Protein 1X13 (pdb70)

InterPro domains:
  IPR007698 Alanine dehydrogenase/pyridine nucleotide transhydrogenase, NAD(H)-binding domain [PF01262] (141-368)
  IPR007698 Alanine dehydrogenase/pyridine nucleotide transhydrogenase, NAD(H)-binding domain [SM01002] (146-311)
  IPR007886 Alanine dehydrogenase/pyridine nucleotide transhydrogenase, N-terminal [PF05222] (4-137)
  IPR007886 Alanine dehydrogenase/pyridine nucleotide transhydrogenase, N-terminal [SM01003] (4-137)
  IPR008142 Alanine dehydrogenase/NAD(P) transhydrogenase, conserved site-1 [PS00836] (4-30)
  IPR008143 Alanine dehydrogenase/pyridine nucleotide transhydrogenase, conserved site-2 [PS00837] (170-195)
  IPR024605 NAD(P) transhydrogenase, alpha subunit, C-terminal [PF12769] (427-509)
  IPR026255 NAD(P) transhydrogenase, alpha subunit [PIRSF000203] (1-509)
  IPR026255 NAD(P) transhydrogenase, alpha subunit [TIGR00561] (2-510)
  IPR036291 NAD(P)-binding domain superfamily [SSF51735] (137-317)

B-factor: mean 31.24, std 9.5, range [13.29, 65.05]

Organism: Escherichia coli (strain K12) (NCBI:txid83333)

GO terms:
  GO:0005886 plasma membrane (C, IDA)
  GO:0008750 proton-translocating NAD(P)+ transhydrogenase activity (F, IDA)
  GO:0006740 NADPH regeneration (P, IMP)
  GO:0005515 protein binding (F, IPI)
  GO:0120029 proton export across plasma membrane (P, IDA)
  GO:0006740 NADPH regeneration (P, IDA)
  GO:0050661 NADP binding (F, IDA)
  GO:0046983 protein dimerization activity (F, IDA)

Secondary structure (DSSP, 8-state):
-EEEEPPP-STT----S--HHHHHHHHHTT-EEEEETTTTGGGT--HHHHHHHTPEEE-GGGGGSSSEEE-SSPPPHHHHTTPPTT-EEEE---GGG-HHHHHHHHHTT-EEEEGGG---SGGGGGG-HHHHHHHHHHHHHHHHHHHH-SS-SS-EEETTEEEPPPEEEEE--SHHHHHHHHHHHHTT-EEEEE-S-GGGHHHHHHTTPEEP----HHHHHHSHHHHHHHHHHHHHHHHH-SEEEE----TTSPPP--B-HHHHHTSPTT-EEEETTGGGT-SBTT--TTSEEE-TTS-EEE--S-TGGGSHHHHHHHHHHHHHHHHHHH--SSSS-----TTSHHHHHHEEEETTEE-PSPPPP---/-TTEEEEPPP-STT----S--HHHHHHHHHTT-EEEEETTTTGGGT--HHHHHHHT-EEE-GGGGGSSSEEE-SSPPPHHHHTT--TT-EEEE---TTT-HHHHHHHHHTT-EEEEGGG----GGGGGG-HHHHHHHHHHHHHHHHHHHH-SS-SS-EEETTEEEPPPEEEEE--SHHHHHHHHHHHHTT-EEEEE-S-GGG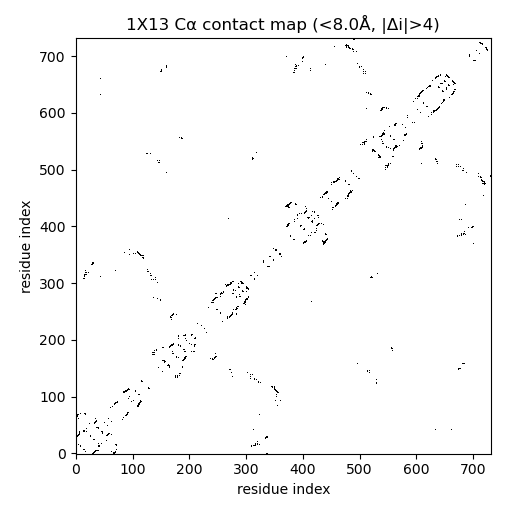HHHHHHTT-EE-----HHHHHHHHHHHHHHHTT-SEEEE----TTSPPP--B-HHHHHTSPTT-EEEETTGGGT-SBTT--TTSEEE-TTS-EEE--S-TGGGSHHHHHHHHHHHHHHHHHHH-TTSSS-----TTSHHHHHHEEEETTEE-PSPPP-----

Foldseek 3Di:
DEEFWEADDPPLFQATLAALVLQLLVVQLVYAYEYEAPRNVSLPGHPVSNVVSRHHYDYDLVSLVGQEYEGADDDDPVCLVSHAANHEYEYADLCVQCVPSLLSNLVRQYWYFHLCQQDPDPVLPLQNLVLLLLLLLLLLLVVVQVVLFPDQQAWDQDPVGTDDHAEEEEEACDSSSVSNLQNSVVSPHAYEYEDLDPVCQVVSVVSPYHYDDFVPSVNVCVDPVNLVRQLVSLLVVQLPGQEYEYAQADPPAQGAQSAEPNSPLNHAARGEYEFQRLVRPTNHVQDDACDWDADPNHYTYHHYNPSCSVNRNSSNHSSSSSVSVVVCVQRVDSHNHGDQDCVPVSSLRRTQHHRSRGSPDHDDDDDD/DFLEEFWEADDPPLFLATLAALVLQLLSVLLAHAYEYEAPSNVSLPGHPVSNVVSHHHYDHPLVSLPGQEYEGADQDDPVSLVSHAFNHEYEYADPCVVPVVSLQSNLVNLYWYFHLCQQAFADVLVLLNLVLLLLLLLLLLLLVVQVVQFPDQQAFDQDPVGTRDHFEEEEEAPDSNSVSNLVNSVVSHHAYEYEDPDCVCCVVQVVSVHHYDDFPVVVVLVRQLVSLLVVLLPGQEYEYAQADPPDAGAQNQEPVSPVNHQARGEYEFQRLVRPTNYPQDDACDWDADPSHYTYHRYPPSCSVNRNSSSHSSSSSVSVVVCVQRVPSNSGGDQDCVPVSSLRRTQHHSSRGSPPRPDDDHDD

Radius of gyration: 29.3 Å; Cα contacts (8 Å, |Δi|>4): 1706; chains: 2; bounding box: 55×79×82 Å

CATH classification: 3.40.50.720 (+1 more: 3.40.50.720)

Nearest PDB structures (foldseek):
  1x13-assembly1_A  TM=1.003E+00  e=6.606E-72  Escherichia coli
  1x15-assembly1_A  TM=1.002E+00  e=1.084E-68  Escherichia coli
  1x14-assembly1_A  TM=9.991E-01  e=2.412E-67  Escherichia coli
  1l7e-assembly2_D  TM=9.546E-01  e=1.466E-40  Rhodospirillum rubrum
  2frd-assembly1_A  TM=9.465E-01  e=3.041E-38  Rhodospirillum rubrum

Solvent-accessible surface area: 30782 Å² total; per-residue (Å²): 55,57,0,0,0,1,97,8,101,91,116,128,22,31,37,0,1,0,0,22,111,0,0,95,58,1,58,184,21,42,5,85,4,0,0,29,38,22,6,1,94,121,0,31,18,37,43,153,29,0,84,164,13,44,6,99,46,16,132,44,89,50,0,8,121,8,74,0,0,1,2,1,27,21,6,52,99,89,5,10,75,55,0,54,92,61,4,10,0,0,0,19,4,84,7,61,84,48,78,118,22,6,120,71,0,15,134,74,72,0,17,0,0,0,1,17,24,10,17,208,52,104,124,0,72,40,5,9,0,60,23,10,17,26,30,0,12,0,7,4,0,1,6,3,0,7,41,52,6,11,53,2,0,28,28,61,147,29,59,5,31,173,11,93,42,4,58,0,0,0,4,14,2,31,63,15,0,28,14,0,0,26,10,0,56,42,8,36,6,72,5,28,0,8,14,50,104,88,127,15,76,116,94,0,89,94,79,49,5,98,17,12,107,93,126,93,42,162,50,107,44,117,42,126,75,25,74,136,30,17,42,97,25,0,32,54,16,0,144,92,2,17,0,0,0,0,22,31,58,121,65,50,138,101,7,65,94,17,0,29,112,127,15,0,70,47,9,111,18,13,2,0,0,1,1,18,0,1,104,40,36,0,0,0,54,37,14,56,65,42,96,54,76,59,8,189,36,22,0,67,0,1,0,47,57,62,8,19,10,64,0,18,5,4,0,0,29,3,2,1,14,0,1,0,21,0,0,99,43,2,4,164,131,181,63,8,87,28,86,23,68,57,135,18,36,0,1,44,12,0,1,0,0,99,64,18,131,79,28,90,89,37,86,112,77,167,114,170,150,152,9,31,0,0,0,0,117,19,122,85,124,130,24,32,36,0,1,0,1,22,144,1,0,79,54,0,62,156,7,39,4,75,4,0,0,29,30,14,7,0,112,117,0,28,16,54,20,143,31,0,75,164,11,44,6,100,42,14,120,40,87,50,0,10,90,6,57,0,0,2,2,1,26,24,5,60,93,81,7,8,64,54,0,59,94,55,4,10,0,0,0,18,2,82,8,60,96,46,83,100,20,6,88,77,0,9,116,74,82,0,16,0,0,0,1,19,24,11,16,152,33,84,159,1,105,39,4,18,0,60,38,9,17,29,27,0,11,0,10,7,0,0,7,1,0,4,31,36,6,12,43,3,0,34,27,57,141,27,59,3,32,157,15,102,38,4,73,0,0,0,5,14,1,27,63,15,0,31,15,0,0,22,8,0,49,26,8,34,11,78,4,32,0,6,12,79,70,94,118,10,68,116,91,0,82,92,62,66,6,94,21,10,134,54,186,113,126,84,80,92,137,15,16,46,102,23,1,30,48,19,1,133,94,1,16,0,1,0,0,21,30,54,99,79,57,110,112,7,64,90,20,1,30,127,145,14,0,71,51,8,106,29,17,1,0,0,1,1,12,0,1,100,41,35,0,0,1,60,43,16,51,67,42,96,51,75,79,7,192,37,27,0,60,0,0,0,27,64,56,7,22,10,82,0,18,4,4,0,0,37,2,3,1,12,0,0,0,20,0,0,100,53,2,2,157,143,134,87,4,91,37,93,24,71,60,138,31,60,2,4,47,10,0,1,0,0,88,67,13,121,81,22,91,95,35,83,142,74,174,65,73,112

Structure (mmCIF, N/CA/C/O backbone):
data_1X13
#
_entry.id   1X13
#
_cell.length_a   38.763
_cell.length_b   66.902
_cell.length_c   76.300
_cell.angle_alpha   67.11
_cell.angle_beta   80.66
_cell.angle_gamma   81.23
#
_symmetry.space_group_name_H-M   'P 1'
#
loop_
_entity.id
_entity.type
_entity.pdbx_description
1 polymer 'NAD(P) transhydrogenase subunit alpha'
2 water water
#
loop_
_atom_site.group_PDB
_atom_site.id
_atom_site.type_symbol
_atom_site.label_atom_id
_atom_site.label_alt_id
_atom_site.label_comp_id
_atom_site.label_asym_id
_atom_site.label_entity_id
_atom_site.label_seq_id
_atom_site.pdbx_PDB_ins_code
_atom_site.Cartn_x
_atom_site.Cartn_y
_atom_site.Cartn_z
_atom_site.occupancy
_atom_site.B_iso_or_equiv
_atom_site.auth_seq_id
_atom_site.auth_comp_id
_atom_site.auth_asym_id
_atom_site.auth_atom_id
_atom_site.pdbx_PDB_model_num
ATOM 1 N N . GLY A 1 8 ? -0.110 -30.073 -2.332 1.00 32.22 1001 GLY A N 1
ATOM 2 C CA . GLY A 1 8 ? -0.509 -28.647 -2.649 1.00 31.80 1001 GLY A CA 1
ATOM 3 C C . GLY A 1 8 ? -0.638 -27.803 -1.374 1.00 31.38 1001 GLY A C 1
ATOM 4 O O . GLY A 1 8 ? -1.727 -27.359 -1.028 1.00 31.96 1001 GLY A O 1
ATOM 5 N N . ARG A 1 9 ? 0.475 -27.603 -0.666 1.00 30.80 1002 ARG A N 1
ATOM 6 C CA . ARG A 1 9 ? 0.461 -26.873 0.596 1.00 30.52 1002 ARG A CA 1
ATOM 7 C C . ARG A 1 9 ? 0.923 -25.425 0.400 1.00 29.26 1002 ARG A C 1
ATOM 8 O O . ARG A 1 9 ? 1.951 -25.172 -0.228 1.00 29.01 1002 ARG A O 1
ATOM 16 N N . ILE A 1 10 ? 0.146 -24.490 0.936 1.00 28.29 1003 ILE A N 1
ATOM 17 C CA . ILE A 1 10 ? 0.496 -23.076 0.948 1.00 26.82 1003 ILE A CA 1
ATOM 18 C C . ILE A 1 10 ? 1.066 -22.742 2.321 1.00 25.92 1003 ILE A C 1
ATOM 19 O O . ILE A 1 10 ? 0.480 -23.083 3.341 1.00 24.83 1003 ILE A O 1
ATOM 24 N N . GLY A 1 11 ? 2.179 -22.032 2.325 1.00 24.52 1004 GLY A N 1
ATOM 25 C CA . GLY A 1 11 ? 2.826 -21.611 3.542 1.00 24.93 1004 GLY A CA 1
ATOM 26 C C . GLY A 1 11 ? 2.711 -20.096 3.651 1.00 24.56 1004 GLY A C 1
ATOM 27 O O . GLY A 1 11 ? 2.980 -19.380 2.678 1.00 23.74 1004 GLY A O 1
ATOM 28 N N . ILE A 1 12 ? 2.322 -19.625 4.831 1.00 24.43 1005 ILE A N 1
ATOM 29 C CA . ILE A 1 12 ? 2.279 -18.199 5.155 1.00 24.69 1005 ILE A CA 1
ATOM 30 C C . ILE A 1 12 ? 3.342 -17.915 6.216 1.00 24.87 1005 ILE A C 1
ATOM 31 O O . ILE A 1 12 ? 3.103 -18.152 7.395 1.00 25.27 1005 ILE A O 1
ATOM 36 N N . PRO A 1 13 ? 4.508 -17.412 5.833 1.00 25.65 1006 PRO A N 1
ATOM 37 C CA . PRO A 1 13 ? 5.524 -17.008 6.820 1.00 25.76 1006 PRO A CA 1
ATOM 38 C C . PRO A 1 13 ? 5.161 -15.734 7.587 1.00 26.06 1006 PRO A C 1
ATOM 39 O O . PRO A 1 13 ? 4.463 -14.899 7.062 1.00 24.75 1006 PRO A O 1
ATOM 43 N N . ARG A 1 14 ? 5.639 -15.616 8.824 1.00 26.89 1007 ARG A N 1
ATOM 44 C CA . ARG A 1 14 ? 5.716 -14.316 9.474 1.00 28.19 1007 ARG A CA 1
ATOM 45 C C . ARG A 1 14 ? 6.639 -13.353 8.699 1.00 28.18 1007 ARG A C 1
ATOM 46 O O . ARG A 1 14 ? 7.748 -13.718 8.306 1.00 28.06 1007 ARG A O 1
ATOM 54 N N . GLU A 1 15 ? 6.172 -12.121 8.507 1.00 28.51 1008 GLU A N 1
ATOM 55 C CA . GLU A 1 15 ? 6.939 -11.090 7.795 1.00 29.11 1008 GLU A CA 1
ATOM 56 C C . GLU A 1 15 ? 8.065 -10.617 8.703 1.00 29.79 1008 GLU A C 1
ATOM 57 O O . GLU A 1 15 ? 7.808 -10.174 9.814 1.00 29.06 1008 GLU A O 1
ATOM 63 N N . ARG A 1 16 ? 9.290 -10.675 8.188 1.00 30.57 1009 ARG A N 1
ATOM 64 C CA . ARG A 1 16 ? 10.484 -10.431 8.994 1.00 31.78 1009 ARG A CA 1
ATOM 65 C C . ARG A 1 16 ? 11.170 -9.110 8.699 1.00 31.30 1009 ARG A C 1
ATOM 66 O O . ARG A 1 16 ? 12.056 -8.747 9.435 1.00 31.02 1009 ARG A O 1
ATOM 74 N N . LEU A 1 17 ? 10.762 -8.392 7.647 1.00 31.47 1010 LEU A N 1
ATOM 75 C CA . LEU A 1 17 ? 11.214 -7.014 7.438 1.00 32.10 1010 LEU A CA 1
ATOM 76 C C . LEU A 1 17 ? 10.850 -6.215 8.678 1.00 32.75 1010 LEU A C 1
ATOM 77 O O . LEU A 1 17 ? 9.680 -6.244 9.111 1.00 33.34 1010 LEU A O 1
ATOM 82 N N . THR A 1 18 ? 11.814 -5.501 9.260 1.00 32.34 1011 THR A N 1
ATOM 83 C CA . THR A 1 18 ? 11.564 -4.854 10.552 1.00 32.61 1011 THR A CA 1
ATOM 84 C C . THR A 1 18 ? 10.316 -3.965 10.481 1.00 31.78 1011 THR A C 1
ATOM 85 O O . THR A 1 18 ? 10.058 -3.300 9.465 1.00 32.08 1011 THR A O 1
ATOM 89 N N . ASN A 1 19 ? 9.527 -4.014 11.554 1.00 30.97 1012 ASN A N 1
ATOM 90 C CA . ASN A 1 19 ? 8.325 -3.195 11.721 1.00 30.10 1012 ASN A CA 1
ATOM 91 C C . ASN A 1 19 ? 7.129 -3.549 10.810 1.00 28.94 1012 ASN A C 1
ATOM 92 O O . ASN A 1 19 ? 6.089 -2.894 10.891 1.00 28.45 1012 ASN A O 1
ATOM 97 N N . GLU A 1 20 ? 7.261 -4.583 9.969 1.00 27.87 1013 GLU A N 1
ATOM 98 C CA . GLU A 1 20 ? 6.131 -5.019 9.141 1.00 26.42 1013 GLU A CA 1
ATOM 99 C C . GLU A 1 20 ? 5.073 -5.651 10.033 1.00 24.73 1013 GLU A C 1
ATOM 100 O O . GLU A 1 20 ? 5.393 -6.536 10.803 1.00 24.61 1013 GLU A O 1
ATOM 106 N N . THR A 1 21 ? 3.819 -5.219 9.881 1.00 22.76 1014 THR A N 1
ATOM 107 C CA . THR A 1 21 ? 2.700 -5.689 10.706 1.00 21.06 1014 THR A CA 1
ATOM 108 C C . THR A 1 21 ? 1.697 -6.532 9.928 1.00 20.38 1014 THR A C 1
ATOM 109 O O . THR A 1 21 ? 0.840 -7.138 10.528 1.00 19.57 1014 THR A O 1
ATOM 113 N N . ARG A 1 22 ? 1.777 -6.508 8.602 1.00 19.49 1015 ARG A N 1
ATOM 114 C CA . ARG A 1 22 ? 0.862 -7.240 7.750 1.00 19.50 1015 ARG A CA 1
ATOM 115 C C . ARG A 1 22 ? 1.222 -8.719 7.624 1.00 19.48 1015 ARG A C 1
ATOM 116 O O . ARG A 1 22 ? 2.326 -9.157 7.968 1.00 18.82 1015 ARG A O 1
ATOM 124 N N . VAL A 1 23 ? 0.251 -9.484 7.142 1.00 18.90 1016 VAL A N 1
ATOM 125 C CA . VAL A 1 23 ? 0.373 -10.910 6.931 1.00 18.61 1016 VAL A CA 1
ATOM 126 C C . VAL A 1 23 ? -0.355 -11.229 5.633 1.00 19.41 1016 VAL A C 1
ATOM 127 O O . VAL A 1 23 ? -1.302 -10.527 5.262 1.00 19.90 1016 VAL A O 1
ATOM 131 N N . ALA A 1 24 ? 0.094 -12.262 4.937 1.00 19.52 1017 ALA A N 1
ATOM 132 C CA . ALA A 1 24 ? -0.371 -12.571 3.586 1.00 19.64 1017 ALA A CA 1
ATOM 133 C C . ALA A 1 24 ? -1.701 -13.334 3.541 1.00 20.61 1017 ALA A C 1
ATOM 134 O O . ALA A 1 24 ? -2.238 -13.578 2.480 1.00 20.62 1017 ALA A O 1
ATOM 136 N N . ALA A 1 25 ? -2.195 -13.747 4.700 1.00 20.58 1018 ALA A N 1
ATOM 137 C CA . ALA A 1 25 ? -3.468 -14.442 4.804 1.00 20.38 1018 ALA A CA 1
ATOM 138 C C . ALA A 1 25 ? -4.036 -14.192 6.181 1.00 20.58 1018 ALA A C 1
ATOM 139 O O . ALA A 1 25 ? -3.296 -14.044 7.176 1.00 19.89 1018 ALA A O 1
ATOM 141 N N . THR A 1 26 ? -5.360 -14.089 6.211 1.00 20.97 1019 THR A N 1
ATOM 142 C CA . THR A 1 26 ? -6.172 -14.010 7.411 1.00 19.94 1019 THR A CA 1
ATOM 143 C C . THR A 1 26 ? -6.969 -15.305 7.565 1.00 20.28 1019 THR A C 1
ATOM 144 O O . THR A 1 26 ? -7.018 -16.111 6.658 1.00 20.32 1019 THR A O 1
ATOM 148 N N . PRO A 1 27 ? -7.580 -15.515 8.713 1.00 21.12 1020 PRO A N 1
ATOM 149 C CA . PRO A 1 27 ? -8.490 -16.656 8.889 1.00 22.14 1020 PRO A CA 1
ATOM 150 C C . PRO A 1 27 ? -9.553 -16.732 7.781 1.00 22.95 1020 PRO A C 1
ATOM 151 O O . PRO A 1 27 ? -9.780 -17.799 7.217 1.00 22.37 1020 PRO A O 1
ATOM 155 N N . LYS A 1 28 ? -10.138 -15.603 7.432 1.00 23.98 1021 LYS A N 1
ATOM 156 C CA . LYS A 1 28 ? -11.105 -15.564 6.329 1.00 25.50 1021 LYS A CA 1
ATOM 157 C C . LYS A 1 28 ? -10.515 -15.991 4.976 1.00 25.11 1021 LYS A C 1
ATOM 158 O O . LYS A 1 28 ? -11.166 -16.756 4.240 1.00 26.90 1021 LYS A O 1
ATOM 164 N N . THR A 1 29 ? -9.305 -15.549 4.638 1.00 24.32 1022 THR A N 1
ATOM 165 C CA . THR A 1 29 ? -8.711 -15.947 3.345 1.00 24.48 1022 THR A CA 1
ATOM 166 C C . THR A 1 29 ? -8.242 -17.403 3.344 1.00 24.65 1022 THR A C 1
ATOM 167 O O . THR A 1 29 ? -8.279 -18.064 2.303 1.00 24.09 1022 THR A O 1
ATOM 171 N N . VAL A 1 30 ? -7.838 -17.894 4.510 1.00 24.80 1023 VAL A N 1
ATOM 172 C CA . VAL A 1 30 ? -7.487 -19.296 4.669 1.00 25.29 1023 VAL A CA 1
ATOM 173 C C . VAL A 1 30 ? -8.678 -20.207 4.329 1.00 27.29 1023 VAL A C 1
ATOM 174 O O . VAL A 1 30 ? -8.499 -21.214 3.676 1.00 27.37 1023 VAL A O 1
ATOM 178 N N . GLU A 1 31 ? -9.878 -19.862 4.777 1.00 29.54 1024 GLU A N 1
ATOM 179 C CA . GLU A 1 31 ? -11.071 -20.634 4.425 1.00 31.37 1024 GLU A CA 1
ATOM 180 C C . GLU A 1 31 ? -11.215 -20.718 2.921 1.00 31.13 1024 GLU A C 1
ATOM 181 O O . GLU A 1 31 ? -11.479 -21.780 2.383 1.00 30.84 1024 GLU A O 1
ATOM 187 N N . GLN A 1 32 ? -11.057 -19.584 2.245 1.00 31.30 1025 GLN A N 1
ATOM 188 C CA . GLN A 1 32 ? -11.141 -19.539 0.786 1.00 31.27 1025 GLN A CA 1
ATOM 189 C C . GLN A 1 32 ? -10.050 -20.365 0.111 1.00 31.13 1025 GLN A C 1
ATOM 190 O O . GLN A 1 32 ? -10.309 -20.979 -0.920 1.00 30.79 1025 GLN A O 1
ATOM 196 N N . LEU A 1 33 ? -8.846 -20.385 0.690 1.00 30.05 1026 LEU A N 1
ATOM 197 C CA . LEU A 1 33 ? -7.730 -21.136 0.122 1.00 30.40 1026 LEU A CA 1
ATOM 198 C C . LEU A 1 33 ? -8.007 -22.636 0.201 1.00 31.31 1026 LEU A C 1
ATOM 199 O O . LEU A 1 33 ? -7.700 -23.376 -0.727 1.00 31.96 1026 LEU A O 1
ATOM 204 N N . LEU A 1 34 ? -8.639 -23.069 1.286 1.00 32.28 1027 LEU A N 1
ATOM 205 C CA . LEU A 1 34 ? -9.012 -24.471 1.431 1.00 33.79 1027 LEU A CA 1
ATOM 206 C C . LEU A 1 34 ? -10.083 -24.881 0.411 1.00 34.62 1027 LEU A C 1
ATOM 207 O O . LEU A 1 34 ? -10.098 -26.031 -0.042 1.00 34.35 1027 LEU A O 1
ATOM 212 N N . LYS A 1 35 ? -10.986 -23.963 0.066 1.00 35.88 1028 LYS A N 1
ATOM 213 C CA . LYS A 1 35 ? -12.040 -24.282 -0.897 1.00 36.45 1028 LYS A CA 1
ATOM 214 C C . LYS A 1 35 ? -11.443 -24.472 -2.296 1.00 36.92 1028 LYS A C 1
ATOM 215 O O . LYS A 1 35 ? -12.044 -25.111 -3.154 1.00 37.24 1028 LYS A O 1
ATOM 221 N N . LEU A 1 36 ? -10.241 -23.940 -2.515 1.00 37.08 1029 LEU A N 1
ATOM 222 C CA . LEU A 1 36 ? -9.512 -24.171 -3.746 1.00 37.24 1029 LEU A CA 1
ATOM 223 C C . LEU A 1 36 ? -8.660 -25.445 -3.703 1.00 36.82 1029 LEU A C 1
ATOM 224 O O . LEU A 1 36 ? -7.828 -25.639 -4.568 1.00 37.23 1029 LEU A O 1
ATOM 229 N N . GLY A 1 37 ? -8.854 -26.302 -2.704 1.00 36.30 1030 GLY A N 1
ATOM 230 C CA . GLY A 1 37 ? -8.152 -27.583 -2.642 1.00 35.35 1030 GLY A CA 1
ATOM 231 C C . GLY A 1 37 ? -6.744 -27.572 -2.070 1.00 34.49 1030 GLY A C 1
ATOM 232 O O . GLY A 1 37 ? -6.071 -28.604 -2.071 1.00 33.69 1030 GLY A O 1
ATOM 233 N N . PHE A 1 38 ? -6.276 -26.429 -1.569 1.00 33.05 1031 PHE A N 1
ATOM 234 C CA . PHE A 1 38 ? -4.955 -26.396 -0.935 1.00 31.88 1031 PHE A CA 1
ATOM 235 C C . PHE A 1 38 ? -5.063 -26.735 0.550 1.00 30.15 1031 PHE A C 1
ATOM 236 O O . PHE A 1 38 ? -6.114 -26.615 1.152 1.00 29.84 1031 PHE A O 1
ATOM 244 N N . THR A 1 39 ? -3.973 -27.183 1.145 1.00 29.04 1032 THR A N 1
ATOM 245 C CA . THR A 1 39 ? -3.857 -27.130 2.600 1.00 28.48 1032 THR A CA 1
ATOM 246 C C . THR A 1 39 ? -3.028 -25.902 2.933 1.00 27.24 1032 THR A C 1
ATOM 247 O O . THR A 1 39 ? -2.346 -25.362 2.058 1.00 26.03 1032 THR A O 1
ATOM 251 N N . VAL A 1 40 ? -3.079 -25.445 4.188 1.00 26.95 1033 VAL A N 1
ATOM 252 C CA . VAL A 1 40 ? -2.394 -24.213 4.572 1.00 26.19 1033 VAL A CA 1
ATOM 253 C C . VAL A 1 40 ? -1.629 -24.376 5.883 1.00 26.08 1033 VAL A C 1
ATOM 254 O O . VAL A 1 40 ? -2.189 -24.867 6.872 1.00 26.32 1033 VAL A O 1
ATOM 258 N N . ALA A 1 41 ? -0.353 -23.993 5.893 1.00 25.29 1034 ALA A N 1
ATOM 259 C CA . ALA A 1 41 ? 0.399 -23.856 7.137 1.00 25.09 1034 ALA A CA 1
ATOM 260 C C . ALA A 1 41 ? 0.722 -22.381 7.354 1.00 25.14 1034 ALA A C 1
ATOM 261 O O . ALA A 1 41 ? 1.206 -21.706 6.444 1.00 24.86 1034 ALA A O 1
ATOM 263 N N . VAL A 1 42 ? 0.448 -21.891 8.559 1.00 24.87 1035 VAL A N 1
ATOM 264 C CA . VAL A 1 42 ? 0.826 -20.546 8.963 1.00 25.03 1035 VAL A CA 1
ATOM 265 C C . VAL A 1 42 ? 1.900 -20.631 10.040 1.00 25.84 1035 VAL A C 1
ATOM 266 O O . VAL A 1 42 ? 1.732 -21.360 11.041 1.00 26.93 1035 VAL A O 1
ATOM 270 N N . GLU A 1 43 ? 2.992 -19.893 9.849 1.00 26.56 1036 GLU A N 1
ATOM 271 C CA . GLU A 1 43 ? 4.035 -19.777 10.873 1.00 26.74 1036 GLU A CA 1
ATOM 272 C C . GLU A 1 43 ? 3.468 -19.116 12.121 1.00 26.36 1036 GLU A C 1
ATOM 273 O O . GLU A 1 43 ? 2.897 -18.047 12.038 1.00 26.90 1036 GLU A O 1
ATOM 279 N N . SER A 1 44 ? 3.661 -19.735 13.283 1.00 25.87 1037 SER A N 1
ATOM 280 C CA . SER A 1 44 ? 3.259 -19.148 14.552 1.00 25.48 1037 SER A CA 1
ATOM 281 C C . SER A 1 44 ? 3.626 -17.673 14.657 1.00 24.67 1037 SER A C 1
ATOM 282 O O . SER A 1 44 ? 4.764 -17.295 14.377 1.00 25.13 1037 SER A O 1
ATOM 285 N N . GLY A 1 45 ? 2.666 -16.837 15.054 1.00 23.50 1038 GLY A N 1
ATOM 286 C CA . GLY A 1 45 ? 2.938 -15.426 15.272 1.00 22.96 1038 GLY A CA 1
ATOM 287 C C . GLY A 1 45 ? 2.756 -14.565 14.008 1.00 22.98 1038 GLY A C 1
ATOM 288 O O . GLY A 1 45 ? 2.756 -13.340 14.107 1.00 23.10 1038 GLY A O 1
ATOM 289 N N . ALA A 1 46 ? 2.554 -15.189 12.847 1.00 22.44 1039 ALA A N 1
ATOM 290 C CA . ALA A 1 46 ? 2.563 -14.457 11.577 1.00 22.92 1039 ALA A CA 1
ATOM 291 C C . ALA A 1 46 ? 1.525 -13.330 11.511 1.00 23.07 1039 ALA A C 1
ATOM 292 O O . ALA A 1 46 ? 1.780 -12.286 10.911 1.00 23.30 1039 ALA A O 1
ATOM 294 N N . GLY A 1 47 ? 0.364 -13.549 12.120 1.00 23.46 1040 GLY A N 1
ATOM 295 C CA . GLY A 1 47 ? -0.748 -12.614 12.009 1.00 22.96 1040 GLY A CA 1
ATOM 296 C C . GLY A 1 47 ? -0.903 -11.767 13.242 1.00 23.28 1040 GLY A C 1
ATOM 297 O O . GLY A 1 47 ? -1.866 -11.003 13.343 1.00 22.45 1040 GLY A O 1
ATOM 298 N N . GLN A 1 48 ? 0.028 -11.896 14.189 1.00 22.79 1041 GLN A N 1
ATOM 299 C CA . GLN A 1 48 ? -0.164 -11.348 15.522 1.00 24.35 1041 GLN A CA 1
ATOM 300 C C . GLN A 1 48 ? -0.337 -9.847 15.517 1.00 23.33 1041 GLN A C 1
ATOM 301 O O . GLN A 1 48 ? -1.260 -9.322 16.133 1.00 22.94 1041 GLN A O 1
ATOM 307 N N . LEU A 1 49 ? 0.555 -9.170 14.816 1.00 22.78 1042 LEU A N 1
ATOM 308 C CA . LEU A 1 49 ? 0.554 -7.723 14.744 1.00 22.67 1042 LEU A CA 1
ATOM 309 C C . LEU A 1 49 ? -0.636 -7.189 13.935 1.00 22.81 1042 LEU A C 1
ATOM 310 O O . LEU A 1 49 ? -0.969 -6.014 14.040 1.00 23.30 1042 LEU A O 1
ATOM 315 N N . ALA A 1 50 ? -1.287 -8.066 13.173 1.00 23.30 1043 ALA A N 1
ATOM 316 C CA . ALA A 1 50 ? -2.506 -7.743 12.427 1.00 23.27 1043 ALA A CA 1
ATOM 317 C C . ALA A 1 50 ? -3.791 -8.222 13.146 1.00 23.73 1043 ALA A C 1
ATOM 318 O O . ALA A 1 50 ? -4.908 -8.213 12.572 1.00 23.60 1043 ALA A O 1
ATOM 320 N N . SER A 1 51 ? -3.611 -8.618 14.407 1.00 24.27 1044 SER A N 1
ATOM 321 C CA . SER A 1 51 ? -4.670 -9.061 15.317 1.00 25.44 1044 SER A CA 1
ATOM 322 C C . SER A 1 51 ? -5.241 -10.447 15.045 1.00 25.94 1044 SER A C 1
ATOM 323 O O . SER A 1 51 ? -6.343 -10.759 15.494 1.00 28.04 1044 SER A O 1
ATOM 326 N N . PHE A 1 52 ? -4.504 -11.288 14.343 1.00 25.40 1045 PHE A N 1
ATOM 327 C CA . PHE A 1 52 ? -4.938 -12.654 14.106 1.00 25.75 1045 PHE A CA 1
ATOM 328 C C . PHE A 1 52 ? -4.016 -13.621 14.850 1.00 26.31 1045 PHE A C 1
ATOM 329 O O . PHE A 1 52 ? -2.872 -13.829 14.440 1.00 25.53 1045 PHE A O 1
ATOM 337 N N . ASP A 1 53 ? -4.536 -14.181 15.946 1.00 27.29 1046 ASP A N 1
ATOM 338 C CA . ASP A 1 53 ? -3.846 -15.152 16.807 1.00 28.23 1046 ASP A CA 1
ATOM 339 C C . ASP A 1 53 ? -3.674 -16.472 16.087 1.00 27.04 1046 ASP A C 1
ATOM 340 O O . ASP A 1 53 ? -4.400 -16.751 15.147 1.00 25.67 1046 ASP A O 1
ATOM 345 N N . ASP A 1 54 ? -2.731 -17.294 16.551 1.00 26.86 1047 ASP A N 1
ATOM 346 C CA . ASP A 1 54 ? -2.567 -18.661 16.029 1.00 26.92 1047 ASP A CA 1
ATOM 347 C C . ASP A 1 54 ? -3.882 -19.415 16.047 1.00 26.75 1047 ASP A C 1
ATOM 348 O O . ASP A 1 54 ? -4.253 -20.036 15.054 1.00 26.05 1047 ASP A O 1
ATOM 353 N N . LYS A 1 55 ? -4.615 -19.357 17.154 1.00 26.93 1048 LYS A N 1
ATOM 354 C CA . LYS A 1 55 ? -5.826 -20.157 17.235 1.00 26.54 1048 LYS A CA 1
ATOM 355 C C . LYS A 1 55 ? -6.901 -19.652 16.272 1.00 25.58 1048 LYS A C 1
ATOM 356 O O . LYS A 1 55 ? -7.724 -20.437 15.856 1.00 23.60 1048 LYS A O 1
ATOM 362 N N . ALA A 1 56 ? -6.909 -18.364 15.919 1.00 24.99 1049 ALA A N 1
ATOM 363 C CA . ALA A 1 56 ? -7.873 -17.898 14.892 1.00 24.74 1049 ALA A CA 1
ATOM 364 C C . ALA A 1 56 ? -7.577 -18.529 13.524 1.00 23.97 1049 ALA A C 1
ATOM 365 O O . ALA A 1 56 ? -8.476 -18.776 12.738 1.00 23.09 1049 ALA A O 1
ATOM 367 N N . PHE A 1 57 ? -6.293 -18.769 13.238 1.00 24.30 1050 PHE A N 1
ATOM 368 C CA . PHE A 1 57 ? -5.920 -19.497 12.036 1.00 24.52 1050 PHE A CA 1
ATOM 369 C C . PHE A 1 57 ? -6.309 -20.975 12.107 1.00 25.03 1050 PHE A C 1
ATOM 370 O O . PHE A 1 57 ? -6.754 -21.534 11.118 1.00 24.92 1050 PHE A O 1
ATOM 378 N N . VAL A 1 58 ? -6.122 -21.598 13.272 1.00 25.58 1051 VAL A N 1
ATOM 379 C CA . VAL A 1 58 ? -6.500 -23.009 13.443 1.00 25.97 1051 VAL A CA 1
ATOM 380 C C . VAL A 1 58 ? -8.013 -23.165 13.261 1.00 26.46 1051 VAL A C 1
ATOM 381 O O . VAL A 1 58 ? -8.447 -24.123 12.645 1.00 25.98 1051 VAL A O 1
ATOM 385 N N . GLN A 1 59 ? -8.804 -22.201 13.743 1.00 27.33 1052 GLN A N 1
ATOM 386 C CA . GLN A 1 59 ? -10.273 -22.246 13.600 1.00 28.35 1052 GLN A CA 1
ATOM 387 C C . GLN A 1 59 ? -10.662 -22.225 12.135 1.00 28.32 1052 GLN A C 1
ATOM 388 O O . GLN A 1 59 ? -11.626 -22.869 11.718 1.00 28.57 1052 GLN A O 1
ATOM 394 N N . ALA A 1 60 ? -9.892 -21.487 11.343 1.00 28.25 1053 ALA A N 1
ATOM 395 C CA . ALA A 1 60 ? -10.129 -21.385 9.906 1.00 28.13 1053 ALA A CA 1
ATOM 396 C C . ALA A 1 60 ? -9.705 -22.628 9.111 1.00 28.25 1053 ALA A C 1
ATOM 397 O O . ALA A 1 60 ? -10.044 -22.746 7.944 1.00 27.62 1053 ALA A O 1
ATOM 399 N N . GLY A 1 61 ? -8.931 -23.519 9.732 1.00 29.00 1054 GLY A N 1
ATOM 400 C CA . GLY A 1 61 ? -8.524 -24.776 9.115 1.00 29.50 1054 GLY A CA 1
ATOM 401 C C . GLY A 1 61 ? -7.058 -24.861 8.696 1.00 29.75 1054 GLY A C 1
ATOM 402 O O . GLY A 1 61 ? -6.666 -25.774 7.953 1.00 30.62 1054 GLY A O 1
ATOM 403 N N . ALA A 1 62 ? -6.240 -23.918 9.153 1.00 29.95 1055 ALA A N 1
ATOM 404 C CA . ALA A 1 62 ? -4.809 -23.954 8.886 1.00 30.13 1055 ALA A CA 1
ATOM 405 C C . ALA A 1 62 ? -4.097 -24.725 9.975 1.00 30.68 1055 ALA A C 1
ATOM 406 O O . ALA A 1 62 ? -4.578 -24.800 11.101 1.00 30.70 1055 ALA A O 1
ATOM 408 N N . GLU A 1 63 ? -2.943 -25.269 9.619 1.00 31.60 1056 GLU A N 1
ATOM 409 C CA . GLU A 1 63 ? -2.005 -25.884 10.538 1.00 32.79 1056 GLU A CA 1
ATOM 410 C C . GLU A 1 63 ? -1.011 -24.816 10.969 1.00 32.67 1056 GLU A C 1
ATOM 411 O O . GLU A 1 63 ? -0.560 -24.036 10.141 1.00 32.66 1056 GLU A O 1
ATOM 417 N N . ILE A 1 64 ? -0.652 -24.794 12.249 1.00 32.33 1057 ILE A N 1
ATOM 418 C CA . ILE A 1 64 ? 0.374 -23.894 12.756 1.00 32.55 1057 ILE A CA 1
ATOM 419 C C . ILE A 1 64 ? 1.710 -24.623 12.853 1.00 33.71 1057 ILE A C 1
ATOM 420 O O . ILE A 1 64 ? 1.797 -25.693 13.440 1.00 33.19 1057 ILE A O 1
ATOM 425 N N . VAL A 1 65 ? 2.741 -24.022 12.271 1.00 34.77 1058 VAL A N 1
ATOM 426 C CA . VAL A 1 65 ? 4.090 -24.581 12.272 1.00 35.86 1058 VAL A CA 1
ATOM 427 C C . VAL A 1 65 ? 5.076 -23.553 12.818 1.00 37.50 1058 VAL A C 1
ATOM 428 O O . VAL A 1 65 ? 4.828 -22.351 12.753 1.00 37.15 1058 VAL A O 1
ATOM 432 N N . GLU A 1 66 ? 6.188 -24.023 13.373 1.00 39.95 1059 GLU A N 1
ATOM 433 C CA . GLU A 1 66 ? 7.192 -23.129 13.946 1.00 41.55 1059 GLU A CA 1
ATOM 434 C C . GLU A 1 66 ? 8.432 -23.115 13.084 1.00 42.17 1059 GLU A C 1
ATOM 435 O O . GLU A 1 66 ? 8.683 -24.027 12.289 1.00 42.89 1059 GLU A O 1
ATOM 441 N N . GLY A 1 67 ? 9.217 -22.063 13.245 1.00 43.11 1060 GLY A N 1
ATOM 442 C CA . GLY A 1 67 ? 10.523 -21.988 12.621 1.00 43.38 1060 GLY A CA 1
ATOM 443 C C . GLY A 1 67 ? 10.384 -21.934 11.119 1.00 43.30 1060 GLY A C 1
ATOM 444 O O . GLY A 1 67 ? 9.371 -21.468 10.591 1.00 43.70 1060 GLY A O 1
ATOM 445 N N . ASN A 1 68 ? 11.380 -22.474 10.435 1.00 42.85 1061 ASN A N 1
ATOM 446 C CA . ASN A 1 68 ? 11.439 -22.377 8.991 1.00 42.60 1061 ASN A CA 1
ATOM 447 C C . ASN A 1 68 ? 10.677 -23.475 8.244 1.00 41.64 1061 ASN A C 1
ATOM 448 O O . ASN A 1 68 ? 10.745 -23.541 7.016 1.00 41.84 1061 ASN A O 1
ATOM 453 N N . SER A 1 69 ? 9.940 -24.328 8.953 1.00 40.38 1062 SER A N 1
ATOM 454 C CA . SER A 1 69 ? 9.179 -25.392 8.272 1.00 39.41 1062 SER A CA 1
ATOM 455 C C . SER A 1 69 ? 8.037 -24.872 7.359 1.00 37.91 1062 SER A C 1
ATOM 456 O O . SER A 1 69 ? 7.569 -25.607 6.490 1.00 36.89 1062 SER A O 1
ATOM 459 N N . VAL A 1 70 ? 7.598 -23.621 7.545 1.00 36.00 1063 VAL A N 1
ATOM 460 C CA . VAL A 1 70 ? 6.598 -23.034 6.651 1.00 34.45 1063 VAL A CA 1
ATOM 461 C C . VAL A 1 70 ? 7.128 -22.964 5.225 1.00 33.70 1063 VAL A C 1
ATOM 462 O O . VAL A 1 70 ? 6.352 -23.042 4.282 1.00 33.15 1063 VAL A O 1
ATOM 466 N N . TRP A 1 71 ? 8.442 -22.812 5.086 1.00 33.27 1064 TRP A N 1
ATOM 467 C CA . TRP A 1 71 ? 9.103 -22.770 3.772 1.00 33.88 1064 TRP A CA 1
ATOM 468 C C . TRP A 1 71 ? 9.207 -24.113 3.046 1.00 34.47 1064 TRP A C 1
ATOM 469 O O . TRP A 1 71 ? 9.653 -24.146 1.908 1.00 34.68 1064 TRP A O 1
ATOM 480 N N . GLN A 1 72 ? 8.830 -25.208 3.705 1.00 35.35 1065 GLN A N 1
ATOM 481 C CA . GLN A 1 72 ? 8.669 -26.521 3.056 1.00 36.37 1065 GLN A CA 1
ATOM 482 C C . GLN A 1 72 ? 7.268 -26.637 2.470 1.00 36.19 1065 GLN A C 1
ATOM 483 O O . GLN A 1 72 ? 6.486 -27.541 2.810 1.00 36.92 1065 GLN A O 1
ATOM 489 N N . SER A 1 73 ? 6.936 -25.710 1.589 1.00 36.17 1066 SER A N 1
ATOM 490 C CA . SER A 1 73 ? 5.600 -25.668 1.014 1.00 35.35 1066 SER A CA 1
ATOM 491 C C . SER A 1 73 ? 5.725 -25.523 -0.478 1.00 34.85 1066 SER A C 1
ATOM 492 O O . SER A 1 73 ? 6.719 -24.999 -0.956 1.00 34.37 1066 SER A O 1
ATOM 495 N N . GLU A 1 74 ? 4.731 -26.016 -1.216 1.00 34.62 1067 GLU A N 1
ATOM 496 C CA . GLU A 1 74 ? 4.734 -25.887 -2.666 1.00 34.79 1067 GLU A CA 1
ATOM 497 C C . GLU A 1 74 ? 4.542 -24.403 -3.056 1.00 33.88 1067 GLU A C 1
ATOM 498 O O . GLU A 1 74 ? 5.067 -23.946 -4.081 1.00 33.65 1067 GLU A O 1
ATOM 504 N N . ILE A 1 75 ? 3.798 -23.669 -2.225 1.00 32.54 1068 ILE A N 1
ATOM 505 C CA . ILE A 1 75 ? 3.435 -22.271 -2.470 1.00 31.43 1068 ILE A CA 1
ATOM 506 C C . ILE A 1 75 ? 3.707 -21.449 -1.223 1.00 30.49 1068 ILE A C 1
ATOM 507 O O . ILE A 1 75 ? 3.332 -21.863 -0.123 1.00 30.02 1068 ILE A O 1
ATOM 512 N N . ILE A 1 76 ? 4.355 -20.302 -1.402 1.00 29.13 1069 ILE A N 1
ATOM 513 C CA . ILE A 1 76 ? 4.629 -19.373 -0.319 1.00 29.12 1069 ILE A CA 1
ATOM 514 C C . ILE A 1 76 ? 3.930 -18.046 -0.652 1.00 27.71 1069 ILE A C 1
ATOM 515 O O . ILE A 1 76 ? 4.190 -17.472 -1.703 1.00 26.60 1069 ILE A O 1
ATOM 520 N N . LEU A 1 77 ? 3.048 -17.587 0.234 1.00 26.22 1070 LEU A N 1
ATOM 521 C CA . LEU A 1 77 ? 2.403 -16.290 0.074 1.00 25.01 1070 LEU A CA 1
ATOM 522 C C . LEU A 1 77 ? 2.996 -15.365 1.113 1.00 24.70 1070 LEU A C 1
ATOM 523 O O . LEU A 1 77 ? 2.991 -15.683 2.324 1.00 24.13 1070 LEU A O 1
ATOM 528 N N . LYS A 1 78 ? 3.535 -14.241 0.640 1.00 23.67 1071 LYS A N 1
ATOM 529 C CA . LYS A 1 78 ? 4.112 -13.214 1.494 1.00 24.62 1071 LYS A CA 1
ATOM 530 C C . LYS A 1 78 ? 3.693 -11.808 1.069 1.00 23.44 1071 LYS A C 1
ATOM 531 O O . LYS A 1 78 ? 3.193 -11.582 -0.031 1.00 24.78 1071 LYS A O 1
ATOM 537 N N . VAL A 1 79 ? 3.934 -10.858 1.947 1.00 23.39 1072 VAL A N 1
ATOM 538 C CA . VAL A 1 79 ? 3.766 -9.443 1.620 1.00 23.63 1072 VAL A CA 1
ATOM 539 C C . VAL A 1 79 ? 5.063 -8.922 0.983 1.00 24.43 1072 VAL A C 1
ATOM 540 O O . VAL A 1 79 ? 5.090 -8.583 -0.201 1.00 22.66 1072 VAL A O 1
ATOM 544 N N . ASN A 1 80 ? 6.147 -8.879 1.761 1.00 25.01 1073 ASN A N 1
ATOM 545 C CA . ASN A 1 80 ? 7.446 -8.398 1.241 1.00 26.23 1073 ASN A CA 1
ATOM 546 C C . ASN A 1 80 ? 8.289 -9.533 0.737 1.00 26.60 1073 ASN A C 1
ATOM 547 O O . ASN A 1 80 ? 8.089 -10.687 1.110 1.00 26.72 1073 ASN A O 1
ATOM 552 N N . ALA A 1 81 ? 9.242 -9.175 -0.113 1.00 27.32 1074 ALA A N 1
ATOM 553 C CA . ALA A 1 81 ? 10.093 -10.129 -0.761 1.00 27.95 1074 ALA A CA 1
ATOM 554 C C . ALA A 1 81 ? 10.982 -10.734 0.292 1.00 29.05 1074 ALA A C 1
ATOM 555 O O . ALA A 1 81 ? 11.323 -10.058 1.266 1.00 28.48 1074 ALA A O 1
ATOM 557 N N . PRO A 1 82 ? 11.362 -11.996 0.083 1.00 30.82 1075 PRO A N 1
ATOM 558 C CA . PRO A 1 82 ? 12.275 -12.685 0.988 1.00 31.57 1075 PRO A CA 1
ATOM 559 C C . PRO A 1 82 ? 13.535 -11.841 1.201 1.00 33.15 1075 PRO A C 1
ATOM 560 O O . PRO A 1 82 ? 14.085 -11.265 0.260 1.00 32.01 1075 PRO A O 1
ATOM 564 N N . LEU A 1 83 ? 13.938 -11.717 2.458 1.00 34.76 1076 LEU A N 1
ATOM 565 C CA . LEU A 1 83 ? 15.207 -11.100 2.799 1.00 36.42 1076 LEU A CA 1
ATOM 566 C C . LEU A 1 83 ? 16.314 -12.029 2.311 1.00 37.85 1076 LEU A C 1
ATOM 567 O O . LEU A 1 83 ? 16.038 -13.178 1.966 1.00 36.81 1076 LEU A O 1
ATOM 572 N N . ASP A 1 84 ? 17.557 -11.538 2.298 1.00 40.10 1077 ASP A N 1
ATOM 573 C CA . ASP A 1 84 ? 18.693 -12.362 1.859 1.00 42.24 1077 ASP A CA 1
ATOM 574 C C . ASP A 1 84 ? 18.704 -13.708 2.589 1.00 42.77 1077 ASP A C 1
ATOM 575 O O . ASP A 1 84 ? 18.787 -14.747 1.958 1.00 43.10 1077 ASP A O 1
ATOM 580 N N . ASP A 1 85 ? 18.534 -13.693 3.907 1.00 44.06 1078 ASP A N 1
ATOM 581 C CA . ASP A 1 85 ? 18.561 -14.941 4.687 1.00 44.88 1078 ASP A CA 1
ATOM 582 C C . ASP A 1 85 ? 17.296 -15.832 4.591 1.00 44.68 1078 ASP A C 1
ATOM 583 O O . ASP A 1 85 ? 17.237 -16.901 5.217 1.00 45.31 1078 ASP A O 1
ATOM 588 N N . GLU A 1 86 ? 16.293 -15.403 3.822 1.00 43.92 1079 GLU A N 1
ATOM 589 C CA . GLU A 1 86 ? 15.126 -16.234 3.522 1.00 43.29 1079 GLU A CA 1
ATOM 590 C C . GLU A 1 86 ? 15.202 -16.858 2.120 1.00 43.33 1079 GLU A C 1
ATOM 591 O O . GLU A 1 86 ? 14.492 -17.816 1.818 1.00 42.77 1079 GLU A O 1
ATOM 597 N N . ILE A 1 87 ? 16.043 -16.305 1.258 1.00 43.37 1080 ILE A N 1
ATOM 598 C CA . ILE A 1 87 ? 16.128 -16.780 -0.126 1.00 43.46 1080 ILE A CA 1
ATOM 599 C C . ILE A 1 87 ? 16.630 -18.228 -0.176 1.00 42.86 1080 ILE A C 1
ATOM 600 O O . ILE A 1 87 ? 16.150 -19.029 -0.967 1.00 41.84 1080 ILE A O 1
ATOM 605 N N . ALA A 1 88 ? 17.559 -18.560 0.719 1.00 42.86 1081 ALA A N 1
ATOM 606 C CA . ALA A 1 88 ? 18.122 -19.913 0.826 1.00 42.58 1081 ALA A CA 1
ATOM 607 C C . ALA A 1 88 ? 17.114 -20.982 1.240 1.00 42.51 1081 ALA A C 1
ATOM 608 O O . ALA A 1 88 ? 17.339 -22.162 0.969 1.00 42.44 1081 ALA A O 1
ATOM 610 N N . LEU A 1 89 ? 16.026 -20.575 1.906 1.00 41.67 1082 LEU A N 1
ATOM 611 C CA . LEU A 1 89 ? 14.988 -21.502 2.359 1.00 41.67 1082 LEU A CA 1
ATOM 612 C C . LEU A 1 89 ? 13.955 -21.831 1.283 1.00 41.33 1082 LEU A C 1
ATOM 613 O O . LEU A 1 89 ? 13.178 -22.763 1.443 1.00 40.94 1082 LEU A O 1
ATOM 618 N N . LEU A 1 90 ? 13.943 -21.083 0.183 1.00 41.43 1083 LEU A N 1
ATOM 619 C CA . LEU A 1 90 ? 13.092 -21.439 -0.952 1.00 41.50 1083 LEU A CA 1
ATOM 620 C C . LEU A 1 90 ? 13.634 -22.701 -1.602 1.00 41.62 1083 LEU A C 1
ATOM 621 O O . LEU A 1 90 ? 14.785 -22.738 -2.016 1.00 40.95 1083 LEU A O 1
ATOM 626 N N . ASN A 1 91 ? 12.804 -23.730 -1.694 1.00 41.93 1084 ASN A N 1
ATOM 627 C CA . ASN A 1 91 ? 13.179 -24.956 -2.388 1.00 42.51 1084 ASN A CA 1
ATOM 628 C C . ASN A 1 91 ? 12.787 -24.897 -3.860 1.00 42.61 1084 ASN A C 1
ATOM 629 O O . ASN A 1 91 ? 11.789 -24.282 -4.205 1.00 43.22 1084 ASN A O 1
ATOM 634 N N . PRO A 1 92 ? 13.580 -25.529 -4.725 1.00 42.80 1085 PRO A N 1
ATOM 635 C CA . PRO A 1 92 ? 13.222 -25.705 -6.146 1.00 42.33 1085 PRO A CA 1
ATOM 636 C C . PRO A 1 92 ? 11.794 -26.194 -6.399 1.00 41.77 1085 PRO A C 1
ATOM 637 O O . PRO A 1 92 ? 11.332 -27.118 -5.730 1.00 42.24 1085 PRO A O 1
ATOM 641 N N . GLY A 1 93 ? 11.111 -25.580 -7.365 1.00 41.07 1086 GLY A N 1
ATOM 642 C CA . GLY A 1 93 ? 9.737 -25.934 -7.706 1.00 40.49 1086 GLY A CA 1
ATOM 643 C C . GLY A 1 93 ? 8.671 -25.206 -6.883 1.00 39.80 1086 GLY A C 1
ATOM 644 O O . GLY A 1 93 ? 7.469 -25.387 -7.109 1.00 39.73 1086 GLY A O 1
ATOM 645 N N . THR A 1 94 ? 9.111 -24.392 -5.927 1.00 38.80 1087 THR A N 1
ATOM 646 C CA . THR A 1 94 ? 8.198 -23.611 -5.094 1.00 38.12 1087 THR A CA 1
ATOM 647 C C . THR A 1 94 ? 7.738 -22.415 -5.895 1.00 36.77 1087 THR A C 1
ATOM 648 O O . THR A 1 94 ? 8.526 -21.853 -6.667 1.00 36.95 1087 THR A O 1
ATOM 652 N N . THR A 1 95 ? 6.466 -22.065 -5.732 1.00 35.19 1088 THR A N 1
ATOM 653 C CA . THR A 1 95 ? 5.900 -20.846 -6.276 1.00 34.21 1088 THR A CA 1
ATOM 654 C C . THR A 1 95 ? 5.808 -19.800 -5.148 1.00 32.75 1088 THR A C 1
ATOM 655 O O . THR A 1 95 ? 5.029 -19.982 -4.220 1.00 31.76 1088 THR A O 1
ATOM 659 N N . LEU A 1 96 ? 6.607 -18.735 -5.228 1.00 31.19 1089 LEU A N 1
ATOM 660 C CA . LEU A 1 96 ? 6.510 -17.598 -4.311 1.00 30.40 1089 LEU A CA 1
ATOM 661 C C . LEU A 1 96 ? 5.609 -16.481 -4.883 1.00 30.12 1089 LEU A C 1
ATOM 662 O O . LEU A 1 96 ? 5.749 -16.097 -6.035 1.00 30.57 1089 LEU A O 1
ATOM 667 N N . VAL A 1 97 ? 4.675 -15.988 -4.083 1.00 29.30 1090 VAL A N 1
ATOM 668 C CA . VAL A 1 97 ? 3.828 -14.848 -4.453 1.00 28.39 1090 VAL A CA 1
ATOM 669 C C . VAL A 1 97 ? 4.055 -13.752 -3.407 1.00 28.11 1090 VAL A C 1
ATOM 670 O O . VAL A 1 97 ? 3.787 -13.972 -2.231 1.00 28.23 1090 VAL A O 1
ATOM 674 N N . SER A 1 98 ? 4.588 -12.605 -3.836 1.00 27.72 1091 SER A N 1
ATOM 675 C CA . SER A 1 98 ? 4.836 -11.461 -2.963 1.00 27.16 1091 SER A CA 1
ATOM 676 C C . SER A 1 98 ? 5.078 -10.198 -3.767 1.00 26.71 1091 SER A C 1
ATOM 677 O O . SER A 1 98 ? 5.197 -10.256 -4.984 1.00 26.37 1091 SER A O 1
ATOM 680 N N . PHE A 1 99 ? 5.156 -9.055 -3.097 1.00 26.11 1092 PHE A N 1
ATOM 681 C CA . PHE A 1 99 ? 5.749 -7.877 -3.730 1.00 27.23 1092 PHE A CA 1
ATOM 682 C C . PHE A 1 99 ? 7.227 -8.160 -4.031 1.00 28.07 1092 PHE A C 1
ATOM 683 O O . PHE A 1 99 ? 7.913 -8.841 -3.248 1.00 28.05 1092 PHE A O 1
ATOM 691 N N . ILE A 1 100 ? 7.699 -7.647 -5.176 1.00 29.49 1093 ILE A N 1
ATOM 692 C CA . ILE A 1 100 ? 9.059 -7.911 -5.671 1.00 29.89 1093 ILE A CA 1
ATOM 693 C C . ILE A 1 100 ? 9.744 -6.651 -6.186 1.00 30.76 1093 ILE A C 1
ATOM 694 O O . ILE A 1 100 ? 10.873 -6.354 -5.799 1.00 30.35 1093 ILE A O 1
ATOM 699 N N . TRP A 1 101 ? 9.072 -5.936 -7.084 1.00 32.07 1094 TRP A N 1
ATOM 700 C CA . TRP A 1 101 ? 9.608 -4.707 -7.692 1.00 32.92 1094 TRP A CA 1
ATOM 701 C C . TRP A 1 101 ? 10.867 -5.043 -8.505 1.00 33.69 1094 TRP A C 1
ATOM 702 O O . TRP A 1 101 ? 11.950 -4.556 -8.210 1.00 34.09 1094 TRP A O 1
ATOM 713 N N . PRO A 1 102 ? 10.706 -5.869 -9.535 1.00 34.53 1095 PRO A N 1
ATOM 714 C CA . PRO A 1 102 ? 11.843 -6.389 -10.307 1.00 35.73 1095 PRO A CA 1
ATOM 715 C C . PRO A 1 102 ? 12.677 -5.281 -10.967 1.00 36.75 1095 PRO A C 1
ATOM 716 O O . PRO A 1 102 ? 13.896 -5.302 -10.844 1.00 37.56 1095 PRO A O 1
ATOM 720 N N . ALA A 1 103 ? 12.027 -4.320 -11.615 1.00 37.85 1096 ALA A N 1
ATOM 721 C CA . ALA A 1 103 ? 12.710 -3.182 -12.246 1.00 38.81 1096 ALA A CA 1
ATOM 722 C C . ALA A 1 103 ? 13.667 -2.465 -11.301 1.00 39.81 1096 ALA A C 1
ATOM 723 O O . ALA A 1 103 ? 14.766 -2.079 -11.707 1.00 40.74 1096 ALA A O 1
ATOM 725 N N . GLN A 1 104 ? 13.278 -2.316 -10.034 1.00 40.32 1097 GLN A N 1
ATOM 726 C CA . GLN A 1 104 ? 14.127 -1.651 -9.036 1.00 40.60 1097 GLN A CA 1
ATOM 727 C C . GLN A 1 104 ? 15.061 -2.597 -8.262 1.00 40.40 1097 GLN A C 1
ATOM 728 O O . GLN A 1 104 ? 15.870 -2.132 -7.478 1.00 40.36 1097 GLN A O 1
ATOM 734 N N . ASN A 1 105 ? 14.954 -3.913 -8.469 1.00 40.79 1098 ASN A N 1
ATOM 735 C CA . ASN A 1 105 ? 15.768 -4.894 -7.735 1.00 40.84 1098 ASN A CA 1
ATOM 736 C C . ASN A 1 105 ? 16.382 -6.012 -8.589 1.00 41.08 1098 ASN A C 1
ATOM 737 O O . ASN A 1 105 ? 16.018 -7.187 -8.428 1.00 39.88 1098 ASN A O 1
ATOM 742 N N . PRO A 1 106 ? 17.328 -5.670 -9.471 1.00 41.76 1099 PRO A N 1
ATOM 743 C CA . PRO A 1 106 ? 18.030 -6.688 -10.288 1.00 42.17 1099 PRO A CA 1
ATOM 744 C C . PRO A 1 106 ? 18.745 -7.799 -9.498 1.00 42.56 1099 PRO A C 1
ATOM 745 O O . PRO A 1 106 ? 18.791 -8.945 -9.933 1.00 42.79 1099 PRO A O 1
ATOM 749 N N . GLU A 1 107 ? 19.298 -7.451 -8.344 1.00 43.53 1100 GLU A N 1
ATOM 750 C CA . GLU A 1 107 ? 20.083 -8.391 -7.540 1.00 44.05 1100 GLU A CA 1
ATOM 751 C C . GLU A 1 107 ? 19.154 -9.422 -6.857 1.00 43.76 1100 GLU A C 1
ATOM 752 O O . GLU A 1 107 ? 19.447 -10.612 -6.831 1.00 43.97 1100 GLU A O 1
ATOM 758 N N . LEU A 1 108 ? 18.022 -8.957 -6.327 1.00 43.51 1101 LEU A N 1
ATOM 759 C CA . LEU A 1 108 ? 16.975 -9.843 -5.787 1.00 43.04 1101 LEU A CA 1
ATOM 760 C C . LEU A 1 108 ? 16.514 -10.869 -6.837 1.00 42.58 1101 LEU A C 1
ATOM 761 O O . LEU A 1 108 ? 16.424 -12.072 -6.554 1.00 42.18 1101 LEU A O 1
ATOM 766 N N . MET A 1 109 ? 16.244 -10.395 -8.052 1.00 42.41 1102 MET A N 1
ATOM 767 C CA . MET A 1 109 ? 15.835 -11.275 -9.154 1.00 42.50 1102 MET A CA 1
ATOM 768 C C . MET A 1 109 ? 16.845 -12.398 -9.422 1.00 43.44 1102 MET A C 1
ATOM 769 O O . MET A 1 109 ? 16.467 -13.570 -9.510 1.00 43.09 1102 MET A O 1
ATOM 774 N N . GLN A 1 110 ? 18.126 -12.043 -9.522 1.00 44.93 1103 GLN A N 1
ATOM 775 C CA . GLN A 1 110 ? 19.185 -13.033 -9.761 1.00 46.25 1103 GLN A CA 1
ATOM 776 C C . GLN A 1 110 ? 19.232 -14.063 -8.629 1.00 46.10 1103 GLN A C 1
ATOM 777 O O . GLN A 1 110 ? 19.354 -15.266 -8.888 1.00 45.99 1103 GLN A O 1
ATOM 783 N N . LYS A 1 111 ? 19.109 -13.600 -7.382 1.00 46.25 1104 LYS A N 1
ATOM 784 C CA . LYS A 1 111 ? 19.155 -14.511 -6.229 1.00 46.07 1104 LYS A CA 1
ATOM 785 C C . LYS A 1 111 ? 17.982 -15.509 -6.235 1.00 45.70 1104 LYS A C 1
ATOM 786 O O . LYS A 1 111 ? 18.180 -16.715 -6.029 1.00 45.25 1104 LYS A O 1
ATOM 792 N N . LEU A 1 112 ? 16.770 -15.019 -6.514 1.00 45.69 1105 LEU A N 1
ATOM 793 C CA . LEU A 1 112 ? 15.575 -15.878 -6.586 1.00 45.40 1105 LEU A CA 1
ATOM 794 C C . LEU A 1 112 ? 15.628 -16.839 -7.775 1.00 45.35 1105 LEU A C 1
ATOM 795 O O . LEU A 1 112 ? 15.130 -17.964 -7.693 1.00 45.01 1105 LEU A O 1
ATOM 800 N N . ALA A 1 113 ? 16.208 -16.388 -8.884 1.00 45.19 1106 ALA A N 1
ATOM 801 C CA . ALA A 1 113 ? 16.332 -17.220 -10.090 1.00 45.35 1106 ALA A CA 1
ATOM 802 C C . ALA A 1 113 ? 17.196 -18.476 -9.838 1.00 45.10 1106 ALA A C 1
ATOM 803 O O . ALA A 1 113 ? 16.804 -19.586 -10.213 1.00 44.32 1106 ALA A O 1
ATOM 805 N N . GLU A 1 114 ? 18.339 -18.286 -9.170 1.00 45.44 1107 GLU A N 1
ATOM 806 C CA . GLU A 1 114 ? 19.244 -19.388 -8.773 1.00 46.05 1107 GLU A CA 1
ATOM 807 C C . GLU A 1 114 ? 18.578 -20.449 -7.893 1.00 45.28 1107 GLU A C 1
ATOM 808 O O . GLU A 1 114 ? 18.999 -21.600 -7.897 1.00 45.58 1107 GLU A O 1
ATOM 814 N N . ARG A 1 115 ? 17.542 -20.069 -7.144 1.00 44.19 1108 ARG A N 1
ATOM 815 C CA . ARG A 1 115 ? 16.793 -21.029 -6.328 1.00 43.46 1108 ARG A CA 1
ATOM 816 C C . ARG A 1 115 ? 15.868 -21.945 -7.141 1.00 42.35 1108 ARG A C 1
ATOM 817 O O . ARG A 1 115 ? 15.378 -22.951 -6.625 1.00 42.42 1108 ARG A O 1
ATOM 825 N N . ASN A 1 116 ? 15.608 -21.589 -8.400 1.00 41.37 1109 ASN A N 1
ATOM 826 C CA . ASN A 1 116 ? 14.817 -22.416 -9.322 1.00 40.48 1109 ASN A CA 1
ATOM 827 C C . ASN A 1 116 ? 13.319 -22.489 -8.947 1.00 39.05 1109 ASN A C 1
ATOM 828 O O . ASN A 1 116 ? 12.658 -23.540 -9.043 1.00 38.12 1109 ASN A O 1
ATOM 833 N N . VAL A 1 117 ? 12.799 -21.334 -8.546 1.00 37.32 1110 VAL A N 1
ATOM 834 C CA . VAL A 1 117 ? 11.404 -21.178 -8.166 1.00 36.29 1110 VAL A CA 1
ATOM 835 C C . VAL A 1 117 ? 10.638 -20.422 -9.239 1.00 35.42 1110 VAL A C 1
ATOM 836 O O . VAL A 1 117 ? 11.231 -19.878 -10.170 1.00 35.60 1110 VAL A O 1
ATOM 840 N N . THR A 1 118 ? 9.324 -20.386 -9.081 1.00 33.90 1111 THR A N 1
ATOM 841 C CA . THR A 1 118 ? 8.452 -19.528 -9.872 1.00 32.70 1111 THR A CA 1
ATOM 842 C C . THR A 1 118 ? 8.054 -18.380 -8.955 1.00 31.46 1111 THR A C 1
ATOM 843 O O . THR A 1 118 ? 7.627 -18.627 -7.828 1.00 31.54 1111 THR A O 1
ATOM 847 N N . VAL A 1 119 ? 8.252 -17.143 -9.408 1.00 30.02 1112 VAL A N 1
ATOM 848 C CA . VAL A 1 119 ? 7.954 -15.950 -8.626 1.00 29.14 1112 VAL A CA 1
ATOM 849 C C . VAL A 1 119 ? 6.856 -15.120 -9.312 1.00 28.69 1112 VAL A C 1
ATOM 850 O O . VAL A 1 119 ? 6.956 -14.804 -10.492 1.00 28.84 1112 VAL A O 1
ATOM 854 N N . MET A 1 120 ? 5.814 -14.780 -8.568 1.00 28.42 1113 MET A N 1
ATOM 855 C CA . MET A 1 120 ? 4.777 -13.865 -9.038 1.00 28.43 1113 MET A CA 1
ATOM 856 C C . MET A 1 120 ? 4.805 -12.571 -8.209 1.00 27.65 1113 MET A C 1
ATOM 857 O O . MET A 1 120 ? 4.530 -12.588 -7.002 1.00 27.22 1113 MET A O 1
ATOM 862 N N . ALA A 1 121 ? 5.220 -11.477 -8.845 1.00 26.53 1114 ALA A N 1
ATOM 863 C CA . ALA A 1 121 ? 5.304 -10.164 -8.206 1.00 26.08 1114 ALA A CA 1
ATOM 864 C C . ALA A 1 121 ? 3.931 -9.469 -8.209 1.00 25.92 1114 ALA A C 1
ATOM 865 O O . ALA A 1 121 ? 3.359 -9.217 -9.275 1.00 26.53 1114 ALA A O 1
ATOM 867 N N . MET A 1 122 ? 3.401 -9.173 -7.027 1.00 25.25 1115 MET A N 1
ATOM 868 C CA . MET A 1 122 ? 2.075 -8.562 -6.909 1.00 25.92 1115 MET A CA 1
ATOM 869 C C . MET A 1 122 ? 2.020 -7.092 -7.389 1.00 26.79 1115 MET A C 1
ATOM 870 O O . MET A 1 122 ? 0.958 -6.597 -7.717 1.00 26.96 1115 MET A O 1
ATOM 875 N N . ASP A 1 123 ? 3.175 -6.426 -7.443 1.00 27.53 1116 ASP A N 1
ATOM 876 C CA . ASP A 1 123 ? 3.333 -5.105 -8.078 1.00 28.18 1116 ASP A CA 1
ATOM 877 C C . ASP A 1 123 ? 3.251 -5.119 -9.601 1.00 29.37 1116 ASP A C 1
ATOM 878 O O . ASP A 1 123 ? 3.202 -4.049 -10.215 1.00 29.88 1116 ASP A O 1
ATOM 883 N N . SER A 1 124 ? 3.269 -6.307 -10.203 1.00 29.63 1117 SER A N 1
ATOM 884 C CA . SER A 1 124 ? 3.254 -6.463 -11.653 1.00 30.40 1117 SER A CA 1
ATOM 885 C C . SER A 1 124 ? 1.914 -6.960 -12.202 1.00 30.47 1117 SER A C 1
ATOM 886 O O . SER A 1 124 ? 1.872 -7.463 -13.313 1.00 29.29 1117 SER A O 1
ATOM 889 N N . VAL A 1 125 ? 0.836 -6.865 -11.425 1.00 30.64 1118 VAL A N 1
ATOM 890 C CA . VAL A 1 125 ? -0.487 -7.226 -11.948 1.00 31.33 1118 VAL A CA 1
ATOM 891 C C . VAL A 1 125 ? -0.834 -6.219 -13.053 1.00 31.77 1118 VAL A C 1
ATOM 892 O O . VAL A 1 125 ? -0.795 -5.020 -12.810 1.00 31.53 1118 VAL A O 1
ATOM 896 N N . PRO A 1 126 ? -1.150 -6.674 -14.260 1.00 33.26 1119 PRO A N 1
ATOM 897 C CA . PRO A 1 126 ? -1.539 -5.722 -15.316 1.00 34.36 1119 PRO A CA 1
ATOM 898 C C . PRO A 1 126 ? -2.728 -4.862 -14.899 1.00 35.84 1119 PRO A C 1
ATOM 899 O O . PRO A 1 126 ? -3.658 -5.335 -14.240 1.00 34.76 1119 PRO A O 1
ATOM 903 N N . ARG A 1 127 ? -2.656 -3.581 -15.237 1.00 38.11 1120 ARG A N 1
ATOM 904 C CA . ARG A 1 127 ? -3.723 -2.633 -14.932 1.00 39.88 1120 ARG A CA 1
ATOM 905 C C . ARG A 1 127 ? -4.808 -2.694 -15.998 1.00 40.51 1120 ARG A C 1
ATOM 906 O O . ARG A 1 127 ? -5.006 -1.726 -16.741 1.00 41.05 1120 ARG A O 1
ATOM 914 N N . ILE A 1 128 ? -5.484 -3.844 -16.071 1.00 40.68 1121 ILE A N 1
ATOM 915 C CA . ILE A 1 128 ? -6.658 -4.055 -16.919 1.00 40.99 1121 ILE A CA 1
ATOM 916 C C . ILE A 1 128 ? -7.853 -4.365 -16.024 1.00 41.31 1121 ILE A C 1
ATOM 917 O O . ILE A 1 128 ? -7.692 -4.761 -14.869 1.00 41.04 1121 ILE A O 1
ATOM 922 N N . SER A 1 129 ? -9.047 -4.187 -16.575 1.00 41.48 1122 SER A N 1
ATOM 923 C CA . SER A 1 129 ? -10.294 -4.241 -15.810 1.00 42.17 1122 SER A CA 1
ATOM 924 C C . SER A 1 129 ? -10.491 -5.558 -15.075 1.00 41.51 1122 SER A C 1
ATOM 925 O O . SER A 1 129 ? -10.902 -5.571 -13.912 1.00 42.07 1122 SER A O 1
ATOM 928 N N . ARG A 1 130 ? -10.207 -6.652 -15.768 1.00 40.82 1123 ARG A N 1
ATOM 929 C CA . ARG A 1 130 ? -10.389 -8.001 -15.226 1.00 40.64 1123 ARG A CA 1
ATOM 930 C C . ARG A 1 130 ? -9.425 -8.378 -14.088 1.00 39.34 1123 ARG A C 1
ATOM 931 O O . ARG A 1 130 ? -9.692 -9.322 -13.367 1.00 38.92 1123 ARG A O 1
ATOM 939 N N . ALA A 1 131 ? -8.308 -7.662 -13.945 1.00 37.94 1124 ALA A N 1
ATOM 940 C CA . ALA A 1 131 ? -7.324 -7.955 -12.884 1.00 37.24 1124 ALA A CA 1
ATOM 941 C C . ALA A 1 131 ? -7.535 -7.133 -11.608 1.00 36.69 1124 ALA A C 1
ATOM 942 O O . ALA A 1 131 ? -6.706 -7.201 -10.687 1.00 36.50 1124 ALA A O 1
ATOM 944 N N . GLN A 1 132 ? -8.630 -6.372 -11.552 1.00 36.10 1125 GLN A N 1
ATOM 945 C CA . GLN A 1 132 ? -8.845 -5.411 -10.472 1.00 35.75 1125 GLN A CA 1
ATOM 946 C C . GLN A 1 132 ? -9.026 -6.095 -9.112 1.00 34.09 1125 GLN A C 1
ATOM 947 O O . GLN A 1 132 ? -8.488 -5.613 -8.104 1.00 32.93 1125 GLN A O 1
ATOM 953 N N . SER A 1 133 ? -9.737 -7.224 -9.100 1.00 31.62 1126 SER A N 1
ATOM 954 C CA . SER A 1 133 ? -9.828 -8.070 -7.912 1.00 31.06 1126 SER A CA 1
ATOM 955 C C . SER A 1 133 ? -8.479 -8.656 -7.419 1.00 29.90 1126 SER A C 1
ATOM 956 O O . SER A 1 133 ? -8.418 -9.169 -6.321 1.00 29.97 1126 SER A O 1
ATOM 959 N N . LEU A 1 134 ? -7.431 -8.557 -8.227 1.00 29.43 1127 LEU A N 1
ATOM 960 C CA . LEU A 1 134 ? -6.066 -8.991 -7.878 1.00 28.73 1127 LEU A CA 1
ATOM 961 C C . LEU A 1 134 ? -5.083 -7.843 -7.624 1.00 28.24 1127 LEU A C 1
ATOM 962 O O . LEU A 1 134 ? -3.928 -8.095 -7.231 1.00 26.62 1127 LEU A O 1
ATOM 967 N N . ASP A 1 135 ? -5.506 -6.600 -7.856 1.00 27.34 1128 ASP A N 1
ATOM 968 C CA . ASP A 1 135 ? -4.567 -5.489 -7.899 1.00 27.49 1128 ASP A CA 1
ATOM 969 C C . ASP A 1 135 ? -4.192 -5.092 -6.457 1.00 26.78 1128 ASP A C 1
ATOM 970 O O . ASP A 1 135 ? -4.906 -4.315 -5.820 1.00 26.57 1128 ASP A O 1
ATOM 975 N N . ALA A 1 136 ? -3.070 -5.641 -5.977 1.00 25.54 1129 ALA A N 1
ATOM 976 C CA . ALA A 1 136 ? -2.562 -5.353 -4.635 1.00 25.23 1129 ALA A CA 1
ATOM 977 C C . ALA A 1 136 ? -2.191 -3.871 -4.518 1.00 24.41 1129 ALA A C 1
ATOM 978 O O . ALA A 1 136 ? -2.408 -3.271 -3.483 1.00 23.73 1129 ALA A O 1
ATOM 980 N N . LEU A 1 137 ? -1.665 -3.277 -5.578 1.00 24.08 1130 LEU A N 1
ATOM 981 C CA . LEU A 1 137 ? -1.308 -1.856 -5.521 1.00 25.00 1130 LEU A CA 1
ATOM 982 C C . LEU A 1 137 ? -2.507 -0.949 -5.235 1.00 24.96 1130 LEU A C 1
ATOM 983 O O . LEU A 1 137 ? -2.393 0.009 -4.472 1.00 25.56 1130 LEU A O 1
ATOM 988 N N . SER A 1 138 ? -3.644 -1.237 -5.848 1.00 24.87 1131 SER A N 1
ATOM 989 C CA . SER A 1 138 ? -4.862 -0.469 -5.598 1.00 24.97 1131 SER A CA 1
ATOM 990 C C . SER A 1 138 ? -5.408 -0.697 -4.191 1.00 24.38 1131 SER A C 1
ATOM 991 O O . SER A 1 138 ? -5.896 0.224 -3.562 1.00 22.71 1131 SER A O 1
ATOM 994 N N . SER A 1 139 ? -5.334 -1.936 -3.714 1.00 24.13 1132 SER A N 1
ATOM 995 C CA . SER A 1 139 ? -5.776 -2.286 -2.372 1.00 24.28 1132 SER A CA 1
ATOM 996 C C . SER A 1 139 ? -5.022 -1.491 -1.327 1.00 23.63 1132 SER A C 1
ATOM 997 O O . SER A 1 139 ? -5.634 -0.911 -0.425 1.00 24.38 1132 SER A O 1
ATOM 1000 N N . MET A 1 140 ? -3.698 -1.468 -1.445 1.00 23.05 1133 MET A N 1
ATOM 1001 C CA . MET A 1 140 ? -2.870 -0.745 -0.510 1.00 22.84 1133 MET A CA 1
ATOM 1002 C C . MET A 1 140 ? -3.024 0.761 -0.668 1.00 23.20 1133 MET A C 1
ATOM 1003 O O . MET A 1 140 ? -2.975 1.475 0.318 1.00 23.54 1133 MET A O 1
ATOM 1008 N N . ALA A 1 141 ? -3.228 1.239 -1.887 1.00 23.52 1134 ALA A N 1
ATOM 1009 C CA . ALA A 1 141 ? -3.441 2.682 -2.126 1.00 24.33 1134 ALA A CA 1
ATOM 1010 C C . ALA A 1 141 ? -4.728 3.161 -1.484 1.00 24.31 1134 ALA A C 1
ATOM 1011 O O . ALA A 1 141 ? -4.764 4.235 -0.887 1.00 25.57 1134 ALA A O 1
ATOM 1013 N N . ASN A 1 142 ? -5.782 2.371 -1.600 1.00 24.20 1135 ASN A N 1
ATOM 1014 C CA . ASN A 1 142 ? -7.081 2.746 -1.065 1.00 24.78 1135 ASN A CA 1
ATOM 1015 C C . ASN A 1 142 ? -7.018 2.851 0.477 1.00 24.46 1135 ASN A C 1
ATOM 1016 O O . ASN A 1 142 ? -7.558 3.777 1.082 1.00 24.23 1135 ASN A O 1
ATOM 1021 N N . ILE A 1 143 ? -6.305 1.921 1.096 1.00 23.16 1136 ILE A N 1
ATOM 1022 C CA . ILE A 1 143 ? -6.106 1.948 2.535 1.00 22.92 1136 ILE A CA 1
ATOM 1023 C C . ILE A 1 143 ? -5.277 3.175 2.945 1.00 22.11 1136 ILE A C 1
ATOM 1024 O O . ILE A 1 143 ? -5.662 3.877 3.861 1.00 21.79 1136 ILE A O 1
ATOM 1029 N N . ALA A 1 144 ? -4.188 3.425 2.226 1.00 21.70 1137 ALA A N 1
ATOM 1030 C CA . ALA A 1 144 ? -3.322 4.602 2.402 1.00 21.81 1137 ALA A CA 1
ATOM 1031 C C . ALA A 1 144 ? -4.069 5.926 2.401 1.00 21.87 1137 ALA A C 1
ATOM 1032 O O . ALA A 1 144 ? -3.854 6.759 3.269 1.00 21.44 1137 ALA A O 1
ATOM 1034 N N . GLY A 1 145 ? -4.967 6.128 1.437 1.00 22.11 1138 GLY A N 1
ATOM 1035 C CA . GLY A 1 145 ? -5.721 7.363 1.359 1.00 22.19 1138 GLY A CA 1
ATOM 1036 C C . GLY A 1 145 ? -6.669 7.572 2.527 1.00 21.81 1138 GLY A C 1
ATOM 1037 O O . GLY A 1 145 ? -6.838 8.693 3.029 1.00 21.71 1138 GLY A O 1
ATOM 1038 N N . TYR A 1 146 ? -7.294 6.485 2.974 1.00 21.36 1139 TYR A N 1
ATOM 1039 C CA . TYR A 1 146 ? -8.154 6.533 4.151 1.00 19.74 1139 TYR A CA 1
ATOM 1040 C C . TYR A 1 146 ? -7.314 6.790 5.361 1.00 19.03 1139 TYR A C 1
ATOM 1041 O O . TYR A 1 146 ? -7.666 7.590 6.211 1.00 19.24 1139 TYR A O 1
ATOM 1050 N N . ARG A 1 147 ? -6.201 6.070 5.447 1.00 17.85 1140 ARG A N 1
ATOM 1051 C CA . ARG A 1 147 ? -5.363 6.139 6.639 1.00 17.08 1140 ARG A CA 1
ATOM 1052 C C . ARG A 1 147 ? -4.742 7.525 6.774 1.00 15.98 1140 ARG A C 1
ATOM 1053 O O . ARG A 1 147 ? -4.531 8.034 7.858 1.00 14.61 1140 ARG A O 1
ATOM 1061 N N . ALA A 1 148 ? -4.464 8.138 5.640 1.00 17.07 1141 ALA A N 1
ATOM 1062 C CA . ALA A 1 148 ? -3.895 9.464 5.596 1.00 17.53 1141 ALA A CA 1
ATOM 1063 C C . ALA A 1 148 ? -4.802 10.461 6.294 1.00 17.92 1141 ALA A C 1
ATOM 1064 O O . ALA A 1 148 ? -4.332 11.353 6.978 1.00 18.14 1141 ALA A O 1
ATOM 1066 N N . ILE A 1 149 ? -6.115 10.334 6.108 1.00 18.84 1142 ILE A N 1
ATOM 1067 C CA . ILE A 1 149 ? -7.014 11.254 6.757 1.00 18.76 1142 ILE A CA 1
ATOM 1068 C C . ILE A 1 149 ? -7.118 10.972 8.256 1.00 19.31 1142 ILE A C 1
ATOM 1069 O O . ILE A 1 149 ? -7.324 11.897 9.006 1.00 19.22 1142 ILE A O 1
ATOM 1074 N N . VAL A 1 150 ? -6.973 9.711 8.676 1.00 18.57 1143 VAL A N 1
ATOM 1075 C CA . VAL A 1 150 ? -6.967 9.361 10.096 1.00 18.31 1143 VAL A CA 1
ATOM 1076 C C . VAL A 1 150 ? -5.723 9.948 10.796 1.00 17.75 1143 VAL A C 1
ATOM 1077 O O . VAL A 1 150 ? -5.811 10.484 11.909 1.00 16.33 1143 VAL A O 1
ATOM 1081 N N . GLU A 1 151 ? -4.600 9.869 10.100 1.00 17.46 1144 GLU A N 1
ATOM 1082 C CA . GLU A 1 151 ? -3.332 10.389 10.561 1.00 18.31 1144 GLU A CA 1
ATOM 1083 C C . GLU A 1 151 ? -3.430 11.911 10.691 1.00 18.16 1144 GLU A C 1
ATOM 1084 O O . GLU A 1 151 ? -2.997 12.486 11.673 1.00 17.96 1144 GLU A O 1
ATOM 1090 N N . ALA A 1 152 ? -4.063 12.534 9.713 1.00 17.77 1145 ALA A N 1
ATOM 1091 C CA . ALA A 1 152 ? -4.268 13.979 9.713 1.00 17.76 1145 ALA A CA 1
ATOM 1092 C C . ALA A 1 152 ? -5.194 14.437 10.849 1.00 17.72 1145 ALA A C 1
ATOM 1093 O O . ALA A 1 152 ? -4.886 15.422 11.531 1.00 17.66 1145 ALA A O 1
ATOM 1095 N N . ALA A 1 153 ? -6.291 13.715 11.087 1.00 17.30 1146 ALA A N 1
ATOM 1096 C CA . ALA A 1 153 ? -7.181 14.026 12.177 1.00 17.67 1146 ALA A CA 1
ATOM 1097 C C . ALA A 1 153 ? -6.476 13.827 13.507 1.00 18.07 1146 ALA A C 1
ATOM 1098 O O . ALA A 1 153 ? -6.678 14.594 14.435 1.00 16.42 1146 ALA A O 1
ATOM 1100 N N . HIS A 1 154 ? -5.606 12.824 13.586 1.00 18.04 1147 HIS A N 1
ATOM 1101 C CA . HIS A 1 154 ? -4.863 12.599 14.809 1.00 18.67 1147 HIS A CA 1
ATOM 1102 C C . HIS A 1 154 ? -3.960 13.785 15.161 1.00 18.96 1147 HIS A C 1
ATOM 1103 O O . HIS A 1 154 ? -3.889 14.181 16.318 1.00 19.03 1147 HIS A O 1
ATOM 1110 N N . GLU A 1 155 ? -3.287 14.347 14.153 1.00 19.92 1148 GLU A N 1
ATOM 1111 C CA . GLU A 1 155 ? -2.307 15.409 14.344 1.00 20.51 1148 GLU A CA 1
ATOM 1112 C C . GLU A 1 155 ? -2.939 16.771 14.383 1.00 20.32 1148 GLU A C 1
ATOM 1113 O O . GLU A 1 155 ? -2.372 17.699 14.912 1.00 21.19 1148 GLU A O 1
ATOM 1119 N N . PHE A 1 156 ? -4.106 16.901 13.786 1.00 19.31 1149 PHE A N 1
ATOM 1120 C CA . PHE A 1 156 ? -4.814 18.172 13.732 1.00 18.47 1149 PHE A CA 1
ATOM 1121 C C . PHE A 1 156 ? -5.390 18.530 15.118 1.00 18.40 1149 PHE A C 1
ATOM 1122 O O . PHE A 1 156 ? -5.938 17.678 15.801 1.00 18.81 1149 PHE A O 1
ATOM 1130 N N . GLY A 1 157 ? -5.264 19.804 15.491 1.00 17.51 1150 GLY A N 1
ATOM 1131 C CA . GLY A 1 157 ? -5.708 20.347 16.755 1.00 17.49 1150 GLY A CA 1
ATOM 1132 C C . GLY A 1 157 ? -7.115 20.924 16.704 1.00 17.05 1150 GLY A C 1
ATOM 1133 O O . GLY A 1 157 ? -7.612 21.386 17.716 1.00 16.10 1150 GLY A O 1
ATOM 1134 N N . ARG A 1 158 ? -7.761 20.866 15.544 1.00 18.12 1151 ARG A N 1
ATOM 1135 C CA . ARG A 1 158 ? -9.151 21.342 15.387 1.00 18.16 1151 ARG A CA 1
ATOM 1136 C C . ARG A 1 158 ? -10.119 20.259 14.926 1.00 18.50 1151 ARG A C 1
ATOM 1137 O O . ARG A 1 158 ? -9.710 19.209 14.424 1.00 17.60 1151 ARG A O 1
ATOM 1145 N N . PHE A 1 159 ? -11.423 20.529 15.114 1.00 18.90 1152 PHE A N 1
ATOM 1146 C CA . PHE A 1 159 ? -12.486 19.723 14.494 1.00 20.06 1152 PHE A CA 1
ATOM 1147 C C . PHE A 1 159 ? -12.260 19.677 12.986 1.00 20.96 1152 PHE A C 1
ATOM 1148 O O . PHE A 1 159 ? -11.976 20.701 12.372 1.00 20.93 1152 PHE A O 1
ATOM 1156 N N . PHE A 1 160 ? -12.392 18.492 12.389 1.00 21.77 1153 PHE A N 1
ATOM 1157 C CA . PHE A 1 160 ? -12.519 18.379 10.931 1.00 22.68 1153 PHE A CA 1
ATOM 1158 C C . PHE A 1 160 ? -13.942 18.831 10.560 1.00 24.40 1153 PHE A C 1
ATOM 1159 O O . PHE A 1 160 ? -14.171 19.515 9.547 1.00 23.44 1153 PHE A O 1
ATOM 1167 N N . THR A 1 161 ? -14.875 18.463 11.432 1.00 25.48 1154 THR A N 1
ATOM 1168 C CA . THR A 1 161 ? -16.292 18.562 11.178 1.00 27.22 1154 THR A CA 1
ATOM 1169 C C . THR A 1 161 ? -16.841 19.890 11.674 1.00 28.89 1154 THR A C 1
ATOM 1170 O O . THR A 1 161 ? -16.788 20.176 12.879 1.00 29.15 1154 THR A O 1
ATOM 1174 N N . GLY A 1 162 ? -17.342 20.704 10.743 1.00 30.13 1155 GLY A N 1
ATOM 1175 C CA . GLY A 1 162 ? -18.098 21.903 11.058 1.00 30.79 1155 GLY A CA 1
ATOM 1176 C C . GLY A 1 162 ? -19.275 21.609 11.951 1.00 32.21 1155 GLY A C 1
ATOM 1177 O O . GLY A 1 162 ? -19.947 20.594 11.779 1.00 33.28 1155 GLY A O 1
ATOM 1178 N N . GLN A 1 163 ? -19.524 22.468 12.932 1.00 33.13 1156 GLN A N 1
ATOM 1179 C CA . GLN A 1 163 ? -20.702 22.279 13.786 1.00 34.02 1156 GLN A CA 1
ATOM 1180 C C . GLN A 1 163 ? -21.067 23.489 14.626 1.00 33.31 1156 GLN A C 1
ATOM 1181 O O . GLN A 1 163 ? -20.271 24.407 14.790 1.00 31.93 1156 GLN A O 1
ATOM 1187 N N . ILE A 1 164 ? -22.291 23.471 15.154 1.00 33.72 1157 ILE A N 1
ATOM 1188 C CA . ILE A 1 164 ? -22.779 24.562 15.976 1.00 34.54 1157 ILE A CA 1
ATOM 1189 C C . ILE A 1 164 ? -22.810 24.039 17.389 1.00 34.38 1157 ILE A C 1
ATOM 1190 O O . ILE A 1 164 ? -23.427 23.009 17.685 1.00 35.24 1157 ILE A O 1
ATOM 1195 N N . THR A 1 165 ? -22.022 24.690 18.237 1.00 34.11 1158 THR A N 1
ATOM 1196 C CA . THR A 1 165 ? -21.959 24.408 19.663 1.00 33.21 1158 THR A CA 1
ATOM 1197 C C . THR A 1 165 ? -22.566 25.623 20.387 1.00 33.67 1158 THR A C 1
ATOM 1198 O O . THR A 1 165 ? -22.835 26.660 19.776 1.00 33.63 1158 THR A O 1
ATOM 1202 N N . ALA A 1 166 ? -22.749 25.492 21.694 1.00 34.18 1159 ALA A N 1
ATOM 1203 C CA . ALA A 1 166 ? -23.192 26.606 22.542 1.00 34.43 1159 ALA A CA 1
ATOM 1204 C C . ALA A 1 166 ? -22.151 27.709 22.590 1.00 34.08 1159 ALA A C 1
ATOM 1205 O O . ALA A 1 166 ? -22.494 28.875 22.742 1.00 34.40 1159 ALA A O 1
ATOM 1207 N N . ALA A 1 167 ? -20.880 27.334 22.439 1.00 33.60 1160 ALA A N 1
ATOM 1208 C CA . ALA A 1 167 ? -19.773 28.281 22.431 1.00 33.06 1160 ALA A CA 1
ATOM 1209 C C . ALA A 1 167 ? -19.388 28.663 20.996 1.00 32.92 1160 ALA A C 1
ATOM 1210 O O . ALA A 1 167 ? -18.234 28.984 20.718 1.00 32.28 1160 ALA A O 1
ATOM 1212 N N . GLY A 1 168 ? -20.355 28.619 20.078 1.00 32.43 1161 GLY A N 1
ATOM 1213 C CA . GLY A 1 168 ? -20.167 29.155 18.744 1.00 31.61 1161 GLY A CA 1
ATOM 1214 C C . GLY A 1 168 ? -20.128 28.156 17.613 1.00 30.69 1161 GLY A C 1
ATOM 1215 O O . GLY A 1 168 ? -20.083 26.949 17.805 1.00 30.69 1161 GLY A O 1
ATOM 1216 N N . LYS A 1 169 ? -20.140 28.703 16.408 1.00 31.08 1162 LYS A N 1
ATOM 1217 C CA . LYS A 1 169 ? -20.124 27.928 15.183 1.00 31.38 1162 LYS A CA 1
ATOM 1218 C C . LYS A 1 169 ? -18.691 27.679 14.837 1.00 30.39 1162 LYS A C 1
ATOM 1219 O O . LYS A 1 169 ? -17.930 28.616 14.731 1.00 30.28 1162 LYS A O 1
ATOM 1225 N N . VAL A 1 170 ? -18.332 26.412 14.679 1.00 29.98 1163 VAL A N 1
ATOM 1226 C CA . VAL A 1 170 ? -17.009 26.009 14.220 1.00 29.79 1163 VAL A CA 1
ATOM 1227 C C . VAL A 1 170 ? -17.095 25.718 12.733 1.00 29.26 1163 VAL A C 1
ATOM 1228 O O . VAL A 1 170 ? -17.983 24.966 12.308 1.00 28.56 1163 VAL A O 1
ATOM 1232 N N . PRO A 1 171 ? -16.196 26.289 11.940 1.00 28.92 1164 PRO A N 1
ATOM 1233 C CA . PRO A 1 171 ? -16.161 25.970 10.514 1.00 29.16 1164 PRO A CA 1
ATOM 1234 C C . PRO A 1 171 ? -15.541 24.594 10.232 1.00 28.65 1164 PRO A C 1
ATOM 1235 O O . PRO A 1 171 ? -14.740 24.098 11.042 1.00 28.12 1164 PRO A O 1
ATOM 1239 N N . PRO A 1 172 ? -15.880 24.004 9.089 1.00 28.27 1165 PRO A N 1
ATOM 1240 C CA . PRO A 1 172 ? -15.200 22.789 8.646 1.00 27.37 1165 PRO A CA 1
ATOM 1241 C C . PRO A 1 172 ? -13.759 23.061 8.253 1.00 26.88 1165 PRO A C 1
ATOM 1242 O O . PRO A 1 172 ? -13.381 24.169 7.823 1.00 26.26 1165 PRO A O 1
ATOM 1246 N N . ALA A 1 173 ? -12.937 22.045 8.456 1.00 25.86 1166 ALA A N 1
ATOM 1247 C CA . ALA A 1 173 ? -11.601 22.025 7.916 1.00 26.19 1166 ALA A CA 1
ATOM 1248 C C . ALA A 1 173 ? -11.660 22.033 6.388 1.00 26.59 1166 ALA A C 1
ATOM 1249 O O . ALA A 1 173 ? -12.581 21.484 5.785 1.00 27.36 1166 ALA A O 1
ATOM 1251 N N . LYS A 1 174 ? -10.662 22.654 5.785 1.00 26.66 1167 LYS A N 1
ATOM 1252 C CA . LYS A 1 174 ? -10.509 22.667 4.336 1.00 27.01 1167 LYS A CA 1
ATOM 1253 C C . LYS A 1 174 ? -9.338 21.757 4.014 1.00 26.03 1167 LYS A C 1
ATOM 1254 O O . LYS A 1 174 ? -8.277 21.889 4.595 1.00 26.07 1167 LYS A O 1
ATOM 1260 N N . VAL A 1 175 ? -9.556 20.842 3.068 1.00 25.92 1168 VAL A N 1
ATOM 1261 C CA . VAL A 1 175 ? -8.592 19.805 2.689 1.00 24.56 1168 VAL A CA 1
ATOM 1262 C C . VAL A 1 175 ? -8.312 19.890 1.176 1.00 24.32 1168 VAL A C 1
ATOM 1263 O O . VAL A 1 175 ? -9.245 19.907 0.388 1.00 24.94 1168 VAL A O 1
ATOM 1267 N N . MET A 1 176 ? -7.047 19.967 0.793 1.00 24.20 1169 MET A N 1
ATOM 1268 C CA . MET A 1 176 ? -6.634 19.837 -0.605 1.00 24.85 1169 MET A CA 1
ATOM 1269 C C . MET A 1 176 ? -5.922 18.492 -0.782 1.00 24.55 1169 MET A C 1
ATOM 1270 O O . MET A 1 176 ? -5.043 18.153 -0.008 1.00 23.85 1169 MET A O 1
ATOM 1275 N N . VAL A 1 177 ? -6.312 17.748 -1.812 1.00 24.33 1170 VAL A N 1
ATOM 1276 C CA . VAL A 1 177 ? -5.701 16.472 -2.144 1.00 24.07 1170 VAL A CA 1
ATOM 1277 C C . VAL A 1 177 ? -5.073 16.596 -3.530 1.00 24.54 1170 VAL A C 1
ATOM 1278 O O . VAL A 1 177 ? -5.753 16.930 -4.480 1.00 24.43 1170 VAL A O 1
ATOM 1282 N N . ILE A 1 178 ? -3.775 16.360 -3.627 1.00 24.60 1171 ILE A N 1
ATOM 1283 C CA . ILE A 1 178 ? -3.056 16.454 -4.896 1.00 25.27 1171 ILE A CA 1
ATOM 1284 C C . ILE A 1 178 ? -2.881 15.042 -5.434 1.00 25.65 1171 ILE A C 1
ATOM 1285 O O . ILE A 1 178 ? -2.220 14.199 -4.823 1.00 24.83 1171 ILE A O 1
ATOM 1290 N N . GLY A 1 179 ? -3.485 14.806 -6.591 1.00 26.01 1172 GLY A N 1
ATOM 1291 C CA . GLY A 1 179 ? -3.488 13.503 -7.237 1.00 26.60 1172 GLY A CA 1
ATOM 1292 C C . GLY A 1 179 ? -4.763 12.807 -6.843 1.00 26.78 1172 GLY A C 1
ATOM 1293 O O . GLY A 1 179 ? -5.057 12.647 -5.650 1.00 27.14 1172 GLY A O 1
ATOM 1294 N N . ALA A 1 180 ? -5.535 12.416 -7.847 1.00 26.66 1173 ALA A N 1
ATOM 1295 C CA . ALA A 1 180 ? -6.826 11.792 -7.657 1.00 26.76 1173 ALA A CA 1
ATOM 1296 C C . ALA A 1 180 ? -6.824 10.392 -8.255 1.00 26.59 1173 ALA A C 1
ATOM 1297 O O . ALA A 1 180 ? -7.812 9.970 -8.858 1.00 25.54 1173 ALA A O 1
ATOM 1299 N N . GLY A 1 181 ? -5.693 9.696 -8.115 1.00 25.75 1174 GLY A N 1
ATOM 1300 C CA . GLY A 1 181 ? -5.649 8.266 -8.340 1.00 25.40 1174 GLY A CA 1
ATOM 1301 C C . GLY A 1 181 ? -6.311 7.583 -7.157 1.00 25.18 1174 GLY A C 1
ATOM 1302 O O . GLY A 1 181 ? -7.029 8.227 -6.388 1.00 24.92 1174 GLY A O 1
ATOM 1303 N N . VAL A 1 182 ? -6.059 6.290 -6.986 1.00 24.45 1175 VAL A N 1
ATOM 1304 C CA . VAL A 1 182 ? -6.783 5.491 -5.983 1.00 24.28 1175 VAL A CA 1
ATOM 1305 C C . VAL A 1 182 ? -6.594 6.049 -4.558 1.00 23.03 1175 VAL A C 1
ATOM 1306 O O . VAL A 1 182 ? -7.542 6.170 -3.800 1.00 21.99 1175 VAL A O 1
ATOM 1310 N N . ALA A 1 183 ? -5.364 6.394 -4.212 1.00 23.36 1176 ALA A N 1
ATOM 1311 C CA . ALA A 1 183 ? -5.085 6.929 -2.869 1.00 24.04 1176 ALA A CA 1
ATOM 1312 C C . ALA A 1 183 ? -5.789 8.286 -2.683 1.00 24.38 1176 ALA A C 1
ATOM 1313 O O . ALA A 1 183 ? -6.512 8.498 -1.704 1.00 23.83 1176 ALA A O 1
ATOM 1315 N N . GLY A 1 184 ? -5.589 9.181 -3.643 1.00 24.52 1177 GLY A N 1
ATOM 1316 C CA . GLY A 1 184 ? -6.244 10.473 -3.648 1.00 24.46 1177 GLY A CA 1
ATOM 1317 C C . GLY A 1 184 ? -7.732 10.393 -3.444 1.00 23.95 1177 GLY A C 1
ATOM 1318 O O . GLY A 1 184 ? -8.265 11.085 -2.609 1.00 24.40 1177 GLY A O 1
ATOM 1319 N N . LEU A 1 185 ? -8.410 9.545 -4.209 1.00 24.90 1178 LEU A N 1
ATOM 1320 C CA . LEU A 1 185 ? -9.866 9.404 -4.105 1.00 23.75 1178 LEU A CA 1
ATOM 1321 C C . LEU A 1 185 ? -10.301 8.894 -2.730 1.00 23.35 1178 LEU A C 1
ATOM 1322 O O . LEU A 1 185 ? -11.343 9.280 -2.232 1.00 22.66 1178 LEU A O 1
ATOM 1327 N N . ALA A 1 186 ? -9.507 8.008 -2.135 1.00 22.53 1179 ALA A N 1
ATOM 1328 C CA . ALA A 1 186 ? -9.826 7.457 -0.825 1.00 22.84 1179 ALA A CA 1
ATOM 1329 C C . ALA A 1 186 ? -9.749 8.572 0.210 1.00 22.21 1179 ALA A C 1
ATOM 1330 O O . ALA A 1 186 ? -10.591 8.644 1.084 1.00 21.63 1179 ALA A O 1
ATOM 1332 N N . ALA A 1 187 ? -8.720 9.417 0.088 1.00 22.58 1180 ALA A N 1
ATOM 1333 C CA . ALA A 1 187 ? -8.531 10.591 0.945 1.00 22.82 1180 ALA A CA 1
ATOM 1334 C C . ALA A 1 187 ? -9.680 11.575 0.793 1.00 23.37 1180 ALA A C 1
ATOM 1335 O O . ALA A 1 187 ? -10.227 12.023 1.778 1.00 23.58 1180 ALA A O 1
ATOM 1337 N N . ILE A 1 188 ? -10.076 11.873 -0.444 1.00 24.01 1181 ILE A N 1
ATOM 1338 C CA . ILE A 1 188 ? -11.267 12.697 -0.681 1.00 24.37 1181 ILE A CA 1
ATOM 1339 C C . ILE A 1 188 ? -12.473 12.112 0.025 1.00 24.97 1181 ILE A C 1
ATOM 1340 O O . ILE A 1 188 ? -13.201 12.827 0.705 1.00 25.15 1181 ILE A O 1
ATOM 1345 N N . GLY A 1 189 ? -12.667 10.800 -0.112 1.00 25.56 1182 GLY A N 1
ATOM 1346 C CA . GLY A 1 189 ? -13.782 10.116 0.521 1.00 25.43 1182 GLY A CA 1
ATOM 1347 C C . GLY A 1 189 ? -13.826 10.224 2.041 1.00 25.64 1182 GLY A C 1
ATOM 1348 O O . GLY A 1 189 ? -14.849 10.598 2.600 1.00 25.94 1182 GLY A O 1
ATOM 1349 N N . ALA A 1 190 ? -12.720 9.888 2.699 1.00 25.36 1183 ALA A N 1
ATOM 1350 C CA . ALA A 1 190 ? -12.606 9.992 4.155 1.00 24.85 1183 ALA A CA 1
ATOM 1351 C C . ALA A 1 190 ? -12.769 11.446 4.630 1.00 24.55 1183 ALA A C 1
ATOM 1352 O O . ALA A 1 190 ? -13.444 11.705 5.621 1.00 25.08 1183 ALA A O 1
ATOM 1354 N N . ALA A 1 191 ? -12.207 12.393 3.892 1.00 24.37 1184 ALA A N 1
ATOM 1355 C CA . ALA A 1 191 ? -12.263 13.803 4.291 1.00 25.21 1184 ALA A CA 1
ATOM 1356 C C . ALA A 1 191 ? -13.678 14.300 4.198 1.00 25.60 1184 ALA A C 1
ATOM 1357 O O . ALA A 1 191 ? -14.146 14.996 5.077 1.00 25.44 1184 ALA A O 1
ATOM 1359 N N . ASN A 1 192 ? -14.363 13.911 3.138 1.00 26.66 1185 ASN A N 1
ATOM 1360 C CA . ASN A 1 192 ? -15.731 14.367 2.920 1.00 28.00 1185 ASN A CA 1
ATOM 1361 C C . ASN A 1 192 ? -16.703 13.764 3.943 1.00 28.22 1185 ASN A C 1
ATOM 1362 O O . ASN A 1 192 ? -17.605 14.443 4.396 1.00 28.48 1185 ASN A O 1
ATOM 1367 N N . SER A 1 193 ? -16.480 12.508 4.322 1.00 28.88 1186 SER A N 1
ATOM 1368 C CA . SER A 1 193 ? -17.262 11.831 5.353 1.00 29.15 1186 SER A CA 1
ATOM 1369 C C . SER A 1 193 ? -17.148 12.561 6.715 1.00 28.68 1186 SER A C 1
ATOM 1370 O O . SER A 1 193 ? -18.124 12.653 7.463 1.00 27.98 1186 SER A O 1
ATOM 1373 N N . LEU A 1 194 ? -15.964 13.110 6.997 1.00 27.96 1187 LEU A N 1
ATOM 1374 C CA . LEU A 1 194 ? -15.719 13.911 8.193 1.00 27.18 1187 LEU A CA 1
ATOM 1375 C C . LEU A 1 194 ? -16.224 15.362 8.081 1.00 26.99 1187 LEU A C 1
ATOM 1376 O O . LEU A 1 194 ? -16.059 16.166 9.008 1.00 26.94 1187 LEU A O 1
ATOM 1381 N N . GLY A 1 195 ? -16.811 15.692 6.931 1.00 26.42 1188 GLY A N 1
ATOM 1382 C CA . GLY A 1 195 ? -17.509 16.953 6.724 1.00 26.20 1188 GLY A CA 1
ATOM 1383 C C . GLY A 1 195 ? -16.622 18.108 6.330 1.00 25.99 1188 GLY A C 1
ATOM 1384 O O . GLY A 1 195 ? -17.013 19.271 6.452 1.00 26.42 1188 GLY A O 1
ATOM 1385 N N . ALA A 1 196 ? -15.407 17.808 5.880 1.00 26.44 1189 ALA A N 1
ATOM 1386 C CA . ALA A 1 196 ? -14.506 18.838 5.421 1.00 26.37 1189 ALA A CA 1
ATOM 1387 C C . ALA A 1 196 ? -14.960 19.364 4.063 1.00 26.78 1189 ALA A C 1
ATOM 1388 O O . ALA A 1 196 ? -15.603 18.673 3.309 1.00 26.56 1189 ALA A O 1
ATOM 1390 N N . ILE A 1 197 ? -14.617 20.610 3.789 1.00 27.95 1190 ILE A N 1
ATOM 1391 C CA . ILE A 1 197 ? -14.663 21.168 2.456 1.00 27.85 1190 ILE A CA 1
ATOM 1392 C C . ILE A 1 197 ? -13.441 20.609 1.763 1.00 27.67 1190 ILE A C 1
ATOM 1393 O O . ILE A 1 197 ? -12.335 20.899 2.174 1.00 27.48 1190 ILE A O 1
ATOM 1398 N N . VAL A 1 198 ? -13.653 19.766 0.748 1.00 27.33 1191 VAL A N 1
ATOM 1399 C CA . VAL A 1 198 ? -12.570 19.076 0.067 1.00 27.23 1191 VAL A CA 1
ATOM 1400 C C . VAL A 1 198 ? -12.328 19.614 -1.342 1.00 27.65 1191 VAL A C 1
ATOM 1401 O O . VAL A 1 198 ? -13.258 19.844 -2.096 1.00 26.95 1191 VAL A O 1
ATOM 1405 N N . ARG A 1 199 ? -11.061 19.771 -1.685 1.00 28.24 1192 ARG A N 1
ATOM 1406 C CA . ARG A 1 199 ? -10.634 20.233 -2.989 1.00 28.75 1192 ARG A CA 1
ATOM 1407 C C . ARG A 1 199 ? -9.504 19.349 -3.484 1.00 28.81 1192 ARG A C 1
ATOM 1408 O O . ARG A 1 199 ? -8.632 18.975 -2.717 1.00 28.30 1192 ARG A O 1
ATOM 1416 N N . ALA A 1 200 ? -9.513 19.027 -4.772 1.00 28.91 1193 ALA A N 1
ATOM 1417 C CA . ALA A 1 200 ? -8.542 18.103 -5.337 1.00 28.84 1193 ALA A CA 1
ATOM 1418 C C . ALA A 1 200 ? -8.015 18.622 -6.661 1.00 29.32 1193 ALA A C 1
ATOM 1419 O O . ALA A 1 200 ? -8.759 19.223 -7.421 1.00 29.05 1193 ALA A O 1
ATOM 1421 N N . PHE A 1 201 ? -6.729 18.411 -6.908 1.00 29.43 1194 PHE A N 1
ATOM 1422 C CA . PHE A 1 201 ? -6.141 18.660 -8.204 1.00 30.40 1194 PHE A CA 1
ATOM 1423 C C . PHE A 1 201 ? -5.529 17.379 -8.812 1.00 31.37 1194 PHE A C 1
ATOM 1424 O O . PHE A 1 201 ? -4.837 16.590 -8.134 1.00 30.20 1194 PHE A O 1
ATOM 1432 N N . ASP A 1 202 ? -5.775 17.223 -10.107 1.00 31.62 1195 ASP A N 1
ATOM 1433 C CA . ASP A 1 202 ? -5.211 16.151 -10.906 1.00 32.71 1195 ASP A CA 1
ATOM 1434 C C . ASP A 1 202 ? -5.019 16.674 -12.346 1.00 34.11 1195 ASP A C 1
ATOM 1435 O O . ASP 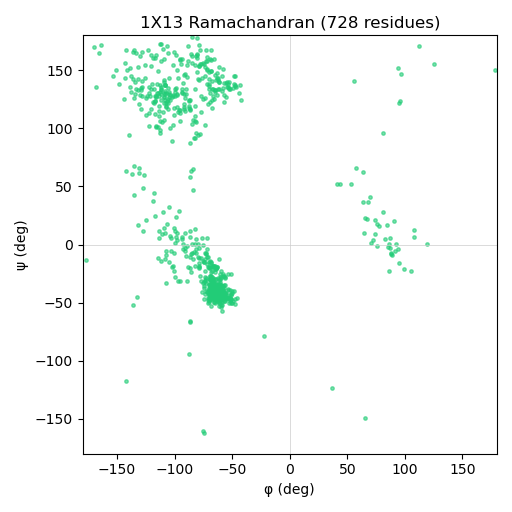A 1 202 ? -5.898 17.366 -12.873 1.00 33.51 1195 ASP A O 1
ATOM 1440 N N . THR A 1 203 ? -3.888 16.332 -12.962 1.00 36.37 1196 THR A N 1
ATOM 1441 C CA . THR A 1 203 ? -3.534 16.804 -14.304 1.00 37.92 1196 THR A CA 1
ATOM 1442 C C . THR A 1 203 ? -4.397 16.208 -15.395 1.00 40.08 1196 THR A C 1
ATOM 1443 O O . THR A 1 203 ? -4.438 16.741 -16.505 1.00 40.36 1196 THR A O 1
ATOM 1447 N N . ARG A 1 204 ? -5.056 15.092 -15.090 1.00 41.96 1197 ARG A N 1
ATOM 1448 C CA . ARG A 1 204 ? -5.909 14.388 -16.045 1.00 43.19 1197 ARG A CA 1
ATOM 1449 C C . ARG A 1 204 ? -7.327 14.899 -15.931 1.00 44.33 1197 ARG A C 1
ATOM 1450 O O . ARG A 1 204 ? -7.955 14.707 -14.901 1.00 44.96 1197 ARG A O 1
ATOM 1458 N N . PRO A 1 205 ? -7.851 15.544 -16.976 1.00 45.69 1198 PRO A N 1
ATOM 1459 C CA . PRO A 1 205 ? -9.229 16.054 -16.956 1.00 45.84 1198 PRO A CA 1
ATOM 1460 C C . PRO A 1 205 ? -10.325 15.000 -16.840 1.00 46.49 1198 PRO A C 1
ATOM 1461 O O . PRO A 1 205 ? -11.437 15.341 -16.449 1.00 46.33 1198 PRO A O 1
ATOM 1465 N N . GLU A 1 206 ? -10.027 13.753 -17.181 1.00 46.96 1199 GLU A N 1
ATOM 1466 C CA . GLU A 1 206 ? -11.037 12.692 -17.181 1.00 47.71 1199 GLU A CA 1
ATOM 1467 C C . GLU A 1 206 ? -11.647 12.456 -15.797 1.00 47.73 1199 GLU A C 1
ATOM 1468 O O . GLU A 1 206 ? -12.816 12.083 -15.706 1.00 48.28 1199 GLU A O 1
ATOM 1474 N N . VAL A 1 207 ? -10.860 12.665 -14.733 1.00 47.41 1200 VAL A N 1
ATOM 1475 C CA . VAL A 1 207 ? -11.291 12.340 -13.365 1.00 47.20 1200 VAL A CA 1
ATOM 1476 C C . VAL A 1 207 ? -12.184 13.398 -12.710 1.00 47.42 1200 VAL A C 1
ATOM 1477 O O . VAL A 1 207 ? -12.659 13.187 -11.604 1.00 47.23 1200 VAL A O 1
ATOM 1481 N N . LYS A 1 208 ? -12.423 14.519 -13.391 1.00 47.68 1201 LYS A N 1
ATOM 1482 C CA . LYS A 1 208 ? -13.245 15.611 -12.850 1.00 48.02 1201 LYS A CA 1
ATOM 1483 C C . LYS A 1 208 ? -14.554 15.124 -12.247 1.00 48.12 1201 LYS A C 1
ATOM 1484 O O . LYS A 1 208 ? -14.874 15.458 -11.115 1.00 48.12 1201 LYS A O 1
ATOM 1490 N N . GLU A 1 209 ? -15.299 14.330 -13.011 1.00 48.33 1202 GLU A N 1
ATOM 1491 C CA . GLU A 1 209 ? -16.672 13.948 -12.657 1.00 48.43 1202 GLU A CA 1
ATOM 1492 C C . GLU A 1 209 ? -16.701 12.986 -11.467 1.00 47.79 1202 GLU A C 1
ATOM 1493 O O . GLU A 1 209 ? -17.654 12.973 -10.680 1.00 48.17 1202 GLU A O 1
ATOM 1499 N N . GLN A 1 210 ? -15.644 12.199 -11.338 1.00 46.82 1203 GLN A N 1
ATOM 1500 C CA . GLN A 1 210 ? -15.461 11.296 -10.208 1.00 46.76 1203 GLN A CA 1
ATOM 1501 C C . GLN A 1 210 ? -15.215 12.085 -8.918 1.00 45.81 1203 GLN A C 1
ATOM 1502 O O . GLN A 1 210 ? -15.899 11.873 -7.909 1.00 45.53 1203 GLN A O 1
ATOM 1508 N N . VAL A 1 211 ? -14.232 12.986 -8.978 1.00 44.72 1204 VAL A N 1
ATOM 1509 C CA . VAL A 1 211 ? -13.906 13.909 -7.884 1.00 43.85 1204 VAL A CA 1
ATOM 1510 C C . VAL A 1 211 ? -15.156 14.662 -7.403 1.00 43.64 1204 VAL A C 1
ATOM 1511 O O . VAL A 1 211 ? -15.412 14.728 -6.208 1.00 43.02 1204 VAL A O 1
ATOM 1515 N N . GLN A 1 212 ? -15.953 15.176 -8.332 1.00 43.44 1205 GLN A N 1
ATOM 1516 C CA . GLN A 1 212 ? -17.147 15.951 -7.975 1.00 44.09 1205 GLN A CA 1
ATOM 1517 C C . GLN A 1 212 ? -18.266 15.130 -7.329 1.00 44.60 1205 GLN A C 1
ATOM 1518 O O . GLN A 1 212 ? -18.993 15.636 -6.455 1.00 44.54 1205 GLN A O 1
ATOM 1524 N N . SER A 1 213 ? -18.411 13.878 -7.758 1.00 44.84 1206 SER A N 1
ATOM 1525 C CA . SER A 1 213 ? -19.419 12.986 -7.187 1.00 45.17 1206 SER A CA 1
ATOM 1526 C C . SER A 1 213 ? -19.102 12.654 -5.732 1.00 45.20 1206 SER A C 1
ATOM 1527 O O . SER A 1 213 ? -19.999 12.400 -4.950 1.00 45.48 1206 SER A O 1
ATOM 1530 N N . MET A 1 214 ? -17.822 12.659 -5.370 1.00 45.64 1207 MET A N 1
ATOM 1531 C CA . MET A 1 214 ? -17.404 12.445 -3.974 1.00 45.65 1207 MET A CA 1
ATOM 1532 C C . MET A 1 214 ? -17.614 13.693 -3.089 1.00 44.99 1207 MET A C 1
ATOM 1533 O O . MET A 1 214 ? -17.526 13.619 -1.863 1.00 44.89 1207 MET A O 1
ATOM 1538 N N . GLY A 1 215 ? -17.904 14.825 -3.726 1.00 43.99 1208 GLY A N 1
ATOM 1539 C CA . GLY A 1 215 ? -18.302 16.036 -3.037 1.00 43.05 1208 GLY A CA 1
ATOM 1540 C C . GLY A 1 215 ? -17.218 17.090 -3.064 1.00 42.38 1208 GLY A C 1
ATOM 1541 O O . GLY A 1 215 ? -17.373 18.125 -2.424 1.00 42.25 1208 GLY A O 1
ATOM 1542 N N . ALA A 1 216 ? -16.130 16.832 -3.797 1.00 40.92 1209 ALA A N 1
ATOM 1543 C CA . ALA A 1 216 ? -14.980 17.729 -3.824 1.00 39.94 1209 ALA A CA 1
ATOM 1544 C C . ALA A 1 216 ? -14.980 18.670 -5.027 1.00 39.22 1209 ALA A C 1
ATOM 1545 O O . ALA A 1 216 ? -15.458 18.332 -6.113 1.00 39.14 1209 ALA A O 1
ATOM 1547 N N . GLU A 1 217 ? -14.394 19.840 -4.822 1.00 38.04 1210 GLU A N 1
ATOM 1548 C CA . GLU A 1 217 ? -14.134 20.758 -5.897 1.00 37.85 1210 GLU A CA 1
ATOM 1549 C C . GLU A 1 217 ? -12.936 20.309 -6.707 1.00 37.21 1210 GLU A C 1
ATOM 1550 O O . GLU A 1 217 ? -11.859 20.080 -6.159 1.00 36.36 1210 GLU A O 1
ATOM 1556 N N . PHE A 1 218 ? -13.123 20.217 -8.023 1.00 37.42 1211 PHE A N 1
ATOM 1557 C CA . PHE A 1 218 ? -12.033 19.924 -8.946 1.00 37.80 1211 PHE A CA 1
ATOM 1558 C C . PHE A 1 218 ? -11.358 21.234 -9.318 1.00 38.19 1211 PHE A C 1
ATOM 1559 O O . PHE A 1 218 ? -11.982 22.088 -9.932 1.00 38.58 1211 PHE A O 1
ATOM 1567 N N . LEU A 1 219 ? -10.089 21.374 -8.951 1.00 38.36 1212 LEU A N 1
ATOM 1568 C CA . LEU A 1 219 ? -9.342 22.604 -9.141 1.00 38.95 1212 LEU A CA 1
ATOM 1569 C C . LEU A 1 219 ? -8.794 22.703 -10.566 1.00 40.23 1212 LEU A C 1
ATOM 1570 O O . LEU A 1 219 ? -8.202 21.738 -11.087 1.00 39.97 1212 LEU A O 1
ATOM 1575 N N . GLU A 1 220 ? -8.978 23.880 -11.168 1.00 41.36 1213 GLU A N 1
ATOM 1576 C CA . GLU A 1 220 ? -8.556 24.151 -12.542 1.00 42.74 1213 GLU A CA 1
ATOM 1577 C C . GLU A 1 220 ? -7.451 25.213 -12.549 1.00 42.78 1213 GLU A C 1
ATOM 1578 O O . GLU A 1 220 ? -7.407 26.071 -11.672 1.00 42.70 1213 GLU A O 1
ATOM 1584 N N . LEU A 1 221 ? -6.553 25.145 -13.527 1.00 43.35 1214 LEU A N 1
ATOM 1585 C CA . LEU A 1 221 ? -5.480 26.143 -13.667 1.00 43.81 1214 LEU A CA 1
ATOM 1586 C C . LEU A 1 221 ? -5.922 27.351 -14.497 1.00 43.91 1214 LEU A C 1
ATOM 1587 O O . LEU A 1 221 ? -6.644 27.197 -15.479 1.00 44.36 1214 LEU A O 1
ATOM 1592 N N . GLY A 1 230 ? 1.194 19.446 -29.883 1.00 42.32 1223 GLY A N 1
ATOM 1593 C CA . GLY A 1 230 ? 1.301 19.517 -28.430 1.00 41.16 1223 GLY A CA 1
ATOM 1594 C C . GLY A 1 230 ? 0.267 18.641 -27.729 1.00 40.50 1223 GLY A C 1
ATOM 1595 O O . GLY A 1 230 ? -0.877 19.064 -27.533 1.00 41.31 1223 GLY A O 1
ATOM 1596 N N . ASP A 1 231 ? 0.659 17.425 -27.344 1.00 38.38 1224 ASP A N 1
ATOM 1597 C CA . ASP A 1 231 ? -0.242 16.528 -26.625 1.00 36.91 1224 ASP A CA 1
ATOM 1598 C C . ASP A 1 231 ? -0.315 16.860 -25.120 1.00 36.24 1224 ASP A C 1
ATOM 1599 O O . ASP A 1 231 ? 0.366 17.766 -24.647 1.00 36.14 1224 ASP A O 1
ATOM 1604 N N . GLY A 1 232 ? -1.146 16.123 -24.389 1.00 35.64 1225 GLY A N 1
ATOM 1605 C CA . GLY A 1 232 ? -1.307 16.303 -22.954 1.00 35.69 1225 GLY A CA 1
ATOM 1606 C C . GLY A 1 232 ? -0.005 16.116 -22.191 1.00 35.42 1225 GLY A C 1
ATOM 1607 O O . GLY A 1 232 ? 0.336 16.929 -21.342 1.00 35.88 1225 GLY A O 1
ATOM 1608 N N . TYR A 1 233 ? 0.724 15.052 -22.516 1.00 34.77 1226 TYR A N 1
ATOM 1609 C CA . TYR A 1 233 ? 2.018 14.775 -21.926 1.00 34.37 1226 TYR A CA 1
ATOM 1610 C C . TYR A 1 233 ? 2.932 16.011 -22.006 1.00 34.39 1226 TYR A C 1
ATOM 1611 O O . TYR A 1 233 ? 3.507 16.419 -20.993 1.00 34.03 1226 TYR A O 1
ATOM 1620 N N . ALA A 1 234 ? 3.063 16.613 -23.191 1.00 34.19 1227 ALA A N 1
ATOM 1621 C CA . ALA A 1 234 ? 3.922 17.801 -23.364 1.00 34.46 1227 ALA A CA 1
ATOM 1622 C C . ALA A 1 234 ? 3.383 18.972 -22.547 1.00 35.02 1227 ALA A C 1
ATOM 1623 O O . ALA A 1 234 ? 4.139 19.754 -21.978 1.00 34.10 1227 ALA A O 1
ATOM 1625 N N . LYS A 1 235 ? 2.059 19.062 -22.494 1.00 36.09 1228 LYS A N 1
ATOM 1626 C CA . LYS A 1 235 ? 1.379 20.131 -21.771 1.00 37.17 1228 LYS A CA 1
ATOM 1627 C C . LYS A 1 235 ? 1.800 20.076 -20.306 1.00 37.24 1228 LYS A C 1
ATOM 1628 O O . LYS A 1 235 ? 2.350 21.045 -19.799 1.00 36.63 1228 LYS A O 1
ATOM 1634 N N . VAL A 1 236 ? 1.589 18.928 -19.651 1.00 37.90 1229 VAL A N 1
ATOM 1635 C CA . VAL A 1 236 ? 1.865 18.786 -18.214 1.00 38.94 1229 VAL A CA 1
ATOM 1636 C C . VAL A 1 236 ? 3.356 18.890 -17.888 1.00 39.39 1229 VAL A C 1
ATOM 1637 O O . VAL A 1 236 ? 3.722 19.129 -16.746 1.00 38.68 1229 VAL A O 1
ATOM 1641 N N . MET A 1 237 ? 4.199 18.710 -18.902 1.00 40.22 1230 MET A N 1
ATOM 1642 C CA . MET A 1 237 ? 5.648 18.799 -18.752 1.00 41.47 1230 MET A CA 1
ATOM 1643 C C . MET A 1 237 ? 6.148 20.219 -18.946 1.00 41.65 1230 MET A C 1
ATOM 1644 O O . MET A 1 237 ? 7.246 20.546 -18.527 1.00 41.53 1230 MET A O 1
ATOM 1649 N N . SER A 1 238 ? 5.351 21.063 -19.590 1.00 41.94 1231 SER A N 1
ATOM 1650 C CA . SER A 1 238 ? 5.816 22.396 -19.973 1.00 42.11 1231 SER A CA 1
ATOM 1651 C C . SER A 1 238 ? 6.009 23.327 -18.783 1.00 42.67 1231 SER A C 1
ATOM 1652 O O . SER A 1 238 ? 5.288 23.247 -17.782 1.00 42.41 1231 SER A O 1
ATOM 1655 N N . ASP A 1 239 ? 6.971 24.228 -18.932 1.00 43.24 1232 ASP A N 1
ATOM 1656 C CA . ASP A 1 239 ? 7.284 25.257 -17.939 1.00 43.78 1232 ASP A CA 1
ATOM 1657 C C . ASP A 1 239 ? 6.069 26.084 -17.546 1.00 43.31 1232 ASP A C 1
ATOM 1658 O O . ASP A 1 239 ? 5.909 26.423 -16.376 1.00 43.52 1232 ASP A O 1
ATOM 1663 N N . ALA A 1 240 ? 5.210 26.382 -18.521 1.00 42.82 1233 ALA A N 1
ATOM 1664 C CA . ALA A 1 240 ? 3.995 27.166 -18.293 1.00 42.14 1233 ALA A CA 1
ATOM 1665 C C . ALA A 1 240 ? 2.990 26.467 -17.366 1.00 41.68 1233 ALA A C 1
ATOM 1666 O O . ALA A 1 240 ? 2.462 27.088 -16.453 1.00 41.30 1233 ALA A O 1
ATOM 1668 N N . PHE A 1 241 ? 2.722 25.190 -17.633 1.00 40.75 1234 PHE A N 1
ATOM 1669 C CA . PHE A 1 241 ? 1.794 24.388 -16.841 1.00 40.23 1234 PHE A CA 1
ATOM 1670 C C . PHE A 1 241 ? 2.346 24.188 -15.422 1.00 40.10 1234 PHE A C 1
ATOM 1671 O O . PHE A 1 241 ? 1.626 24.381 -14.457 1.00 39.80 1234 PHE A O 1
ATOM 1679 N N . ILE A 1 242 ? 3.621 23.820 -15.323 1.00 40.29 1235 ILE A N 1
ATOM 1680 C CA . ILE A 1 242 ? 4.310 23.648 -14.048 1.00 40.78 1235 ILE A CA 1
ATOM 1681 C C . ILE A 1 242 ? 4.341 24.926 -13.197 1.00 41.19 1235 ILE A C 1
ATOM 1682 O O . ILE A 1 242 ? 4.261 24.847 -11.973 1.00 41.66 1235 ILE A O 1
ATOM 1687 N N . LYS A 1 243 ? 4.450 26.089 -13.837 1.00 40.89 1236 LYS A N 1
ATOM 1688 C CA . LYS A 1 243 ? 4.413 27.376 -13.139 1.00 40.66 1236 LYS A CA 1
ATOM 1689 C C . LYS A 1 243 ? 3.006 27.613 -12.598 1.00 40.08 1236 LYS A C 1
ATOM 1690 O O . LYS A 1 243 ? 2.842 27.990 -11.436 1.00 39.79 1236 LYS A O 1
ATOM 1696 N N . ALA A 1 244 ? 1.997 27.389 -13.440 1.00 38.80 1237 ALA A N 1
ATOM 1697 C CA . ALA A 1 244 ? 0.604 27.579 -13.056 1.00 38.48 1237 ALA A CA 1
ATOM 1698 C C . ALA A 1 244 ? 0.164 26.612 -11.941 1.00 38.83 1237 ALA A C 1
ATOM 1699 O O . ALA A 1 244 ? -0.647 26.963 -11.093 1.00 38.44 1237 ALA A O 1
ATOM 1701 N N . GLU A 1 245 ? 0.705 25.400 -11.976 1.00 38.64 1238 GLU A N 1
ATOM 1702 C CA . GLU A 1 245 ? 0.364 24.360 -11.035 1.00 38.99 1238 GLU A CA 1
ATOM 1703 C C . GLU A 1 245 ? 0.946 24.751 -9.677 1.00 38.85 1238 GLU A C 1
ATOM 1704 O O . GLU A 1 245 ? 0.237 24.682 -8.673 1.00 38.58 1238 GLU A O 1
ATOM 1710 N N . MET A 1 246 ? 2.211 25.183 -9.665 1.00 39.15 1239 MET A N 1
ATOM 1711 C CA . MET A 1 246 ? 2.872 25.675 -8.444 1.00 39.75 1239 MET A CA 1
ATOM 1712 C C . MET A 1 246 ? 2.127 26.890 -7.851 1.00 39.77 1239 MET A C 1
ATOM 1713 O O . MET A 1 246 ? 2.000 26.995 -6.619 1.00 39.11 1239 MET A O 1
ATOM 1718 N N . GLU A 1 247 ? 1.630 27.779 -8.718 1.00 39.47 1240 GLU A N 1
ATOM 1719 C CA . GLU A 1 247 ? 0.833 28.935 -8.285 1.00 39.86 1240 GLU A CA 1
ATOM 1720 C C . GLU A 1 247 ? -0.488 28.500 -7.668 1.00 39.14 1240 GLU A C 1
ATOM 1721 O O . GLU A 1 247 ? -0.982 29.117 -6.721 1.00 39.30 1240 GLU A O 1
ATOM 1727 N N . LEU A 1 248 ? -1.091 27.462 -8.224 1.00 38.00 1241 LEU A N 1
ATOM 1728 C CA . LEU A 1 248 ? -2.357 26.973 -7.700 1.00 37.29 1241 LEU A CA 1
ATOM 1729 C C . LEU A 1 248 ? -2.136 26.456 -6.280 1.00 36.10 1241 LEU A C 1
ATOM 1730 O O . LEU A 1 248 ? -2.907 26.760 -5.368 1.00 36.31 1241 LEU A O 1
ATOM 1735 N N . PHE A 1 249 ? -1.063 25.690 -6.101 1.00 33.99 1242 PHE A N 1
ATOM 1736 C CA . PHE A 1 249 ? -0.781 25.051 -4.823 1.00 32.99 1242 PHE A CA 1
ATOM 1737 C C . PHE A 1 249 ? -0.403 26.079 -3.768 1.00 32.80 1242 PHE A C 1
ATOM 1738 O O . PHE A 1 249 ? -0.688 25.876 -2.583 1.00 32.30 1242 PHE A O 1
ATOM 1746 N N . ALA A 1 250 ? 0.219 27.176 -4.203 1.00 32.26 1243 ALA A N 1
ATOM 1747 C CA . ALA A 1 250 ? 0.695 28.205 -3.292 1.00 32.16 1243 ALA A CA 1
ATOM 1748 C C . ALA A 1 250 ? -0.490 28.938 -2.744 1.00 32.00 1243 ALA A C 1
ATOM 1749 O O . ALA A 1 250 ? -0.520 29.256 -1.570 1.00 32.63 1243 ALA A O 1
ATOM 1751 N N . ALA A 1 251 ? -1.464 29.200 -3.612 1.00 31.49 1244 ALA A N 1
ATOM 1752 C CA . ALA A 1 251 ? -2.681 29.894 -3.252 1.00 30.80 1244 ALA A CA 1
ATOM 1753 C C . ALA A 1 251 ? -3.532 29.043 -2.323 1.00 30.91 1244 ALA A C 1
ATOM 1754 O O . ALA A 1 251 ? -4.091 29.549 -1.340 1.00 30.92 1244 ALA A O 1
ATOM 1756 N N . GLN A 1 252 ? -3.660 27.753 -2.646 1.00 30.31 1245 GLN A N 1
ATOM 1757 C CA . GLN A 1 252 ? -4.433 26.824 -1.815 1.00 30.02 1245 GLN A CA 1
ATOM 1758 C C . GLN A 1 252 ? -3.812 26.685 -0.446 1.00 29.39 1245 GLN A C 1
ATOM 1759 O O . GLN A 1 252 ? -4.495 26.686 0.539 1.00 28.27 1245 GLN A O 1
ATOM 1765 N N . ALA A 1 253 ? -2.497 26.569 -0.398 1.00 29.67 1246 ALA A N 1
ATOM 1766 C CA . ALA A 1 253 ? -1.798 26.395 0.860 1.00 30.32 1246 ALA A CA 1
ATOM 1767 C C . ALA A 1 253 ? -2.187 27.509 1.827 1.00 31.01 1246 ALA A C 1
ATOM 1768 O O . ALA A 1 253 ? -2.398 27.258 3.009 1.00 31.25 1246 ALA A O 1
ATOM 1770 N N . LYS A 1 254 ? -2.336 28.727 1.308 1.00 31.68 1247 LYS A N 1
ATOM 1771 C CA . LYS A 1 254 ? -2.668 29.862 2.146 1.00 32.08 1247 LYS A CA 1
ATOM 1772 C C . LYS A 1 254 ? -4.002 29.712 2.835 1.00 31.77 1247 LYS A C 1
ATOM 1773 O O . LYS A 1 254 ? -4.171 30.280 3.900 1.00 32.09 1247 LYS A O 1
ATOM 1779 N N . GLU A 1 255 ? -4.956 28.978 2.258 1.00 30.96 1248 GLU A N 1
ATOM 1780 C CA . GLU A 1 255 ? -6.277 28.870 2.891 1.00 31.20 1248 GLU A CA 1
ATOM 1781 C C . GLU A 1 255 ? -6.780 27.519 3.430 1.00 29.79 1248 GLU A C 1
ATOM 1782 O O . GLU A 1 255 ? -7.793 27.493 4.141 1.00 29.72 1248 GLU A O 1
ATOM 1788 N N . VAL A 1 256 ? -6.106 26.417 3.097 1.00 28.37 1249 VAL A N 1
ATOM 1789 C CA . VAL A 1 256 ? -6.530 25.098 3.548 1.00 27.48 1249 VAL A CA 1
ATOM 1790 C C . VAL A 1 256 ? -5.765 24.712 4.827 1.00 26.63 1249 VAL A C 1
ATOM 1791 O O . VAL A 1 256 ? -4.670 25.222 5.103 1.00 26.53 1249 VAL A O 1
ATOM 1795 N N . ASP A 1 257 ? -6.353 23.780 5.568 1.00 25.79 1250 ASP A N 1
ATOM 1796 C CA . ASP A 1 257 ? -5.771 23.258 6.806 1.00 25.48 1250 ASP A CA 1
ATOM 1797 C C . ASP A 1 257 ? -5.006 21.944 6.655 1.00 24.27 1250 ASP A C 1
ATOM 1798 O O . ASP A 1 257 ? -4.087 21.692 7.414 1.00 24.56 1250 ASP A O 1
ATOM 1803 N N . ILE A 1 258 ? -5.437 21.102 5.720 1.00 23.52 1251 ILE A N 1
ATOM 1804 C CA . ILE A 1 258 ? -4.868 19.790 5.476 1.00 22.60 1251 ILE A CA 1
ATOM 1805 C C . ILE A 1 258 ? -4.546 19.651 3.979 1.00 22.96 1251 ILE A C 1
ATOM 1806 O O . ILE A 1 258 ? -5.383 19.998 3.128 1.00 22.01 1251 ILE A O 1
ATOM 1811 N N . ILE A 1 259 ? -3.341 19.169 3.664 1.00 22.93 1252 ILE A N 1
ATOM 1812 C CA . ILE A 1 259 ? -2.994 18.789 2.298 1.00 23.11 1252 ILE A CA 1
ATOM 1813 C C . ILE A 1 259 ? -2.567 17.316 2.301 1.00 23.51 1252 ILE A C 1
ATOM 1814 O O . ILE A 1 259 ? -1.728 16.905 3.133 1.00 22.55 1252 ILE A O 1
ATOM 1819 N N . VAL A 1 260 ? -3.150 16.534 1.389 1.00 22.93 1253 VAL A N 1
ATOM 1820 C CA . VAL A 1 260 ? -2.741 15.155 1.174 1.00 23.24 1253 VAL A CA 1
ATOM 1821 C C . VAL A 1 260 ? -2.135 15.099 -0.236 1.00 24.64 1253 VAL A C 1
ATOM 1822 O O . VAL A 1 260 ? -2.819 15.425 -1.193 1.00 23.49 1253 VAL A O 1
ATOM 1826 N N . THR A 1 261 ? -0.857 14.737 -0.364 1.00 26.18 1254 THR A N 1
ATOM 1827 C CA . THR A 1 261 ? -0.226 14.631 -1.692 1.00 28.52 1254 THR A CA 1
ATOM 1828 C C . THR A 1 261 ? 0.107 13.188 -2.038 1.00 29.14 1254 THR A C 1
ATOM 1829 O O . THR A 1 261 ? 0.668 12.460 -1.222 1.00 28.73 1254 THR A O 1
ATOM 1833 N N . THR A 1 262 ? -0.234 12.784 -3.258 1.00 30.14 1255 THR A N 1
ATOM 1834 C CA . THR A 1 262 ? -0.187 11.374 -3.647 1.00 31.27 1255 THR A CA 1
ATOM 1835 C C . THR A 1 262 ? 0.613 11.109 -4.926 1.00 32.64 1255 THR A C 1
ATOM 1836 O O . THR A 1 262 ? 0.556 10.014 -5.446 1.00 31.05 1255 THR A O 1
ATOM 1840 N N . ALA A 1 263 ? 1.366 12.095 -5.412 1.00 34.76 1256 ALA A N 1
ATOM 1841 C CA . ALA A 1 263 ? 2.029 11.980 -6.727 1.00 36.71 1256 ALA A CA 1
ATOM 1842 C C . ALA A 1 263 ? 3.345 11.184 -6.644 1.00 38.26 1256 ALA A C 1
ATOM 1843 O O . ALA A 1 263 ? 4.407 11.701 -6.298 1.00 37.55 1256 ALA A O 1
ATOM 1845 N N . LEU A 1 264 ? 3.243 9.895 -6.942 1.00 40.89 1257 LEU A N 1
ATOM 1846 C CA . LEU A 1 264 ? 4.355 8.963 -6.764 1.00 42.99 1257 LEU A CA 1
ATOM 1847 C C . LEU A 1 264 ? 4.315 7.956 -7.901 1.00 44.20 1257 LEU A C 1
ATOM 1848 O O . LEU A 1 264 ? 3.275 7.335 -8.136 1.00 44.88 1257 LEU A O 1
ATOM 1853 N N . ILE A 1 265 ? 5.430 7.841 -8.626 1.00 45.72 1258 ILE A N 1
ATOM 1854 C CA . ILE A 1 265 ? 5.630 6.783 -9.616 1.00 46.98 1258 ILE A CA 1
ATOM 1855 C C . ILE A 1 265 ? 6.757 5.863 -9.128 1.00 47.50 1258 ILE A C 1
ATOM 1856 O O . ILE A 1 265 ? 7.844 6.345 -8.807 1.00 48.00 1258 ILE A O 1
ATOM 1861 N N . PRO A 1 266 ? 6.511 4.550 -9.085 1.00 48.40 1259 PRO A N 1
ATOM 1862 C CA . PRO A 1 266 ? 7.536 3.568 -8.682 1.00 48.79 1259 PRO A CA 1
ATOM 1863 C C . PRO A 1 266 ? 8.938 3.803 -9.258 1.00 48.74 1259 PRO A C 1
ATOM 1864 O O . PRO A 1 266 ? 9.105 3.916 -10.470 1.00 48.76 1259 PRO A O 1
ATOM 1868 N N . GLY A 1 267 ? 9.931 3.907 -8.381 1.00 48.93 1260 GLY A N 1
ATOM 1869 C CA . GLY A 1 267 ? 11.324 3.970 -8.798 1.00 48.80 1260 GLY A CA 1
ATOM 1870 C C . GLY A 1 267 ? 11.860 5.350 -9.135 1.00 48.78 1260 GLY A C 1
ATOM 1871 O O . GLY A 1 267 ? 13.078 5.557 -9.081 1.00 49.27 1260 GLY A O 1
ATOM 1872 N N . LYS A 1 268 ? 10.980 6.292 -9.482 1.00 48.28 1261 LYS A N 1
ATOM 1873 C CA . LYS A 1 268 ? 11.399 7.675 -9.757 1.00 47.77 1261 LYS A CA 1
ATOM 1874 C C . LYS A 1 268 ? 11.327 8.541 -8.485 1.00 46.40 1261 LYS A C 1
ATOM 1875 O O . LYS A 1 268 ? 10.443 8.332 -7.647 1.00 46.57 1261 LYS A O 1
ATOM 1881 N N . PRO A 1 269 ? 12.236 9.507 -8.329 1.00 44.64 1262 PRO A N 1
ATOM 1882 C CA . PRO A 1 269 ? 12.118 10.484 -7.245 1.00 43.43 1262 PRO A CA 1
ATOM 1883 C C . PRO A 1 269 ? 10.820 11.272 -7.406 1.00 41.96 1262 PRO A C 1
ATOM 1884 O O . PRO A 1 269 ? 10.469 11.601 -8.542 1.00 41.94 1262 PRO A O 1
ATOM 1888 N N . ALA A 1 270 ? 10.124 11.547 -6.304 1.00 39.98 1263 ALA A N 1
ATOM 1889 C CA . ALA A 1 270 ? 8.822 12.201 -6.355 1.00 38.56 1263 ALA A CA 1
ATOM 1890 C C . ALA A 1 270 ? 9.020 13.690 -6.642 1.00 36.77 1263 ALA A C 1
ATOM 1891 O O . ALA A 1 270 ? 9.965 14.292 -6.152 1.00 36.04 1263 ALA A O 1
ATOM 1893 N N . PRO A 1 271 ? 8.130 14.281 -7.425 1.00 35.40 1264 PRO A N 1
ATOM 1894 C CA . PRO A 1 271 ? 8.226 15.712 -7.710 1.00 35.20 1264 PRO A CA 1
ATOM 1895 C C . PRO A 1 271 ? 7.956 16.521 -6.446 1.00 35.14 1264 PRO A C 1
ATOM 1896 O O . PRO A 1 271 ? 7.081 16.145 -5.658 1.00 34.03 1264 PRO A O 1
ATOM 1900 N N . LYS A 1 272 ? 8.715 17.600 -6.266 1.00 35.51 1265 LYS A N 1
ATOM 1901 C CA . LYS A 1 272 ? 8.503 18.555 -5.184 1.00 35.87 1265 LYS A CA 1
ATOM 1902 C C . LYS A 1 272 ? 7.401 19.538 -5.586 1.00 35.36 1265 LYS A C 1
ATOM 1903 O O . LYS A 1 272 ? 7.668 20.545 -6.223 1.00 36.03 1265 LYS A O 1
ATOM 1909 N N . LEU A 1 273 ? 6.162 19.220 -5.229 1.00 34.72 1266 LEU A N 1
ATOM 1910 C CA . LEU A 1 273 ? 5.006 20.060 -5.521 1.00 33.96 1266 LEU A CA 1
ATOM 1911 C C . LEU A 1 273 ? 4.717 21.091 -4.418 1.00 33.98 1266 LEU A C 1
ATOM 1912 O O . LEU A 1 273 ? 4.186 22.166 -4.700 1.00 33.67 1266 LEU A O 1
ATOM 1917 N N . ILE A 1 274 ? 5.030 20.749 -3.170 1.00 33.84 1267 ILE A N 1
ATOM 1918 C CA . ILE A 1 274 ? 4.845 21.673 -2.049 1.00 33.42 1267 ILE A CA 1
ATOM 1919 C C . ILE A 1 274 ? 6.190 22.128 -1.505 1.00 33.36 1267 ILE A C 1
ATOM 1920 O O . ILE A 1 274 ? 6.886 21.370 -0.829 1.00 33.41 1267 ILE A O 1
ATOM 1925 N N . THR A 1 275 ? 6.559 23.372 -1.819 1.00 33.18 1268 THR A N 1
ATOM 1926 C CA . THR A 1 275 ? 7.834 23.938 -1.393 1.00 33.05 1268 THR A CA 1
ATOM 1927 C C . THR A 1 275 ? 7.764 24.442 0.025 1.00 33.58 1268 THR A C 1
ATOM 1928 O O . THR A 1 275 ? 6.670 24.665 0.561 1.00 32.74 1268 THR A O 1
ATOM 1932 N N . ARG A 1 276 ? 8.943 24.625 0.614 1.00 33.95 1269 ARG A N 1
ATOM 1933 C CA . ARG A 1 276 ? 9.108 25.273 1.911 1.00 35.55 1269 ARG A CA 1
ATOM 1934 C C . ARG A 1 276 ? 8.289 26.561 2.013 1.00 35.28 1269 ARG A C 1
ATOM 1935 O O . ARG A 1 276 ? 7.584 26.779 2.992 1.00 35.28 1269 ARG A O 1
ATOM 1943 N N . GLU A 1 277 ? 8.353 27.381 0.975 1.00 35.16 1270 GLU A N 1
ATOM 1944 C CA . GLU A 1 277 ? 7.718 28.696 0.973 1.00 35.54 1270 GLU A CA 1
ATOM 1945 C C . GLU A 1 277 ? 6.200 28.574 1.095 1.00 34.54 1270 GLU A C 1
ATOM 1946 O O . GLU A 1 277 ? 5.555 29.357 1.813 1.00 33.55 1270 GLU A O 1
ATOM 1952 N N . MET A 1 278 ? 5.627 27.596 0.399 1.00 33.04 1271 MET A N 1
ATOM 1953 C CA . MET A 1 278 ? 4.186 27.359 0.494 1.00 32.20 1271 MET A CA 1
ATOM 1954 C C . MET A 1 278 ? 3.799 26.950 1.919 1.00 31.35 1271 MET A C 1
ATOM 1955 O O . MET A 1 278 ? 2.845 27.477 2.481 1.00 30.77 1271 MET A O 1
ATOM 1960 N N . VAL A 1 279 ? 4.550 26.017 2.491 1.00 31.19 1272 VAL A N 1
ATOM 1961 C CA . VAL A 1 279 ? 4.247 25.487 3.820 1.00 30.64 1272 VAL A CA 1
ATOM 1962 C C . VAL A 1 279 ? 4.392 26.608 4.851 1.00 30.60 1272 VAL A C 1
ATOM 1963 O O . VAL A 1 279 ? 3.572 26.735 5.733 1.00 29.49 1272 VAL A O 1
ATOM 1967 N N . ASP A 1 280 ? 5.452 27.411 4.717 1.00 31.19 1273 ASP A N 1
ATOM 1968 C CA . ASP A 1 280 ? 5.704 28.578 5.570 1.00 31.21 1273 ASP A CA 1
ATOM 1969 C C . ASP A 1 280 ? 4.556 29.576 5.523 1.00 30.76 1273 ASP A C 1
ATOM 1970 O O . ASP A 1 280 ? 4.387 30.365 6.445 1.00 31.91 1273 ASP A O 1
ATOM 1975 N N . SER A 1 281 ? 3.801 29.568 4.437 1.00 30.41 1274 SER A N 1
ATOM 1976 C CA . SER A 1 281 ? 2.632 30.426 4.284 1.00 30.06 1274 SER A CA 1
ATOM 1977 C C . SER A 1 281 ? 1.399 29.893 5.004 1.00 29.48 1274 SER A C 1
ATOM 1978 O O . SER A 1 281 ? 0.398 30.594 5.120 1.00 28.94 1274 SER A O 1
ATOM 1981 N N . MET A 1 282 ? 1.458 28.648 5.480 1.00 29.03 1275 MET A N 1
ATOM 1982 C CA . MET A 1 282 ? 0.283 27.995 6.018 1.00 28.56 1275 MET A CA 1
ATOM 1983 C C . MET A 1 282 ? -0.022 28.467 7.426 1.00 28.13 1275 MET A C 1
ATOM 1984 O O . MET A 1 282 ? 0.856 28.899 8.163 1.00 28.94 1275 MET A O 1
ATOM 1989 N N . LYS A 1 283 ? -1.284 28.376 7.776 1.00 28.01 1276 LYS A N 1
ATOM 1990 C CA . LYS A 1 283 ? -1.758 28.611 9.128 1.00 27.77 1276 LYS A CA 1
ATOM 1991 C C . LYS A 1 283 ? -1.174 27.545 10.078 1.00 27.28 1276 LYS A C 1
ATOM 1992 O O . LYS A 1 283 ? -1.136 26.333 9.765 1.00 26.13 1276 LYS A O 1
ATOM 1998 N N . ALA A 1 284 ? -0.651 28.026 11.212 1.00 26.34 1277 ALA A N 1
ATOM 1999 C CA . ALA A 1 284 ? -0.157 27.182 12.288 1.00 25.47 1277 ALA A CA 1
ATOM 2000 C C . ALA A 1 284 ? -1.148 26.089 12.623 1.00 24.36 1277 ALA A C 1
ATOM 2001 O O . ALA A 1 284 ? -2.357 26.322 12.668 1.00 24.36 1277 ALA A O 1
ATOM 2003 N N . GLY A 1 285 ? -0.635 24.881 12.808 1.00 23.65 1278 GLY A N 1
ATOM 2004 C CA . GLY A 1 285 ? -1.464 23.732 13.147 1.00 23.57 1278 GLY A CA 1
ATOM 2005 C C . GLY A 1 285 ? -1.959 22.952 11.931 1.00 23.69 1278 GLY A C 1
ATOM 2006 O O . GLY A 1 285 ? -2.548 21.877 12.078 1.00 24.00 1278 GLY A O 1
ATOM 2007 N N . SER A 1 286 ? -1.682 23.450 10.732 1.00 23.19 1279 SER A N 1
ATOM 2008 C CA . SER A 1 286 ? -2.104 22.755 9.518 1.00 23.02 1279 SER A CA 1
ATOM 2009 C C . SER A 1 286 ? -1.350 21.429 9.443 1.00 22.44 1279 SER A C 1
ATOM 2010 O O . SER A 1 286 ? -0.294 21.276 10.076 1.00 21.48 1279 SER A O 1
ATOM 2013 N N . VAL A 1 287 ? -1.874 20.481 8.675 1.00 21.78 1280 VAL A N 1
ATOM 2014 C CA . VAL A 1 287 ? -1.237 19.169 8.551 1.00 21.51 1280 VAL A CA 1
ATOM 2015 C C . VAL A 1 287 ? -1.049 18.810 7.076 1.00 21.42 1280 VAL A C 1
ATOM 2016 O O . VAL A 1 287 ? -1.935 19.016 6.274 1.00 20.52 1280 VAL A O 1
ATOM 2020 N N . ILE A 1 288 ? 0.125 18.299 6.726 1.00 21.53 1281 ILE A N 1
ATOM 2021 C CA . ILE A 1 288 ? 0.351 17.769 5.390 1.00 22.00 1281 ILE A CA 1
ATOM 2022 C C . ILE A 1 288 ? 0.618 16.280 5.495 1.00 21.39 1281 ILE A C 1
ATOM 2023 O O . ILE A 1 288 ? 1.419 15.839 6.316 1.00 21.19 1281 ILE A O 1
ATOM 2028 N N . VAL A 1 289 ? -0.079 15.489 4.702 1.00 20.84 1282 VAL A N 1
ATOM 2029 C CA . VAL A 1 289 ? 0.214 14.063 4.659 1.00 20.91 1282 VAL A CA 1
ATOM 2030 C C . VAL A 1 289 ? 0.770 13.741 3.279 1.00 21.46 1282 VAL A C 1
ATOM 2031 O O . VAL A 1 289 ? 0.070 13.848 2.267 1.00 20.82 1282 VAL A O 1
ATOM 2035 N N . ASP A 1 290 ? 2.028 13.336 3.284 1.00 21.63 1283 ASP A N 1
ATOM 2036 C CA . ASP A 1 290 ? 2.847 13.150 2.084 1.00 23.13 1283 ASP A CA 1
ATOM 2037 C C . ASP A 1 290 ? 2.926 11.664 1.761 1.00 23.54 1283 ASP A C 1
ATOM 2038 O O . ASP A 1 290 ? 3.812 10.945 2.249 1.00 22.92 1283 ASP A O 1
ATOM 2043 N N . LEU A 1 291 ? 1.961 11.208 0.969 1.00 24.70 1284 LEU A N 1
ATOM 2044 C CA . LEU A 1 291 ? 1.907 9.816 0.509 1.00 26.69 1284 LEU A CA 1
ATOM 2045 C C . LEU A 1 291 ? 2.975 9.458 -0.545 1.00 27.89 1284 LEU A C 1
ATOM 2046 O O . LEU A 1 291 ? 2.963 8.340 -1.068 1.00 28.09 1284 LEU A O 1
ATOM 2051 N N . ALA A 1 292 ? 3.894 10.387 -0.849 1.00 27.64 1285 ALA A N 1
ATOM 2052 C CA . ALA A 1 292 ? 4.982 10.131 -1.776 1.00 28.33 1285 ALA A CA 1
ATOM 2053 C C . ALA A 1 292 ? 6.276 10.064 -1.000 1.00 29.21 1285 ALA A C 1
ATOM 2054 O O . ALA A 1 292 ? 7.369 10.089 -1.589 1.00 28.79 1285 ALA A O 1
ATOM 2056 N N . ALA A 1 293 ? 6.157 9.943 0.322 1.00 29.70 1286 ALA A N 1
ATOM 2057 C CA . ALA A 1 293 ? 7.314 10.011 1.185 1.00 30.76 1286 ALA A CA 1
ATOM 2058 C C . ALA A 1 293 ? 8.365 8.954 0.875 1.00 31.84 1286 ALA A C 1
ATOM 2059 O O . ALA A 1 293 ? 9.553 9.231 1.016 1.00 31.97 1286 ALA A O 1
ATOM 2061 N N . GLN A 1 294 ? 7.948 7.753 0.477 1.00 33.54 1287 GLN A N 1
ATOM 2062 C CA . GLN A 1 294 ? 8.923 6.666 0.243 1.00 35.28 1287 GLN A CA 1
ATOM 2063 C C . GLN A 1 294 ? 9.847 6.944 -0.934 1.00 35.98 1287 GLN A C 1
ATOM 2064 O O . GLN A 1 294 ? 10.894 6.342 -1.030 1.00 36.33 1287 GLN A O 1
ATOM 2070 N N . ASN A 1 295 ? 9.455 7.847 -1.823 1.00 36.64 1288 ASN A N 1
ATOM 2071 C CA . ASN A 1 295 ? 10.328 8.263 -2.922 1.00 37.33 1288 ASN A CA 1
ATOM 2072 C C . ASN A 1 295 ? 10.841 9.701 -2.760 1.00 36.94 1288 ASN A C 1
ATOM 2073 O O . ASN A 1 295 ? 11.155 10.357 -3.746 1.00 37.46 1288 ASN A O 1
ATOM 2078 N N . GLY A 1 296 ? 10.951 10.170 -1.509 1.00 36.39 1289 GLY A N 1
ATOM 2079 C CA . GLY A 1 296 ? 11.511 11.480 -1.196 1.00 35.83 1289 GLY A CA 1
ATOM 2080 C C . GLY A 1 296 ? 10.479 12.523 -0.797 1.00 35.21 1289 GLY A C 1
ATOM 2081 O O . GLY A 1 296 ? 10.820 13.508 -0.147 1.00 35.34 1289 GLY A O 1
ATOM 2082 N N . GLY A 1 297 ? 9.229 12.321 -1.208 1.00 34.16 1290 GLY A N 1
ATOM 2083 C CA . GLY A 1 297 ? 8.121 13.165 -0.802 1.00 33.39 1290 GLY A CA 1
ATOM 2084 C C . GLY A 1 297 ? 7.775 14.251 -1.802 1.00 32.61 1290 GLY A C 1
ATOM 2085 O O . GLY A 1 297 ? 8.651 14.765 -2.498 1.00 32.47 1290 GLY A O 1
ATOM 2086 N N . ASN A 1 298 ? 6.485 14.581 -1.898 1.00 31.31 1291 ASN A N 1
ATOM 2087 C CA . ASN A 1 298 ? 6.049 15.739 -2.660 1.00 30.96 1291 ASN A CA 1
ATOM 2088 C C . ASN A 1 298 ? 6.335 17.052 -1.960 1.00 30.91 1291 ASN A C 1
ATOM 2089 O O . ASN A 1 298 ? 6.271 18.104 -2.588 1.00 31.37 1291 ASN A O 1
ATOM 2094 N N . CYS A 1 299 ? 6.648 17.001 -0.666 1.00 29.78 1292 CYS A N 1
ATOM 2095 C CA . CYS A 1 299 ? 6.815 18.207 0.129 1.00 29.36 1292 CYS A CA 1
ATOM 2096 C C . CYS A 1 299 ? 8.281 18.323 0.516 1.00 30.05 1292 CYS A C 1
ATOM 2097 O O . CYS A 1 299 ? 8.884 17.345 0.923 1.00 29.50 1292 CYS A O 1
ATOM 2100 N N . GLU A 1 300 ? 8.845 19.525 0.388 1.00 30.52 1293 GLU A N 1
ATOM 2101 C CA . GLU A 1 300 ? 10.267 19.755 0.645 1.00 30.90 1293 GLU A CA 1
ATOM 2102 C C . GLU A 1 300 ? 10.642 19.611 2.110 1.00 30.72 1293 GLU A C 1
ATOM 2103 O O . GLU A 1 300 ? 11.800 19.326 2.424 1.00 31.40 1293 GLU A O 1
ATOM 2109 N N . TYR A 1 301 ? 9.670 19.787 3.008 1.00 30.11 1294 TYR A N 1
ATOM 2110 C CA . TYR A 1 301 ? 9.905 19.633 4.449 1.00 29.39 1294 TYR A CA 1
ATOM 2111 C C . TYR A 1 301 ? 9.788 18.186 4.927 1.00 29.16 1294 TYR A C 1
ATOM 2112 O O . TYR A 1 301 ? 10.108 17.879 6.090 1.00 28.77 1294 TYR A O 1
ATOM 2121 N N . THR A 1 302 ? 9.348 17.299 4.039 1.00 28.07 1295 THR A N 1
ATOM 2122 C CA . THR A 1 302 ? 9.126 15.907 4.422 1.00 28.17 1295 THR A CA 1
ATOM 2123 C C . THR A 1 302 ? 10.411 15.208 4.818 1.00 27.89 1295 THR A C 1
ATOM 2124 O O . THR A 1 302 ? 11.387 15.293 4.114 1.00 27.79 1295 THR A O 1
ATOM 2128 N N . VAL A 1 303 ? 10.378 14.536 5.965 1.00 28.20 1296 VAL A N 1
ATOM 2129 C CA . VAL A 1 303 ? 11.428 13.635 6.409 1.00 28.16 1296 VAL A CA 1
ATOM 2130 C C . VAL A 1 303 ? 10.799 12.253 6.434 1.00 28.20 1296 VAL A C 1
ATOM 2131 O O . VAL A 1 303 ? 10.063 11.947 7.374 1.00 28.07 1296 VAL A O 1
ATOM 2135 N N . PRO A 1 304 ? 11.049 11.424 5.422 1.00 28.06 1297 PRO A N 1
ATOM 2136 C CA . PRO A 1 304 ? 10.397 10.109 5.340 1.00 28.30 1297 PRO A CA 1
ATOM 2137 C C . PRO A 1 304 ? 10.565 9.267 6.597 1.00 28.05 1297 PRO A C 1
ATOM 2138 O O . PRO A 1 304 ? 11.667 9.207 7.136 1.00 28.44 1297 PRO A O 1
ATOM 2142 N N . GLY A 1 305 ? 9.475 8.641 7.047 1.00 27.16 1298 GLY A N 1
ATOM 2143 C CA . GLY A 1 305 ? 9.466 7.812 8.251 1.00 26.37 1298 GLY A CA 1
ATOM 2144 C C . GLY A 1 305 ? 9.042 8.556 9.512 1.00 25.26 1298 GLY A C 1
ATOM 2145 O O . GLY A 1 305 ? 8.909 7.950 10.571 1.00 25.63 1298 GLY A O 1
ATOM 2146 N N . GLU A 1 306 ? 8.816 9.860 9.403 1.00 24.66 1299 GLU A N 1
ATOM 2147 C CA . GLU A 1 306 ? 8.624 10.738 10.567 1.00 24.91 1299 GLU A CA 1
ATOM 2148 C C . GLU A 1 306 ? 7.583 11.804 10.323 1.00 23.80 1299 GLU A C 1
ATOM 2149 O O . GLU A 1 306 ? 7.154 12.031 9.199 1.00 23.53 1299 GLU A O 1
ATOM 2155 N N . ILE A 1 307 ? 7.192 12.450 11.407 1.00 23.52 1300 ILE A N 1
ATOM 2156 C CA . ILE A 1 307 ? 6.451 13.693 11.335 1.00 23.67 1300 ILE A CA 1
ATOM 2157 C C . ILE A 1 307 ? 7.481 14.769 11.611 1.00 24.57 1300 ILE A C 1
ATOM 2158 O O . ILE A 1 307 ? 8.213 14.707 12.605 1.00 25.66 1300 ILE A O 1
ATOM 2163 N N . PHE A 1 308 ? 7.543 15.738 10.726 1.00 25.66 1301 PHE A N 1
ATOM 2164 C CA . PHE A 1 308 ? 8.370 16.933 10.907 1.00 27.07 1301 PHE A CA 1
ATOM 2165 C C . PHE A 1 308 ? 7.470 18.138 11.164 1.00 27.42 1301 PHE A C 1
ATOM 2166 O O . PHE A 1 308 ? 6.521 18.370 10.422 1.00 27.39 1301 PHE A O 1
ATOM 2174 N N . THR A 1 309 ? 7.777 18.898 12.212 1.00 28.03 1302 THR A N 1
ATOM 2175 C CA . THR A 1 309 ? 7.074 20.120 12.533 1.00 28.62 1302 THR A CA 1
ATOM 2176 C C . THR A 1 309 ? 7.906 21.320 12.145 1.00 29.14 1302 THR A C 1
ATOM 2177 O O . THR A 1 309 ? 9.030 21.461 12.593 1.00 29.55 1302 THR A O 1
ATOM 2181 N N . THR A 1 310 ? 7.340 22.189 11.321 1.00 29.36 1303 THR A N 1
ATOM 2182 C CA . THR A 1 310 ? 8.041 23.384 10.876 1.00 29.58 1303 THR A CA 1
ATOM 2183 C C . THR A 1 310 ? 8.025 24.482 11.946 1.00 29.91 1303 THR A C 1
ATOM 2184 O O . THR A 1 310 ? 7.319 24.416 12.961 1.00 28.10 1303 THR A O 1
ATOM 2188 N N . GLU A 1 311 ? 8.798 25.518 11.666 1.00 30.76 1304 GLU A N 1
ATOM 2189 C CA . GLU A 1 311 ? 8.967 26.642 12.576 1.00 31.99 1304 GLU A CA 1
ATOM 2190 C C . GLU A 1 311 ? 7.613 27.348 12.740 1.00 31.54 1304 GLU A C 1
ATOM 2191 O O . GLU A 1 311 ? 7.252 27.759 13.835 1.00 31.47 1304 GLU A O 1
ATOM 2197 N N . ASN A 1 312 ? 6.853 27.436 11.653 1.00 31.28 1305 ASN A N 1
ATOM 2198 C CA . ASN A 1 312 ? 5.496 27.987 11.692 1.00 30.90 1305 ASN A CA 1
ATOM 2199 C C . ASN A 1 312 ? 4.374 27.014 12.151 1.00 30.22 1305 ASN A C 1
ATOM 2200 O O . ASN A 1 312 ? 3.201 27.322 11.990 1.00 30.58 1305 ASN A O 1
ATOM 2205 N N . GLY A 1 313 ? 4.735 25.871 12.731 1.00 29.55 1306 GLY A N 1
ATOM 2206 C CA . GLY A 1 313 ? 3.785 25.006 13.421 1.00 28.90 1306 GLY A CA 1
ATOM 2207 C C . GLY A 1 313 ? 2.959 24.090 12.523 1.00 28.21 1306 GLY A C 1
ATOM 2208 O O . GLY A 1 313 ? 1.860 23.709 12.882 1.00 27.82 1306 GLY A O 1
ATOM 2209 N N . VAL A 1 314 ? 3.502 23.727 11.364 1.00 27.53 1307 VAL A N 1
ATOM 2210 C CA . VAL A 1 314 ? 2.841 22.805 10.446 1.00 26.53 1307 VAL A CA 1
ATOM 2211 C C . VAL A 1 314 ? 3.434 21.405 10.631 1.00 26.05 1307 VAL A C 1
ATOM 2212 O O . VAL A 1 314 ? 4.645 21.235 10.703 1.00 26.11 1307 VAL A O 1
ATOM 2216 N N . LYS A 1 315 ? 2.560 20.408 10.697 1.00 25.25 1308 LYS A N 1
ATOM 2217 C CA . LYS A 1 315 ? 2.967 19.024 10.914 1.00 24.72 1308 LYS A CA 1
ATOM 2218 C C . LYS A 1 315 ? 2.999 18.362 9.541 1.00 24.07 1308 LYS A C 1
ATOM 2219 O O . LYS A 1 315 ? 1.995 18.315 8.829 1.00 22.57 1308 LYS A O 1
ATOM 2225 N N . VAL A 1 316 ? 4.169 17.893 9.144 1.00 23.60 1309 VAL A N 1
ATOM 2226 C CA . VAL A 1 316 ? 4.342 17.270 7.837 1.00 23.91 1309 VAL A CA 1
ATOM 2227 C C . VAL A 1 316 ? 4.545 15.770 8.067 1.00 23.95 1309 VAL A C 1
ATOM 2228 O O . VAL A 1 316 ? 5.588 15.334 8.575 1.00 22.86 1309 VAL A O 1
ATOM 2232 N N . ILE A 1 317 ? 3.528 14.998 7.734 1.00 23.23 1310 ILE A N 1
ATOM 2233 C CA . ILE A 1 317 ? 3.537 13.572 8.044 1.00 23.46 1310 ILE A CA 1
ATOM 2234 C C . ILE A 1 317 ? 4.113 12.796 6.874 1.00 23.41 1310 ILE A C 1
ATOM 2235 O O . ILE A 1 317 ? 3.566 12.804 5.753 1.00 23.55 1310 ILE A O 1
ATOM 2240 N N . GLY A 1 318 ? 5.189 12.085 7.159 1.00 23.16 1311 GLY A N 1
ATOM 2241 C CA . GLY A 1 318 ? 5.935 11.378 6.139 1.00 23.64 1311 GLY A CA 1
ATOM 2242 C C . GLY A 1 318 ? 6.124 9.887 6.377 1.00 23.44 1311 GLY A C 1
ATOM 2243 O O . GLY A 1 318 ? 7.006 9.292 5.797 1.00 23.93 1311 GLY A O 1
ATOM 2244 N N . TYR A 1 319 ? 5.290 9.274 7.194 1.00 22.90 1312 TYR A N 1
ATOM 2245 C CA . TYR A 1 319 ? 5.315 7.828 7.346 1.00 23.01 1312 TYR A CA 1
ATOM 2246 C C . TYR A 1 319 ? 5.203 7.128 5.983 1.00 23.23 1312 TYR A C 1
ATOM 2247 O O . TYR A 1 319 ? 4.411 7.555 5.134 1.00 23.22 1312 TYR A O 1
ATOM 2256 N N . THR A 1 320 ? 5.989 6.069 5.782 1.00 22.73 1313 THR A N 1
ATOM 2257 C CA . THR A 1 320 ? 5.997 5.284 4.532 1.00 23.10 1313 THR A CA 1
ATOM 2258 C C . THR A 1 320 ? 5.274 3.937 4.653 1.00 22.98 1313 THR A C 1
ATOM 2259 O O . THR A 1 320 ? 5.310 3.133 3.724 1.00 23.02 1313 THR A O 1
ATOM 2263 N N . ASP A 1 321 ? 4.608 3.696 5.784 1.00 22.55 1314 ASP A N 1
ATOM 2264 C CA . ASP A 1 321 ? 3.915 2.425 6.025 1.00 22.52 1314 ASP A CA 1
ATOM 2265 C C . ASP A 1 321 ? 2.457 2.622 6.424 1.00 21.73 1314 ASP A C 1
ATOM 2266 O O . ASP A 1 321 ? 1.966 2.050 7.397 1.00 20.82 1314 ASP A O 1
ATOM 2271 N N . LEU A 1 322 ? 1.752 3.446 5.674 1.00 21.85 1315 LEU A N 1
ATOM 2272 C CA . LEU A 1 322 ? 0.345 3.689 6.007 1.00 21.95 1315 LEU A CA 1
ATOM 2273 C C . LEU A 1 322 ? -0.470 2.385 6.042 1.00 21.06 1315 LEU A C 1
ATOM 2274 O O . LEU A 1 322 ? -1.233 2.167 6.988 1.00 20.58 1315 LEU A O 1
ATOM 2279 N N . PRO A 1 323 ? -0.344 1.504 5.052 1.00 21.60 1316 PRO A N 1
ATOM 2280 C CA . PRO A 1 323 ? -1.058 0.227 5.136 1.00 21.46 1316 PRO A CA 1
ATOM 2281 C C . PRO A 1 323 ? -0.669 -0.620 6.371 1.00 21.91 1316 PRO A C 1
ATOM 2282 O O . PRO A 1 323 ? -1.525 -1.279 6.955 1.00 22.46 1316 PRO A O 1
ATOM 2286 N N . GLY A 1 324 ? 0.583 -0.589 6.782 1.00 21.93 1317 GLY A N 1
ATOM 2287 C CA . GLY A 1 324 ? 1.006 -1.299 7.984 1.00 22.16 1317 GLY A CA 1
ATOM 2288 C C . GLY A 1 324 ? 0.440 -0.676 9.247 1.00 22.64 1317 GLY A C 1
ATOM 2289 O O . GLY A 1 324 ? 0.521 -1.268 10.333 1.00 22.52 1317 GLY A O 1
ATOM 2290 N N . ARG A 1 325 ? -0.091 0.547 9.115 1.00 22.81 1318 ARG A N 1
ATOM 2291 C CA . ARG A 1 325 ? -0.805 1.223 10.185 1.00 22.79 1318 ARG A CA 1
ATOM 2292 C C . ARG A 1 325 ? -2.308 0.963 10.190 1.00 22.67 1318 ARG A C 1
ATOM 2293 O O . ARG A 1 325 ? -3.011 1.477 11.071 1.00 24.30 1318 ARG A O 1
ATOM 2301 N N . LEU A 1 326 ? -2.800 0.219 9.196 1.00 21.56 1319 LEU A N 1
ATOM 2302 C CA . LEU A 1 326 ? -4.128 -0.392 9.211 1.00 20.60 1319 LEU A CA 1
ATOM 2303 C C . LEU A 1 326 ? -3.935 -1.905 8.919 1.00 20.58 1319 LEU A C 1
ATOM 2304 O O . LEU A 1 326 ? -4.388 -2.435 7.904 1.00 17.37 1319 LEU A O 1
ATOM 2309 N N . PRO A 1 327 ? -3.180 -2.587 9.778 1.00 19.49 1320 PRO A N 1
ATOM 2310 C CA . PRO A 1 327 ? -2.628 -3.907 9.429 1.00 20.07 1320 PRO A CA 1
ATOM 2311 C C . PRO A 1 327 ? -3.689 -5.006 9.199 1.00 20.79 1320 PRO A C 1
ATOM 2312 O O . PRO A 1 327 ? -3.488 -5.892 8.355 1.00 21.36 1320 PRO A O 1
ATOM 2316 N N . THR A 1 328 ? -4.795 -4.930 9.935 1.00 20.75 1321 THR A N 1
ATOM 2317 C CA . THR A 1 328 ? -5.863 -5.920 9.840 1.00 20.25 1321 THR A CA 1
ATOM 2318 C C . THR A 1 328 ? -6.545 -5.748 8.494 1.00 20.21 1321 THR A C 1
ATOM 2319 O O . THR A 1 328 ? -6.722 -6.711 7.760 1.00 18.56 1321 THR A O 1
ATOM 2323 N N . GLN A 1 329 ? -6.907 -4.510 8.176 1.00 19.90 1322 GLN A N 1
ATOM 2324 C CA . GLN A 1 329 ? -7.541 -4.206 6.887 1.00 20.70 1322 GLN A CA 1
ATOM 2325 C C . GLN A 1 329 ? -6.670 -4.539 5.696 1.00 20.68 1322 GLN A C 1
ATOM 2326 O O . GLN A 1 329 ? -7.168 -5.093 4.724 1.00 20.21 1322 GLN A O 1
ATOM 2332 N N . SER A 1 330 ? -5.372 -4.232 5.783 1.00 20.70 1323 SER A N 1
ATOM 2333 C CA . SER A 1 330 ? -4.444 -4.439 4.662 1.00 20.86 1323 SER A CA 1
ATOM 2334 C C . SER A 1 330 ? -4.204 -5.931 4.431 1.00 20.74 1323 SER A C 1
ATOM 2335 O O . SER A 1 330 ? -4.198 -6.406 3.293 1.00 20.38 1323 SER A O 1
ATOM 2338 N N . SER A 1 331 ? -4.021 -6.670 5.521 1.00 20.44 1324 SER A N 1
ATOM 2339 C CA . SER A 1 331 ? -3.860 -8.117 5.437 1.00 19.59 1324 SER A CA 1
ATOM 2340 C C . SER A 1 331 ? -5.104 -8.800 4.846 1.00 19.78 1324 SER A C 1
ATOM 2341 O O . SER A 1 331 ? -4.968 -9.754 4.082 1.00 21.42 1324 SER A O 1
ATOM 2344 N N . GLN A 1 332 ? -6.302 -8.340 5.192 1.00 20.03 1325 GLN A N 1
ATOM 2345 C CA . GLN A 1 332 ? -7.537 -8.958 4.692 1.00 20.20 1325 GLN A CA 1
ATOM 2346 C C . GLN A 1 332 ? -7.704 -8.691 3.175 1.00 20.72 1325 GLN A C 1
ATOM 2347 O O . GLN A 1 332 ? -7.956 -9.620 2.387 1.00 18.78 1325 GLN A O 1
ATOM 2353 N N . LEU A 1 333 ? -7.481 -7.443 2.768 1.00 20.35 1326 LEU A N 1
ATOM 2354 C CA . LEU A 1 333 ? -7.607 -7.070 1.361 1.00 21.26 1326 LEU A CA 1
ATOM 2355 C C . LEU A 1 333 ? -6.479 -7.647 0.513 1.00 20.87 1326 LEU A C 1
ATOM 2356 O O . LEU A 1 333 ? -6.739 -8.260 -0.495 1.00 20.82 1326 LEU A O 1
ATOM 2361 N N . TYR A 1 334 ? -5.225 -7.466 0.911 1.00 20.66 1327 TYR A N 1
ATOM 2362 C CA . TYR A 1 334 ? -4.108 -8.086 0.195 1.00 20.68 1327 TYR A CA 1
ATOM 2363 C C . TYR A 1 334 ? -4.254 -9.613 0.112 1.00 21.14 1327 TYR A C 1
ATOM 2364 O O . TYR A 1 334 ? -4.063 -10.195 -0.972 1.00 20.86 1327 TYR A O 1
ATOM 2373 N N . GLY A 1 335 ? -4.629 -10.242 1.236 1.00 20.61 1328 GLY A N 1
ATOM 2374 C CA . GLY A 1 335 ? -4.872 -11.680 1.296 1.00 20.53 1328 GLY A CA 1
ATOM 2375 C C . GLY A 1 335 ? -5.907 -12.116 0.279 1.00 21.18 1328 GLY A C 1
ATOM 2376 O O . GLY A 1 335 ? -5.780 -13.154 -0.395 1.00 19.81 1328 GLY A O 1
ATOM 2377 N N . THR A 1 336 ? -6.950 -11.310 0.169 1.00 22.04 1329 THR A N 1
ATOM 2378 C CA . THR A 1 336 ? -7.996 -11.561 -0.785 1.00 22.69 1329 THR A CA 1
ATOM 2379 C C . THR A 1 336 ? -7.474 -11.431 -2.234 1.00 23.39 1329 THR A C 1
ATOM 2380 O O . THR A 1 336 ? -7.880 -12.216 -3.104 1.00 24.32 1329 THR A O 1
ATOM 2384 N N . ASN A 1 337 ? -6.585 -10.464 -2.489 1.00 23.19 1330 ASN A N 1
ATOM 2385 C CA . ASN A 1 337 ? -5.957 -10.332 -3.795 1.00 23.55 1330 ASN A CA 1
ATOM 2386 C C . ASN A 1 337 ? -5.213 -11.619 -4.182 1.00 23.71 1330 ASN A C 1
ATOM 2387 O O . ASN A 1 337 ? -5.183 -12.024 -5.346 1.00 23.10 1330 ASN A O 1
ATOM 2392 N N . LEU A 1 338 ? -4.568 -12.225 -3.196 1.00 24.63 1331 LEU A N 1
ATOM 2393 C CA . LEU A 1 338 ? -3.803 -13.437 -3.405 1.00 24.83 1331 LEU A CA 1
ATOM 2394 C C . LEU A 1 338 ? -4.721 -14.615 -3.676 1.00 25.44 1331 LEU A C 1
ATOM 2395 O O . LEU A 1 338 ? -4.424 -15.445 -4.535 1.00 26.16 1331 LEU A O 1
ATOM 2400 N N . VAL A 1 339 ? -5.837 -14.677 -2.962 1.00 25.62 1332 VAL A N 1
ATOM 2401 C CA . VAL A 1 339 ? -6.851 -15.682 -3.219 1.00 26.33 1332 VAL A CA 1
ATOM 2402 C C . VAL A 1 339 ? -7.277 -15.581 -4.676 1.00 27.54 1332 VAL A C 1
ATOM 2403 O O . VAL A 1 339 ? -7.346 -16.590 -5.400 1.00 27.55 1332 VAL A O 1
ATOM 2407 N N . ASN A 1 340 ? -7.518 -14.354 -5.118 1.00 28.05 1333 ASN A N 1
ATOM 2408 C CA . ASN A 1 340 ? -8.035 -14.122 -6.461 1.00 28.14 1333 ASN A CA 1
ATOM 2409 C C . ASN A 1 340 ? -7.042 -14.502 -7.548 1.00 28.67 1333 ASN A C 1
ATOM 2410 O O . ASN A 1 340 ? -7.442 -15.039 -8.568 1.00 29.10 1333 ASN A O 1
ATOM 2415 N N . LEU A 1 341 ? -5.755 -14.285 -7.301 1.00 29.13 1334 LEU A N 1
ATOM 2416 C CA . LEU A 1 341 ? -4.715 -14.771 -8.186 1.00 29.66 1334 LEU A CA 1
ATOM 2417 C C . LEU A 1 341 ? -4.727 -16.290 -8.212 1.00 30.19 1334 LEU A C 1
ATOM 2418 O O . LEU A 1 341 ? -4.597 -16.878 -9.279 1.00 29.09 1334 LEU A O 1
ATOM 2423 N N . LEU A 1 342 ? -4.860 -16.915 -7.044 1.00 30.46 1335 LEU A N 1
ATOM 2424 C CA . LEU A 1 342 ? -4.857 -18.373 -6.979 1.00 31.30 1335 LEU A CA 1
ATOM 2425 C C . LEU A 1 342 ? -6.097 -18.971 -7.642 1.00 31.82 1335 LEU A C 1
ATOM 2426 O O . LEU A 1 342 ? -6.027 -20.078 -8.162 1.00 31.35 1335 LEU A O 1
ATOM 2431 N N . LYS A 1 343 ? -7.214 -18.243 -7.661 1.00 33.21 1336 LYS A N 1
ATOM 2432 C CA . LYS A 1 343 ? -8.397 -18.688 -8.426 1.00 34.78 1336 LYS A CA 1
ATOM 2433 C C . LYS A 1 343 ? -8.079 -18.799 -9.931 1.00 35.80 1336 LYS A C 1
ATOM 2434 O O . LYS A 1 343 ? -8.609 -19.686 -10.597 1.00 36.87 1336 LYS A O 1
ATOM 2440 N N . LEU A 1 344 ? -7.214 -17.917 -10.451 1.00 36.68 1337 LEU A N 1
ATOM 2441 C CA . LEU A 1 344 ? -6.744 -17.995 -11.847 1.00 37.27 1337 LEU A CA 1
ATOM 2442 C C . LEU A 1 344 ? -5.736 -19.114 -12.062 1.00 37.94 1337 LEU A C 1
ATOM 2443 O O . LEU A 1 344 ? -5.652 -19.693 -13.149 1.00 38.15 1337 LEU A O 1
ATOM 2448 N N . LEU A 1 345 ? -4.945 -19.390 -11.035 1.00 38.31 1338 LEU A N 1
ATOM 2449 C CA . LEU A 1 345 ? -3.892 -20.383 -11.106 1.00 38.84 1338 LEU A CA 1
ATOM 2450 C C . LEU A 1 345 ? -4.441 -21.817 -10.959 1.00 39.47 1338 LEU A C 1
ATOM 2451 O O . LEU A 1 345 ? -3.788 -22.786 -11.351 1.00 38.71 1338 LEU A O 1
ATOM 2456 N N . CYS A 1 346 ? -5.656 -21.936 -10.428 1.00 40.51 1339 CYS A N 1
ATOM 2457 C CA . CYS A 1 346 ? -6.198 -23.208 -9.973 1.00 41.34 1339 CYS A CA 1
ATOM 2458 C C . CYS A 1 346 ? -7.691 -23.297 -10.298 1.00 42.77 1339 CYS A C 1
ATOM 2459 O O . CYS A 1 346 ? -8.541 -23.382 -9.401 1.00 42.34 1339 CYS A O 1
ATOM 2462 N N . LYS A 1 347 ? -7.991 -23.278 -11.595 1.00 44.75 1340 LYS A N 1
ATOM 2463 C CA . LYS A 1 347 ? -9.367 -23.267 -12.120 1.00 46.47 1340 LYS A CA 1
ATOM 2464 C C . LYS A 1 347 ? -10.194 -24.483 -11.716 1.00 47.83 1340 LYS A C 1
ATOM 2465 O O . LYS A 1 347 ? -11.402 -24.372 -11.534 1.00 47.99 1340 LYS A O 1
ATOM 2471 N N . GLU A 1 348 ? -9.551 -25.644 -11.605 1.00 49.59 1341 GLU A N 1
ATOM 2472 C CA . GLU A 1 348 ? -10.233 -26.869 -11.164 1.00 51.08 1341 GLU A CA 1
ATOM 2473 C C . GLU A 1 348 ? -10.277 -26.965 -9.632 1.00 51.80 1341 GLU A C 1
ATOM 2474 O O . GLU A 1 348 ? -9.746 -26.084 -8.935 1.00 52.25 1341 GLU A O 1
ATOM 2480 N N . LYS A 1 349 ? -10.907 -28.027 -9.115 1.00 52.31 1342 LYS A N 1
ATOM 2481 C CA . LYS A 1 349 ? -11.112 -28.197 -7.664 1.00 53.02 1342 LYS A CA 1
ATOM 2482 C C . LYS A 1 349 ? -10.105 -27.391 -6.815 1.00 52.33 1342 LYS A C 1
ATOM 2483 O O . LYS A 1 349 ? -10.523 -26.323 -6.371 1.00 52.80 1342 LYS A O 1
ATOM 2489 N N . ASP A 1 350 ? -8.829 -27.766 -6.587 1.00 51.37 1343 ASP A N 1
ATOM 2490 C CA . ASP A 1 350 ? -8.112 -29.048 -6.864 1.00 51.04 1343 ASP A CA 1
ATOM 2491 C C . ASP A 1 350 ? -6.629 -29.027 -6.341 1.00 50.36 1343 ASP A C 1
ATOM 2492 O O . ASP A 1 350 ? -5.967 -30.067 -6.300 1.00 50.09 1343 ASP A O 1
ATOM 2497 N N . GLY A 1 351 ? -6.101 -27.852 -5.978 1.00 49.13 1344 GLY A N 1
ATOM 2498 C CA . GLY A 1 351 ? -4.829 -27.752 -5.275 1.00 48.22 1344 GLY A CA 1
ATOM 2499 C C . GLY A 1 351 ? -3.603 -27.709 -6.166 1.00 47.69 1344 GLY A C 1
ATOM 2500 O O . GLY A 1 351 ? -2.470 -27.722 -5.677 1.00 46.93 1344 GLY A O 1
ATOM 2501 N N . ASN A 1 352 ? -3.825 -27.655 -7.476 1.00 47.26 1345 ASN A N 1
ATOM 2502 C CA . ASN A 1 352 ? -2.733 -27.654 -8.439 1.00 47.17 1345 ASN A CA 1
ATOM 2503 C C . ASN A 1 352 ? -2.676 -26.344 -9.221 1.00 46.92 1345 ASN A C 1
ATOM 2504 O O . ASN A 1 352 ? -3.701 -25.815 -9.658 1.00 46.55 1345 ASN A O 1
ATOM 2509 N N . ILE A 1 353 ? -1.457 -25.853 -9.411 1.00 46.58 1346 ILE A N 1
ATOM 2510 C CA . ILE A 1 353 ? -1.210 -24.562 -10.023 1.00 46.37 1346 ILE A CA 1
ATOM 2511 C C . ILE A 1 353 ? -0.709 -24.737 -11.463 1.00 45.48 1346 ILE A C 1
ATOM 2512 O O . ILE A 1 353 ? 0.246 -25.484 -11.721 1.00 45.42 1346 ILE A O 1
ATOM 2517 N N . THR A 1 354 ? -1.351 -24.021 -12.380 1.00 44.29 1347 THR A N 1
ATOM 2518 C CA . THR A 1 354 ? -0.967 -24.007 -13.777 1.00 43.77 1347 THR A CA 1
ATOM 2519 C C . THR A 1 354 ? -0.653 -22.579 -14.213 1.00 43.35 1347 THR A C 1
ATOM 2520 O O . THR A 1 354 ? -1.541 -21.730 -14.289 1.00 43.15 1347 THR A O 1
ATOM 2524 N N . VAL A 1 355 ? 0.615 -22.343 -14.517 1.00 42.92 1348 VAL A N 1
ATOM 2525 C CA . VAL A 1 355 ? 1.111 -21.046 -14.940 1.00 43.13 1348 VAL A CA 1
ATOM 2526 C C . VAL A 1 355 ? 0.955 -20.898 -16.457 1.00 43.32 1348 VAL A C 1
ATOM 2527 O O . VAL A 1 355 ? 1.862 -21.219 -17.229 1.00 43.43 1348 VAL A O 1
ATOM 2531 N N . ASP A 1 356 ? -0.212 -20.417 -16.867 1.00 43.18 1349 ASP A N 1
ATOM 2532 C CA . ASP A 1 356 ? -0.590 -20.366 -18.282 1.00 43.20 1349 ASP A CA 1
ATOM 2533 C C . ASP A 1 356 ? -0.273 -18.987 -18.862 1.00 42.39 1349 ASP A C 1
ATOM 2534 O O . ASP A 1 356 ? -0.967 -18.022 -18.580 1.00 41.77 1349 ASP A O 1
ATOM 2539 N N . PHE A 1 357 ? 0.776 -18.903 -19.677 1.00 42.05 1350 PHE A N 1
ATOM 2540 C CA . PHE A 1 357 ? 1.210 -17.625 -20.245 1.00 42.27 1350 PHE A CA 1
ATOM 2541 C C . PHE A 1 357 ? 0.286 -17.041 -21.330 1.00 42.27 1350 PHE A C 1
ATOM 2542 O O . PHE A 1 357 ? 0.514 -15.922 -21.789 1.00 42.22 1350 PHE A O 1
ATOM 2550 N N . ASP A 1 358 ? -0.758 -17.769 -21.713 1.00 42.46 1351 ASP A N 1
ATOM 2551 C CA . ASP A 1 358 ? -1.768 -17.238 -22.646 1.00 42.79 1351 ASP A CA 1
ATOM 2552 C C . ASP A 1 358 ? -2.745 -16.303 -21.942 1.00 42.05 1351 ASP A C 1
ATOM 2553 O O . ASP A 1 358 ? -3.468 -15.539 -22.596 1.00 42.52 1351 ASP A O 1
ATOM 2558 N N . ASP A 1 359 ? -2.810 -16.419 -20.615 1.00 41.20 1352 ASP A N 1
ATOM 2559 C CA . ASP A 1 359 ? -3.532 -15.477 -19.749 1.00 40.16 1352 ASP A CA 1
ATOM 2560 C C . ASP A 1 359 ? -2.620 -14.272 -19.423 1.00 38.71 1352 ASP A C 1
ATOM 2561 O O . ASP A 1 359 ? -1.714 -14.384 -18.611 1.00 38.46 1352 ASP A O 1
ATOM 2566 N N . VAL A 1 360 ? -2.868 -13.139 -20.075 1.00 37.08 1353 VAL A N 1
ATOM 2567 C CA . VAL A 1 360 ? -2.055 -11.927 -19.929 1.00 36.02 1353 VAL A CA 1
ATOM 2568 C C . VAL A 1 360 ? -1.875 -11.448 -18.487 1.00 34.84 1353 VAL A C 1
ATOM 2569 O O . VAL A 1 360 ? -0.894 -10.779 -18.202 1.00 34.91 1353 VAL A O 1
ATOM 2573 N N . VAL A 1 361 ? -2.804 -11.780 -17.595 1.00 33.90 1354 VAL A N 1
ATOM 2574 C CA . VAL A 1 361 ? -2.645 -11.463 -16.157 1.00 33.16 1354 VAL A CA 1
ATOM 2575 C C . VAL A 1 361 ? -1.540 -12.323 -15.541 1.00 32.66 1354 VAL A C 1
ATOM 2576 O O . VAL A 1 361 ? -0.675 -11.807 -14.833 1.00 31.66 1354 VAL A O 1
ATOM 2580 N N . ILE A 1 362 ? -1.580 -13.627 -15.805 1.00 32.20 1355 ILE A N 1
ATOM 2581 C CA . ILE A 1 362 ? -0.535 -14.524 -15.333 1.00 32.76 1355 ILE A CA 1
ATOM 2582 C C . ILE A 1 362 ? 0.807 -14.106 -15.919 1.00 32.63 1355 ILE A C 1
ATOM 2583 O O . ILE A 1 362 ? 1.824 -14.080 -15.224 1.00 32.31 1355 ILE A O 1
ATOM 2588 N N . ARG A 1 363 ? 0.807 -13.779 -17.214 1.00 32.61 1356 ARG A N 1
ATOM 2589 C CA . ARG A 1 363 ? 2.044 -13.449 -17.908 1.00 32.30 1356 ARG A CA 1
ATOM 2590 C C . ARG A 1 363 ? 2.649 -12.208 -17.295 1.00 32.08 1356 ARG A C 1
ATOM 2591 O O . ARG A 1 363 ? 3.873 -12.111 -17.133 1.00 31.47 1356 ARG A O 1
ATOM 2599 N N . GLY A 1 364 ? 1.776 -11.266 -16.952 1.00 31.51 1357 GLY A N 1
ATOM 2600 C CA . GLY A 1 364 ? 2.178 -10.004 -16.392 1.00 31.70 1357 GLY A CA 1
ATOM 2601 C C . GLY A 1 364 ? 2.809 -10.164 -15.016 1.00 31.50 1357 GLY A C 1
ATOM 2602 O O . GLY A 1 364 ? 3.836 -9.581 -14.744 1.00 30.69 1357 GLY A O 1
ATOM 2603 N N . VAL A 1 365 ? 2.179 -10.968 -14.164 1.00 31.94 1358 VAL A N 1
ATOM 2604 C CA . VAL A 1 365 ? 2.573 -11.133 -12.758 1.00 31.64 1358 VAL A CA 1
ATOM 2605 C C . VAL A 1 365 ? 3.796 -12.051 -12.585 1.00 31.33 1358 VAL A C 1
ATOM 2606 O O . VAL A 1 365 ? 4.559 -11.891 -11.633 1.00 30.48 1358 VAL A O 1
ATOM 2610 N N . THR A 1 366 ? 4.000 -12.978 -13.524 1.00 30.82 1359 THR A N 1
ATOM 2611 C CA . THR A 1 366 ? 5.072 -13.960 -13.420 1.00 30.65 1359 THR A CA 1
ATOM 2612 C C . THR A 1 366 ? 6.412 -13.383 -13.879 1.00 30.81 1359 THR A C 1
ATOM 2613 O O . THR A 1 366 ? 6.636 -13.209 -15.073 1.00 31.11 1359 THR A O 1
ATOM 2617 N N . VAL A 1 367 ? 7.288 -13.087 -12.917 1.00 30.96 1360 VAL A N 1
ATOM 2618 C CA . VAL A 1 367 ? 8.567 -12.435 -13.173 1.00 31.69 1360 VAL A CA 1
ATOM 2619 C C . VAL A 1 367 ? 9.750 -13.429 -13.190 1.00 32.42 1360 VAL A C 1
ATOM 2620 O O . VAL A 1 367 ? 10.806 -13.121 -13.765 1.00 31.73 1360 VAL A O 1
ATOM 2624 N N . ILE A 1 368 ? 9.575 -14.582 -12.532 1.00 32.73 1361 ILE A N 1
ATOM 2625 C CA . ILE A 1 368 ? 10.483 -15.725 -12.673 1.00 33.82 1361 ILE A CA 1
ATOM 2626 C C . ILE A 1 368 ? 9.659 -16.995 -12.864 1.00 34.66 1361 ILE A C 1
ATOM 2627 O O . ILE A 1 368 ? 8.672 -17.206 -12.170 1.00 35.07 1361 ILE A O 1
ATOM 2632 N N . ARG A 1 369 ? 10.035 -17.822 -13.840 1.00 36.12 1362 ARG A N 1
ATOM 2633 C CA . ARG A 1 369 ? 9.375 -19.110 -14.064 1.00 37.25 1362 ARG A CA 1
ATOM 2634 C C . ARG A 1 369 ? 10.409 -20.244 -14.141 1.00 37.59 1362 ARG A C 1
ATOM 2635 O O . ARG A 1 369 ? 11.262 -20.271 -15.022 1.00 37.04 1362 ARG A O 1
ATOM 2643 N N . ALA A 1 370 ? 10.322 -21.169 -13.195 1.00 38.05 1363 ALA A N 1
ATOM 2644 C CA . ALA A 1 370 ? 11.307 -22.239 -13.038 1.00 38.37 1363 ALA A CA 1
ATOM 2645 C C . ALA A 1 370 ? 12.750 -21.777 -13.232 1.00 38.48 1363 ALA A C 1
ATOM 2646 O O . ALA A 1 370 ? 13.484 -22.364 -14.021 1.00 39.26 1363 ALA A O 1
ATOM 2648 N N . GLY A 1 371 ? 13.153 -20.729 -12.534 1.00 38.24 1364 GLY A N 1
ATOM 2649 C CA . GLY A 1 371 ? 14.555 -20.330 -12.513 1.00 38.72 1364 GLY A CA 1
ATOM 2650 C C . GLY A 1 371 ? 15.025 -19.378 -13.596 1.00 39.09 1364 GLY A C 1
ATOM 2651 O O . GLY A 1 371 ? 16.155 -18.878 -13.532 1.00 39.59 1364 GLY A O 1
ATOM 2652 N N . GLU A 1 372 ? 14.156 -19.115 -14.571 1.00 39.40 1365 GLU A N 1
ATOM 2653 C CA . GLU A 1 372 ? 14.424 -18.184 -15.666 1.00 39.69 1365 GLU A CA 1
ATOM 2654 C C . GLU A 1 372 ? 13.590 -16.909 -15.525 1.00 38.76 1365 GLU A C 1
ATOM 2655 O O . GLU A 1 372 ? 12.367 -16.957 -15.361 1.00 38.68 1365 GLU A O 1
ATOM 2661 N N . ILE A 1 373 ? 14.259 -15.769 -15.570 1.00 37.99 1366 ILE A N 1
ATOM 2662 C CA . ILE A 1 373 ? 13.592 -14.484 -15.458 1.00 37.43 1366 ILE A CA 1
ATOM 2663 C C . ILE A 1 373 ? 12.711 -14.226 -16.679 1.00 37.23 1366 ILE A C 1
ATOM 2664 O O . ILE A 1 373 ? 13.186 -14.137 -17.809 1.00 37.63 1366 ILE A O 1
ATOM 2669 N N . THR A 1 374 ? 11.415 -14.117 -16.441 1.00 37.00 1367 THR A N 1
ATOM 2670 C CA . THR A 1 374 ? 10.448 -13.860 -17.493 1.00 36.32 1367 THR A CA 1
ATOM 2671 C C . THR A 1 374 ? 9.976 -12.410 -17.512 1.00 35.87 1367 THR A C 1
ATOM 2672 O O . THR A 1 374 ? 9.249 -12.011 -18.406 1.00 35.62 1367 THR A O 1
ATOM 2676 N N . TRP A 1 375 ? 10.389 -11.614 -16.534 1.00 35.55 1368 TRP A N 1
ATOM 2677 C CA . TRP A 1 375 ? 10.102 -10.180 -16.530 1.00 35.19 1368 TRP A CA 1
ATOM 2678 C C . TRP A 1 375 ? 11.101 -9.476 -17.458 1.00 35.26 1368 TRP A C 1
ATOM 2679 O O . TRP A 1 375 ? 12.249 -9.924 -17.573 1.00 33.95 1368 TRP A O 1
ATOM 2690 N N . PRO A 1 376 ? 10.703 -8.385 -18.113 1.00 35.14 1369 PRO A N 1
ATOM 2691 C CA . PRO A 1 376 ? 9.322 -7.865 -18.145 1.00 35.15 1369 PRO A CA 1
ATOM 2692 C C . PRO A 1 376 ? 8.417 -8.497 -19.218 1.00 35.00 1369 PRO A C 1
ATOM 2693 O O . PRO A 1 376 ? 8.890 -9.030 -20.223 1.00 34.94 1369 PRO A O 1
ATOM 2697 N N . ALA A 1 377 ? 7.111 -8.444 -18.993 1.00 34.81 1370 ALA A N 1
ATOM 2698 C CA . ALA A 1 377 ? 6.149 -8.943 -19.980 1.00 34.83 1370 ALA A CA 1
ATOM 2699 C C . ALA A 1 377 ? 6.038 -7.968 -21.161 1.00 34.79 1370 ALA A C 1
ATOM 2700 O O . ALA A 1 377 ? 6.310 -6.784 -21.010 1.00 33.50 1370 ALA A O 1
ATOM 2702 N N . PRO A 1 378 ? 5.625 -8.463 -22.325 1.00 35.69 1371 PRO A N 1
ATOM 2703 C CA . PRO A 1 378 ? 5.413 -7.579 -23.489 1.00 36.88 1371 PRO A CA 1
ATOM 2704 C C . PRO A 1 378 ? 4.221 -6.631 -23.287 1.00 37.57 1371 PRO A C 1
ATOM 2705 O O . PRO A 1 378 ? 3.325 -6.934 -22.489 1.00 36.96 1371 PRO A O 1
ATOM 2709 N N . PRO A 1 379 ? 4.183 -5.523 -24.023 1.00 39.15 1372 PRO A N 1
ATOM 2710 C CA . PRO A 1 379 ? 2.944 -4.736 -24.128 1.00 39.74 1372 PRO A CA 1
ATOM 2711 C C . PRO A 1 379 ? 1.760 -5.664 -24.430 1.00 40.23 1372 PRO A C 1
ATOM 2712 O O . PRO A 1 379 ? 1.876 -6.608 -25.221 1.00 39.95 1372 PRO A O 1
ATOM 2716 N N . ILE A 1 380 ? 0.641 -5.438 -23.761 1.00 40.98 1373 ILE A N 1
ATOM 2717 C CA . ILE A 1 380 ? -0.523 -6.274 -23.999 1.00 42.09 1373 ILE A CA 1
ATOM 2718 C C . ILE A 1 380 ? -1.111 -5.848 -25.337 1.00 43.01 1373 ILE A C 1
ATOM 2719 O O . ILE A 1 380 ? -1.356 -4.667 -25.567 1.00 42.42 1373 ILE A O 1
ATOM 2724 N N . GLN A 1 381 ? -1.266 -6.821 -26.224 1.00 44.59 1374 GLN A N 1
ATOM 2725 C CA . GLN A 1 381 ? -1.821 -6.619 -27.555 1.00 46.30 1374 GLN A CA 1
ATOM 2726 C C . GLN A 1 381 ? -2.725 -7.823 -27.812 1.00 47.44 1374 GLN A C 1
ATOM 2727 O O . GLN A 1 381 ? -2.253 -8.866 -28.252 1.00 47.92 1374 GLN A O 1
ATOM 2733 N N . VAL A 1 382 ? -4.016 -7.684 -27.517 1.00 49.05 1375 VAL A N 1
ATOM 2734 C CA . VAL A 1 382 ? -4.946 -8.815 -27.593 1.00 50.35 1375 VAL A CA 1
ATOM 2735 C C . VAL A 1 382 ? -5.916 -8.670 -28.753 1.00 50.90 1375 VAL A C 1
ATOM 2736 O O . VAL A 1 382 ? -6.396 -7.575 -29.032 1.00 51.25 1375 VAL A O 1
ATOM 2740 N N . SER A 1 383 ? -6.220 -9.794 -29.402 1.00 51.45 1376 SER A N 1
ATOM 2741 C CA . SER A 1 383 ? -7.075 -9.812 -30.5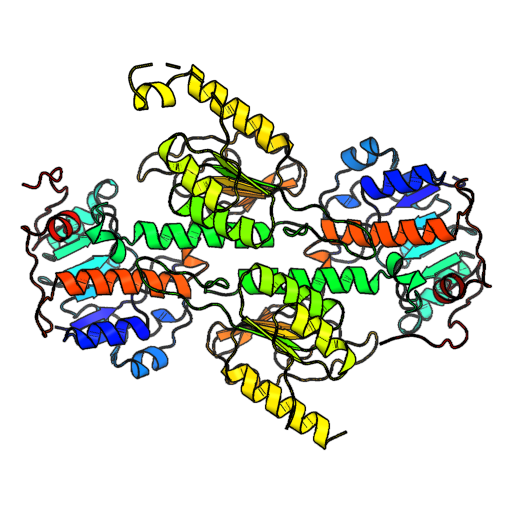90 1.00 51.93 1376 SER A CA 1
ATOM 2742 C C . SER A 1 383 ? -8.543 -9.581 -30.230 1.00 52.38 1376 SER A C 1
ATOM 2743 O O . SER A 1 383 ? -9.235 -8.797 -30.891 1.00 53.32 1376 SER A O 1
ATOM 2746 N N . HIS B 1 6 ? -3.156 47.484 34.029 1.00 40.65 999 HIS B N 1
ATOM 2747 C CA . HIS B 1 6 ? -4.062 48.575 33.589 1.00 40.33 999 HIS B CA 1
ATOM 2748 C C . HIS B 1 6 ? -5.535 48.228 33.845 1.00 38.75 999 HIS B C 1
ATOM 2749 O O . HIS B 1 6 ? -5.914 47.044 33.854 1.00 37.89 999 HIS B O 1
ATOM 2756 N N . HIS B 1 7 ? -6.346 49.267 34.087 1.00 37.12 1000 HIS B N 1
ATOM 2757 C CA . HIS B 1 7 ? -7.806 49.150 34.207 1.00 36.23 1000 HIS B CA 1
ATOM 2758 C C . HIS B 1 7 ? -8.382 48.771 32.855 1.00 33.79 1000 HIS B C 1
ATOM 2759 O O . HIS B 1 7 ? -7.986 49.315 31.827 1.00 33.81 1000 HIS B O 1
ATOM 2766 N N . GLY B 1 8 ? -9.282 47.799 32.860 1.00 31.35 1001 GLY B N 1
ATOM 2767 C CA . GLY B 1 8 ? -9.793 47.222 31.641 1.00 29.96 1001 GLY B CA 1
ATOM 2768 C C . GLY B 1 8 ? -8.815 46.326 30.897 1.00 28.32 1001 GLY B C 1
ATOM 2769 O O . GLY B 1 8 ? -9.162 45.865 29.835 1.00 28.91 1001 GLY B O 1
ATOM 2770 N N . ARG B 1 9 ? -7.620 46.060 31.426 1.00 26.10 1002 ARG B N 1
ATOM 2771 C CA . ARG B 1 9 ? -6.733 45.128 30.759 1.00 25.02 1002 ARG B CA 1
ATOM 2772 C C . ARG B 1 9 ? -6.951 43.705 31.255 1.00 22.80 1002 ARG B C 1
ATOM 2773 O O . ARG B 1 9 ? -7.063 43.466 32.444 1.00 21.83 1002 ARG B O 1
ATOM 2781 N N . ILE B 1 10 ? -7.024 42.794 30.302 1.00 21.28 1003 ILE B N 1
ATOM 2782 C CA . ILE B 1 10 ? -7.118 41.362 30.550 1.00 20.61 1003 ILE B CA 1
ATOM 2783 C C . ILE B 1 10 ? -5.747 40.788 30.247 1.00 20.76 1003 ILE B C 1
ATOM 2784 O O . ILE B 1 10 ? -5.163 41.061 29.194 1.00 21.48 1003 ILE B O 1
ATOM 2789 N N . GLY B 1 11 ? -5.232 39.991 31.165 1.00 19.86 1004 GLY B N 1
ATOM 2790 C CA . GLY B 1 11 ? -3.989 39.294 30.944 1.00 19.55 1004 GLY B CA 1
ATOM 2791 C C . GLY B 1 11 ? -4.259 37.837 30.679 1.00 18.77 1004 GLY B C 1
ATOM 2792 O O . GLY B 1 11 ? -5.065 37.231 31.373 1.00 18.61 1004 GLY B O 1
ATOM 2793 N N . ILE B 1 12 ? -3.603 37.295 29.667 1.00 18.10 1005 ILE B N 1
ATOM 2794 C CA . ILE B 1 12 ? -3.694 35.878 29.325 1.00 17.42 1005 ILE B CA 1
ATOM 2795 C C . ILE B 1 12 ? -2.323 35.225 29.589 1.00 17.25 1005 ILE B C 1
ATOM 2796 O O . ILE B 1 12 ? -1.433 35.256 28.730 1.00 17.39 1005 ILE B O 1
ATOM 2801 N N . PRO B 1 13 ? -2.134 34.619 30.750 1.00 18.55 1006 PRO B N 1
ATOM 2802 C CA . PRO B 1 13 ? -0.863 33.923 31.012 1.00 17.88 1006 PRO B CA 1
ATOM 2803 C C . PRO B 1 13 ? -0.727 32.625 30.239 1.00 18.48 1006 PRO B C 1
ATOM 2804 O O . PRO B 1 13 ? -1.681 31.983 29.766 1.00 17.44 1006 PRO B O 1
ATOM 2808 N N . ARG B 1 14 ? 0.534 32.229 30.087 1.00 18.26 1007 ARG B N 1
ATOM 2809 C CA . ARG B 1 14 ? 0.889 30.907 29.614 1.00 17.98 1007 ARG B CA 1
ATOM 2810 C C . ARG B 1 14 ? 0.543 29.909 30.717 1.00 17.11 1007 ARG B C 1
ATOM 2811 O O . ARG B 1 14 ? 0.827 30.170 31.891 1.00 17.58 1007 ARG B O 1
ATOM 2819 N N . GLU B 1 15 ? -0.061 28.779 30.364 1.00 16.76 1008 GLU B N 1
ATOM 2820 C CA . GLU B 1 15 ? -0.396 27.750 31.338 1.00 17.51 1008 GLU B CA 1
ATOM 2821 C C . GLU B 1 15 ? 0.895 27.082 31.835 1.00 17.57 1008 GLU B C 1
ATOM 2822 O O . GLU B 1 15 ? 1.782 26.840 31.048 1.00 15.99 1008 GLU B O 1
ATOM 2828 N N . ARG B 1 16 ? 0.963 26.838 33.135 1.00 19.57 1009 ARG B N 1
ATOM 2829 C CA . ARG B 1 16 ? 2.161 26.309 33.821 1.00 21.05 1009 ARG B CA 1
ATOM 2830 C C . ARG B 1 16 ? 2.024 24.863 34.196 1.00 22.76 1009 ARG B C 1
ATOM 2831 O O . ARG B 1 16 ? 3.003 24.202 34.504 1.00 23.57 1009 ARG B O 1
ATOM 2839 N N . LEU B 1 17 ? 0.798 24.350 34.165 1.00 24.48 1010 LEU B N 1
ATOM 2840 C CA . LEU B 1 17 ? 0.540 22.987 34.571 1.00 25.84 1010 LEU B CA 1
ATOM 2841 C C . LEU B 1 17 ? 1.280 22.042 33.657 1.00 25.92 1010 LEU B C 1
ATOM 2842 O O . LEU B 1 17 ? 1.359 22.285 32.440 1.00 24.81 1010 LEU B O 1
ATOM 2847 N N . THR B 1 18 ? 1.824 20.960 34.227 1.00 26.59 1011 THR B N 1
ATOM 2848 C CA . THR B 1 18 ? 2.613 20.016 33.439 1.00 27.53 1011 THR B CA 1
ATOM 2849 C C . THR B 1 18 ? 1.816 19.492 32.246 1.00 27.20 1011 THR B C 1
ATOM 2850 O O . THR B 1 18 ? 0.699 18.999 32.411 1.00 28.03 1011 THR B O 1
ATOM 2854 N N . ASN B 1 19 ? 2.406 19.613 31.059 1.00 26.85 1012 ASN B N 1
ATOM 2855 C CA . ASN B 1 19 ? 1.830 19.162 29.777 1.00 26.43 1012 ASN B CA 1
ATOM 2856 C C . ASN B 1 19 ? 0.542 19.850 29.281 1.00 24.29 1012 ASN B C 1
ATOM 2857 O O . ASN B 1 19 ? -0.042 19.387 28.321 1.00 23.49 1012 ASN B O 1
ATOM 2862 N N . GLU B 1 20 ? 0.114 20.942 29.913 1.00 22.06 1013 GLU B N 1
ATOM 2863 C CA . GLU B 1 20 ? -1.038 21.717 29.417 1.00 20.00 1013 GLU B CA 1
ATOM 2864 C C . GLU B 1 20 ? -0.707 22.369 28.075 1.00 19.42 1013 GLU B C 1
ATOM 2865 O O . GLU B 1 20 ? 0.290 23.078 27.942 1.00 19.19 1013 GLU B O 1
ATOM 2871 N N . THR B 1 21 ? -1.568 22.150 27.088 1.00 17.14 1014 THR B N 1
ATOM 2872 C CA . THR B 1 21 ? -1.395 22.687 25.747 1.00 16.16 1014 THR B CA 1
ATOM 2873 C C . THR B 1 21 ? -2.384 23.809 25.423 1.00 16.63 1014 THR B C 1
ATOM 2874 O O . THR B 1 21 ? -2.208 24.488 24.423 1.00 15.84 1014 THR B O 1
ATOM 2878 N N . ARG B 1 22 ? -3.417 23.990 26.256 1.00 16.67 1015 ARG B N 1
ATOM 2879 C CA . ARG B 1 22 ? -4.499 24.943 25.969 1.00 17.32 1015 ARG B CA 1
ATOM 2880 C C . ARG B 1 22 ? -4.119 26.340 26.450 1.00 17.01 1015 ARG B C 1
ATOM 2881 O O . ARG B 1 22 ? -3.230 26.498 27.268 1.00 16.43 1015 ARG B O 1
ATOM 2889 N N . VAL B 1 23 ? -4.849 27.329 25.962 1.00 15.30 1016 VAL B N 1
ATOM 2890 C CA . VAL B 1 23 ? -4.724 28.730 26.353 1.00 15.13 1016 VAL B CA 1
ATOM 2891 C C . VAL B 1 23 ? -6.146 29.308 26.477 1.00 16.15 1016 VAL B C 1
ATOM 2892 O O . VAL B 1 23 ? -7.069 28.848 25.814 1.00 16.28 1016 VAL B O 1
ATOM 2896 N N . ALA B 1 24 ? -6.310 30.308 27.325 1.00 15.54 1017 ALA B N 1
ATOM 2897 C CA . ALA B 1 24 ? -7.627 30.852 27.686 1.00 16.53 1017 ALA B CA 1
ATOM 2898 C C . ALA B 1 24 ? -8.175 31.899 26.727 1.00 16.39 1017 ALA B C 1
ATOM 2899 O O . ALA B 1 24 ? -9.254 32.451 26.938 1.00 17.03 1017 ALA B O 1
ATOM 2901 N N . ALA B 1 25 ? -7.413 32.195 25.686 1.00 16.83 1018 ALA B N 1
ATOM 2902 C CA . ALA B 1 25 ? -7.831 33.130 24.663 1.00 17.54 1018 ALA B CA 1
ATOM 2903 C C . ALA B 1 25 ? -7.179 32.757 23.337 1.00 18.28 1018 ALA B C 1
ATOM 2904 O O . ALA B 1 25 ? -6.089 32.192 23.290 1.00 17.42 1018 ALA B O 1
ATOM 2906 N N . THR B 1 26 ? -7.875 33.071 22.259 1.00 18.92 1019 THR B N 1
ATOM 2907 C CA . THR B 1 26 ? -7.354 32.924 20.907 1.00 19.99 1019 THR B CA 1
ATOM 2908 C C . THR B 1 26 ? -7.416 34.288 20.190 1.00 20.91 1019 THR B C 1
ATOM 2909 O O . THR B 1 26 ? -8.059 35.203 20.674 1.00 20.67 1019 THR B O 1
ATOM 2913 N N . PRO B 1 27 ? -6.758 34.432 19.045 1.00 21.63 1020 PRO B N 1
ATOM 2914 C CA . PRO B 1 27 ? -6.889 35.668 18.253 1.00 22.44 1020 PRO B CA 1
ATOM 2915 C C . PRO B 1 27 ? -8.353 36.075 18.013 1.00 22.62 1020 PRO B C 1
ATOM 2916 O O . PRO B 1 27 ? -8.662 37.249 18.225 1.00 22.91 1020 PRO B O 1
ATOM 2920 N N . LYS B 1 28 ? -9.228 35.135 17.711 1.00 23.44 1021 LYS B N 1
ATOM 2921 C CA . LYS B 1 28 ? -10.658 35.427 17.545 1.00 24.45 1021 LYS B CA 1
ATOM 2922 C C . LYS B 1 28 ? -11.354 35.856 18.851 1.00 23.88 1021 LYS B C 1
ATOM 2923 O O . LYS B 1 28 ? -12.194 36.761 18.825 1.00 23.32 1021 LYS B O 1
ATOM 2929 N N . THR B 1 29 ? -11.036 35.251 19.998 1.00 21.86 1022 THR B N 1
ATOM 2930 C CA . THR B 1 29 ? -11.658 35.732 21.231 1.00 21.06 1022 THR B CA 1
ATOM 2931 C C . THR B 1 29 ? -11.089 37.083 21.658 1.00 21.52 1022 THR B C 1
ATOM 2932 O O . THR B 1 29 ? -11.805 37.908 22.226 1.00 21.12 1022 THR B O 1
ATOM 2936 N N . VAL B 1 30 ? -9.809 37.310 21.382 1.00 21.94 1023 VAL B N 1
ATOM 2937 C CA . VAL B 1 30 ? -9.204 38.612 21.613 1.00 23.20 1023 VAL B CA 1
ATOM 2938 C C . VAL B 1 30 ? -9.967 39.695 20.842 1.00 24.67 1023 VAL B C 1
ATOM 2939 O O . VAL B 1 30 ? -10.238 40.762 21.379 1.00 25.10 1023 VAL B O 1
ATOM 2943 N N . GLU B 1 31 ? -10.313 39.419 19.593 1.00 26.21 1024 GLU B N 1
ATOM 2944 C CA . GLU B 1 31 ? -11.117 40.366 18.809 1.00 27.40 1024 GLU B CA 1
ATOM 2945 C C . GLU B 1 31 ? -12.426 40.682 19.539 1.00 27.40 1024 GLU B C 1
ATOM 2946 O O . GLU B 1 31 ? -12.856 41.841 19.601 1.00 27.61 1024 GLU B O 1
ATOM 2952 N N . GLN B 1 32 ? -13.071 39.653 20.072 1.00 26.90 1025 GLN B N 1
ATOM 2953 C CA . GLN B 1 32 ? -14.304 39.829 20.825 1.00 27.40 1025 GLN B CA 1
ATOM 2954 C C . GLN B 1 32 ? -14.126 40.611 22.134 1.00 26.96 1025 GLN B C 1
ATOM 2955 O O . GLN B 1 32 ? -14.994 41.391 22.528 1.00 26.40 1025 GLN B O 1
ATOM 2961 N N . LEU B 1 33 ? -13.000 40.388 22.816 1.00 26.54 1026 LEU B N 1
ATOM 2962 C CA . LEU B 1 33 ? -12.726 41.046 24.074 1.00 25.92 1026 LEU B CA 1
ATOM 2963 C C . LEU B 1 33 ? -12.527 42.559 23.871 1.00 26.58 1026 LEU B C 1
ATOM 2964 O O . LEU B 1 33 ? -13.016 43.363 24.669 1.00 25.81 1026 LEU B O 1
ATOM 2969 N N . LEU B 1 34 ? -11.828 42.947 22.805 1.00 27.32 1027 LEU B N 1
ATOM 2970 C CA . LEU B 1 34 ? -11.675 44.375 22.492 1.00 28.32 1027 LEU B CA 1
ATOM 2971 C C . LEU B 1 34 ? -13.021 45.049 22.149 1.00 28.95 1027 LEU B C 1
ATOM 2972 O O . LEU B 1 34 ? -13.220 46.212 22.474 1.00 28.55 1027 LEU B O 1
ATOM 2977 N N . LYS B 1 35 ? -13.918 44.311 21.497 1.00 29.64 1028 LYS B N 1
ATOM 2978 C CA . LYS B 1 35 ? -15.273 44.794 21.209 1.00 30.89 1028 LYS B CA 1
ATOM 2979 C C . LYS B 1 35 ? -16.057 45.061 22.495 1.00 30.82 1028 LYS B C 1
ATOM 2980 O O . LYS B 1 35 ? -17.040 45.785 22.472 1.00 31.23 1028 LYS B O 1
ATOM 2986 N N . LEU B 1 36 ? -15.626 44.484 23.624 1.00 29.71 1029 LEU B N 1
ATOM 2987 C CA . LEU B 1 36 ? -16.283 44.755 24.897 1.00 29.01 1029 LEU B CA 1
ATOM 2988 C C . LEU B 1 36 ? -15.631 45.893 25.666 1.00 28.44 1029 LEU B C 1
ATOM 2989 O O . LEU B 1 36 ? -15.999 46.158 26.793 1.00 27.98 1029 LEU B O 1
ATOM 2994 N N . GLY B 1 37 ? -14.646 46.553 25.068 1.00 28.72 1030 GLY B N 1
ATOM 2995 C CA . GLY B 1 37 ? -13.967 47.682 25.684 1.00 27.95 1030 GLY B CA 1
ATOM 2996 C C . GLY B 1 37 ? -12.713 47.355 26.487 1.00 27.86 1030 GLY B C 1
ATOM 2997 O O . GLY B 1 37 ? -12.121 48.258 27.073 1.00 27.25 1030 GLY B O 1
ATOM 2998 N N . PHE B 1 38 ? -12.314 46.083 26.563 1.00 27.17 1031 PHE B N 1
ATOM 2999 C CA . PHE B 1 38 ? -11.082 45.719 27.303 1.00 26.87 1031 PHE B CA 1
ATOM 3000 C C . PHE B 1 38 ? -9.851 45.877 26.409 1.00 26.56 1031 PHE B C 1
ATOM 3001 O O . PHE B 1 38 ? -9.967 45.896 25.187 1.00 26.57 1031 PHE B O 1
ATOM 3009 N N . THR B 1 39 ? -8.669 45.946 27.013 1.00 26.25 1032 THR B N 1
ATOM 3010 C CA . THR B 1 39 ? -7.446 45.701 26.264 1.00 26.26 1032 THR B CA 1
ATOM 3011 C C . THR B 1 39 ? -6.918 44.329 26.648 1.00 25.54 1032 THR B C 1
ATOM 3012 O O . THR B 1 39 ? -7.328 43.756 27.662 1.00 26.38 1032 THR B O 1
ATOM 3016 N N . VAL B 1 40 ? -5.994 43.804 25.865 1.00 24.08 1033 VAL B N 1
ATOM 3017 C CA . VAL B 1 40 ? -5.544 42.428 26.089 1.00 23.63 1033 VAL B CA 1
ATOM 3018 C C . VAL B 1 40 ? -4.024 42.316 26.007 1.00 22.16 1033 VAL B C 1
ATOM 3019 O O . VAL B 1 40 ? -3.434 42.710 25.019 1.00 22.60 1033 VAL B O 1
ATOM 3023 N N . ALA B 1 41 ? -3.413 41.756 27.046 1.00 21.03 1034 ALA B N 1
ATOM 3024 C CA . ALA B 1 41 ? -1.998 41.395 27.068 1.00 20.22 1034 ALA B CA 1
ATOM 3025 C C . ALA B 1 41 ? -1.912 39.869 27.096 1.00 19.78 1034 ALA B C 1
ATOM 3026 O O . ALA B 1 41 ? -2.517 39.229 27.953 1.00 19.13 1034 ALA B O 1
ATOM 3028 N N . VAL B 1 42 ? -1.206 39.285 26.147 1.00 18.73 1035 VAL B N 1
ATOM 3029 C CA . VAL B 1 42 ? -0.942 37.836 26.157 1.00 19.56 1035 VAL B CA 1
ATOM 3030 C C . VAL B 1 42 ? 0.513 37.602 26.481 1.00 19.43 1035 VAL B C 1
ATOM 3031 O O . VAL B 1 42 ? 1.381 38.198 25.844 1.00 19.94 1035 VAL B O 1
ATOM 3035 N N . GLU B 1 43 ? 0.793 36.742 27.454 1.00 19.99 1036 GLU B N 1
ATOM 3036 C CA . GLU B 1 43 ? 2.174 36.368 27.728 1.00 20.23 1036 GLU B CA 1
ATOM 3037 C C . GLU B 1 43 ? 2.736 35.629 26.530 1.00 20.66 1036 GLU B C 1
ATOM 3038 O O . GLU B 1 43 ? 2.095 34.704 25.995 1.00 20.75 1036 GLU B O 1
ATOM 3044 N N . SER B 1 44 ? 3.937 36.028 26.115 1.00 19.80 1037 SER B N 1
ATOM 3045 C CA . SER B 1 44 ? 4.609 35.428 24.966 1.00 19.92 1037 SER B CA 1
ATOM 3046 C C . SER B 1 44 ? 4.610 33.903 25.056 1.00 19.27 1037 SER B C 1
ATOM 3047 O O . SER B 1 44 ? 4.928 33.322 26.108 1.00 20.39 1037 SER B O 1
ATOM 3050 N N . GLY B 1 45 ? 4.286 33.264 23.943 1.00 18.73 1038 GLY B N 1
ATOM 3051 C CA . GLY B 1 45 ? 4.213 31.823 23.847 1.00 18.88 1038 GLY B CA 1
ATOM 3052 C C . GLY B 1 45 ? 2.990 31.138 24.464 1.00 17.38 1038 GLY B C 1
ATOM 3053 O O . GLY B 1 45 ? 2.890 29.905 24.402 1.00 18.26 1038 GLY B O 1
ATOM 3054 N N . ALA B 1 46 ? 2.089 31.895 25.070 1.00 17.48 1039 ALA B N 1
ATOM 3055 C CA . ALA B 1 46 ? 0.934 31.297 25.767 1.00 18.01 1039 ALA B CA 1
ATOM 3056 C C . ALA B 1 46 ? 0.115 30.392 24.847 1.00 18.06 1039 ALA B C 1
ATOM 3057 O O . ALA B 1 46 ? -0.414 29.371 25.298 1.00 18.62 1039 ALA B O 1
ATOM 3059 N N . GLY B 1 47 ? 0.025 30.755 23.568 1.00 18.46 1040 GLY B N 1
ATOM 3060 C CA . GLY B 1 47 ? -0.760 29.991 22.604 1.00 18.13 1040 GLY B CA 1
ATOM 3061 C C . GLY B 1 47 ? -0.026 29.003 21.712 1.00 18.52 1040 GLY B C 1
ATOM 3062 O O . GLY B 1 47 ? -0.638 28.361 20.871 1.00 18.17 1040 GLY B O 1
ATOM 3063 N N . GLN B 1 48 ? 1.280 28.842 21.923 1.00 19.34 1041 GLN B N 1
ATOM 3064 C CA . GLN B 1 48 ? 2.109 28.108 21.006 1.00 20.53 1041 GLN B CA 1
ATOM 3065 C C . GLN B 1 48 ? 1.700 26.650 20.842 1.00 19.26 1041 GLN B C 1
ATOM 3066 O O . GLN B 1 48 ? 1.573 26.152 19.719 1.00 18.53 1041 GLN B O 1
ATOM 3072 N N . LEU B 1 49 ? 1.515 25.967 21.961 1.00 18.80 1042 LEU B N 1
ATOM 3073 C CA . LEU B 1 49 ? 1.106 24.563 21.946 1.00 18.55 1042 LEU B CA 1
ATOM 3074 C C . LEU B 1 49 ? -0.309 24.379 21.357 1.00 18.10 1042 LEU B C 1
ATOM 3075 O O . LEU B 1 49 ? -0.676 23.273 20.928 1.00 17.88 1042 LEU B O 1
ATOM 3080 N N . ALA B 1 50 ? -1.085 25.456 21.318 1.00 17.99 1043 ALA B N 1
ATOM 3081 C CA . ALA B 1 50 ? -2.434 25.399 20.741 1.00 18.39 1043 ALA B CA 1
ATOM 3082 C C . ALA B 1 50 ? -2.459 25.911 19.292 1.00 19.16 1043 ALA B C 1
ATOM 3083 O O . ALA B 1 50 ? -3.528 26.077 18.709 1.00 18.90 1043 ALA B O 1
ATOM 3085 N N . SER B 1 51 ? -1.282 26.122 18.720 1.00 19.96 1044 SER B N 1
ATOM 3086 C CA . SER B 1 51 ? -1.119 26.705 17.356 1.00 21.70 1044 SER B CA 1
ATOM 3087 C C . SER B 1 51 ? -1.637 28.155 17.180 1.00 22.77 1044 SER B C 1
ATOM 3088 O O . SER B 1 51 ? -2.199 28.520 16.113 1.00 23.10 1044 SER B O 1
ATOM 3091 N N . PHE B 1 52 ? -1.452 28.970 18.219 1.00 22.60 1045 PHE B N 1
ATOM 3092 C CA . PHE B 1 52 ? -1.640 30.418 18.116 1.00 23.48 1045 PHE B CA 1
ATOM 3093 C C . PHE B 1 52 ? -0.348 31.122 18.516 1.00 24.43 1045 PHE B C 1
ATOM 3094 O O . PHE B 1 52 ? 0.020 31.232 19.709 1.00 24.08 1045 PHE B O 1
ATOM 3102 N N . ASP B 1 53 ? 0.375 31.565 17.500 1.00 25.17 1046 ASP B N 1
ATOM 3103 C CA . ASP B 1 53 ? 1.684 32.166 17.705 1.00 25.58 1046 ASP B CA 1
ATOM 3104 C C . ASP B 1 53 ? 1.496 33.623 18.144 1.00 24.55 1046 ASP B C 1
ATOM 3105 O O . ASP B 1 53 ? 0.410 34.193 17.962 1.00 23.03 1046 ASP B O 1
ATOM 3110 N N . ASP B 1 54 ? 2.530 34.199 18.749 1.00 24.27 1047 ASP B N 1
ATOM 3111 C CA . ASP B 1 54 ? 2.484 35.583 19.237 1.00 24.58 1047 ASP B CA 1
ATOM 3112 C C . ASP B 1 54 ? 1.929 36.524 18.163 1.00 25.90 1047 ASP B C 1
ATOM 3113 O O . ASP B 1 54 ? 1.102 37.375 18.445 1.00 24.60 1047 ASP B O 1
ATOM 3118 N N . LYS B 1 55 ? 2.319 36.305 16.909 1.00 27.13 1048 LYS B N 1
ATOM 3119 C CA . LYS B 1 55 ? 1.973 37.222 15.837 1.00 28.02 1048 LYS B CA 1
ATOM 3120 C C . LYS B 1 55 ? 0.495 37.207 15.552 1.00 26.77 1048 LYS B C 1
ATOM 3121 O O . LYS B 1 55 ? -0.075 38.235 15.243 1.00 27.03 1048 LYS B O 1
ATOM 3127 N N . ALA B 1 56 ? -0.144 36.050 15.652 1.00 26.24 1049 ALA B N 1
ATOM 3128 C CA . ALA B 1 56 ? -1.589 36.013 15.451 1.00 25.28 1049 ALA B CA 1
ATOM 3129 C C . ALA B 1 56 ? -2.290 36.785 16.569 1.00 24.36 1049 ALA B C 1
ATOM 3130 O O . ALA B 1 56 ? -3.245 37.482 16.301 1.00 23.41 1049 ALA B O 1
ATOM 3132 N N . PHE B 1 57 ? -1.808 36.721 17.812 1.00 23.72 1050 PHE B N 1
ATOM 3133 C CA . PHE B 1 57 ? -2.446 37.541 18.859 1.00 23.42 1050 PHE B CA 1
ATOM 3134 C C . PHE B 1 57 ? -2.258 39.043 18.556 1.00 23.87 1050 PHE B C 1
ATOM 3135 O O . PHE B 1 57 ? -3.188 39.833 18.733 1.00 22.94 1050 PHE B O 1
ATOM 3143 N N . VAL B 1 58 ? -1.050 39.424 18.147 1.00 25.23 1051 VAL B N 1
ATOM 3144 C CA . VAL B 1 58 ? -0.731 40.842 17.892 1.00 26.58 1051 VAL B CA 1
ATOM 3145 C C . VAL B 1 58 ? -1.603 41.373 16.753 1.00 27.07 1051 VAL B C 1
ATOM 3146 O O . VAL B 1 58 ? -2.153 42.479 16.851 1.00 26.96 1051 VAL B O 1
ATOM 3150 N N . GLN B 1 59 ? -1.762 40.565 15.704 1.00 28.30 1052 GLN B N 1
ATOM 3151 C CA . GLN B 1 59 ? -2.667 40.900 14.583 1.00 29.13 1052 GLN B CA 1
ATOM 3152 C C . GLN B 1 59 ? -4.143 41.077 14.991 1.00 29.30 1052 GLN B C 1
ATOM 3153 O O . GLN B 1 59 ? -4.878 41.847 14.373 1.00 29.79 1052 GLN B O 1
ATOM 3159 N N . ALA B 1 60 ? -4.559 40.372 16.036 1.00 29.14 1053 ALA B N 1
ATOM 3160 C CA . ALA B 1 60 ? -5.909 40.502 16.583 1.00 28.86 1053 ALA B CA 1
ATOM 3161 C C . ALA B 1 60 ? -6.121 41.719 17.476 1.00 28.08 1053 ALA B C 1
ATOM 3162 O O . ALA B 1 60 ? -7.262 42.039 17.785 1.00 28.80 1053 ALA B O 1
ATOM 3164 N N . GLY B 1 61 ? -5.036 42.339 17.936 1.00 27.24 1054 GLY B N 1
ATOM 3165 C CA . GLY B 1 61 ? -5.070 43.566 18.709 1.00 26.95 1054 GLY B CA 1
ATOM 3166 C C . GLY B 1 61 ? -4.478 43.456 20.125 1.00 26.56 1054 GLY B C 1
ATOM 3167 O O . GLY B 1 61 ? -4.483 44.411 20.868 1.00 25.53 1054 GLY B O 1
ATOM 3168 N N . ALA B 1 62 ? -3.995 42.276 20.500 1.00 26.41 1055 ALA B N 1
ATOM 3169 C CA . ALA B 1 62 ? -3.375 42.095 21.812 1.00 26.47 1055 ALA B CA 1
ATOM 3170 C C . ALA B 1 62 ? -1.943 42.603 21.777 1.00 26.74 1055 ALA B C 1
ATOM 3171 O O . ALA B 1 62 ? -1.350 42.755 20.711 1.00 26.90 1055 ALA B O 1
ATOM 3173 N N . GLU B 1 63 ? -1.398 42.824 22.963 1.00 26.84 1056 GLU B N 1
ATOM 3174 C CA . GLU B 1 63 ? -0.043 43.234 23.170 1.00 27.99 1056 GLU B CA 1
ATOM 3175 C C . GLU B 1 63 ? 0.654 42.022 23.772 1.00 27.92 1056 GLU B C 1
ATOM 3176 O O . GLU B 1 63 ? 0.057 41.347 24.594 1.00 27.10 1056 GLU B O 1
ATOM 3182 N N . ILE B 1 64 ? 1.893 41.733 23.362 1.00 28.26 1057 ILE B N 1
ATOM 3183 C CA . ILE B 1 64 ? 2.677 40.614 23.921 1.00 28.62 1057 ILE B CA 1
ATOM 3184 C C . ILE B 1 64 ? 3.538 41.159 25.044 1.00 29.01 1057 ILE B C 1
ATOM 3185 O O . ILE B 1 64 ? 4.172 42.196 24.883 1.00 29.32 1057 ILE B O 1
ATOM 3190 N N . VAL B 1 65 ? 3.554 40.458 26.172 1.00 29.14 1058 VAL B N 1
ATOM 3191 C CA . VAL B 1 65 ? 4.322 40.844 27.350 1.00 29.55 1058 VAL B CA 1
ATOM 3192 C C . VAL B 1 65 ? 5.132 39.645 27.814 1.00 30.35 1058 VAL B C 1
ATOM 3193 O O . VAL B 1 65 ? 4.845 38.495 27.433 1.00 28.64 1058 VAL B O 1
ATOM 3197 N N . GLU B 1 66 ? 6.151 39.902 28.624 1.00 31.29 1059 GLU B N 1
ATOM 3198 C CA . GLU B 1 66 ? 7.075 38.854 29.016 1.00 33.28 1059 GLU B CA 1
ATOM 3199 C C . GLU B 1 66 ? 6.861 38.493 30.466 1.00 33.82 1059 GLU B C 1
ATOM 3200 O O . GLU B 1 66 ? 6.646 39.368 31.311 1.00 32.70 1059 GLU B O 1
ATOM 3206 N N . GLY B 1 67 ? 6.888 37.184 30.730 1.00 34.40 1060 GLY B N 1
ATOM 3207 C CA . GLY B 1 67 ? 6.668 36.639 32.062 1.00 35.30 1060 GLY B CA 1
ATOM 3208 C C . GLY B 1 67 ? 5.632 37.364 32.900 1.00 35.58 1060 GLY B C 1
ATOM 3209 O O . GLY B 1 67 ? 4.481 37.529 32.452 1.00 37.02 1060 GLY B O 1
ATOM 3210 N N . ASN B 1 68 ? 6.068 37.814 34.078 1.00 35.71 1061 ASN B N 1
ATOM 3211 C CA . ASN B 1 68 ? 5.258 38.465 35.124 1.00 35.89 1061 ASN B CA 1
ATOM 3212 C C . ASN B 1 68 ? 4.370 39.620 34.745 1.00 34.95 1061 ASN B C 1
ATOM 3213 O O . ASN B 1 68 ? 3.430 39.938 35.480 1.00 35.46 1061 ASN B O 1
ATOM 3218 N N . SER B 1 69 ? 4.712 40.315 33.677 1.00 33.33 1062 SER B N 1
ATOM 3219 C CA . SER B 1 69 ? 3.983 41.516 33.304 1.00 32.69 1062 SER B CA 1
ATOM 3220 C C . SER B 1 69 ? 2.491 41.243 33.093 1.00 30.86 1062 SER B C 1
ATOM 3221 O O . SER B 1 69 ? 1.670 42.138 33.265 1.00 30.20 1062 SER B O 1
ATOM 3224 N N . VAL B 1 70 ? 2.156 40.005 32.723 1.00 29.28 1063 VAL B N 1
ATOM 3225 C CA . VAL B 1 70 ? 0.773 39.640 32.414 1.00 28.08 1063 VAL B CA 1
ATOM 3226 C C . VAL B 1 70 ? -0.133 39.761 33.653 1.00 27.41 1063 VAL B C 1
ATOM 3227 O O . VAL B 1 70 ? -1.317 40.072 33.547 1.00 26.45 1063 VAL B O 1
ATOM 3231 N N . TRP B 1 71 ? 0.447 39.557 34.833 1.00 26.67 1064 TRP B N 1
ATOM 3232 C CA . TRP B 1 71 ? -0.296 39.613 36.085 1.00 27.31 1064 TRP B CA 1
ATOM 3233 C C . TRP B 1 71 ? -0.678 41.026 36.525 1.00 27.91 1064 TRP B C 1
ATOM 3234 O O . TRP B 1 71 ? -1.499 41.168 37.418 1.00 27.49 1064 TRP B O 1
ATOM 3245 N N . GLN B 1 72 ? -0.102 42.046 35.886 1.00 28.16 1065 GLN B N 1
ATOM 3246 C CA . GLN B 1 72 ? -0.472 43.448 36.132 1.00 29.45 1065 GLN B CA 1
ATOM 3247 C C . GLN B 1 72 ? -1.684 43.828 35.309 1.00 29.15 1065 GLN B C 1
ATOM 3248 O O . GLN B 1 72 ? -1.712 44.855 34.662 1.00 30.89 1065 GLN B O 1
ATOM 3254 N N . SER B 1 73 ? -2.691 42.981 35.327 1.00 28.66 1066 SER B N 1
ATOM 3255 C CA . SER B 1 73 ? -3.908 43.213 34.589 1.00 26.97 1066 SER B CA 1
ATOM 3256 C C . SER B 1 73 ? -5.011 43.246 35.618 1.00 26.14 1066 SER B C 1
ATOM 3257 O O . SER B 1 73 ? -4.865 42.704 36.722 1.00 27.09 1066 SER B O 1
ATOM 3260 N N . GLU B 1 74 ? -6.090 43.949 35.301 1.00 25.26 1067 GLU B N 1
ATOM 3261 C CA . GLU B 1 74 ? -7.270 43.965 36.139 1.00 23.98 1067 GLU B CA 1
ATOM 3262 C C . GLU B 1 74 ? -8.061 42.652 36.085 1.00 22.44 1067 GLU B C 1
ATOM 3263 O O . GLU B 1 74 ? -8.776 42.295 37.010 1.00 22.68 1067 GLU B O 1
ATOM 3269 N N . ILE B 1 75 ? -7.979 41.966 34.965 1.00 21.15 1068 ILE B N 1
ATOM 3270 C CA . ILE B 1 75 ? -8.646 40.695 34.796 1.00 20.75 1068 ILE B CA 1
ATOM 3271 C C . ILE B 1 75 ? -7.616 39.708 34.301 1.00 19.85 1068 ILE B C 1
ATOM 3272 O O . ILE B 1 75 ? -6.757 40.064 33.503 1.00 19.05 1068 ILE B O 1
ATOM 3277 N N . ILE B 1 76 ? -7.688 38.485 34.804 1.00 18.87 1069 ILE B N 1
ATOM 3278 C CA . ILE B 1 76 ? -6.861 37.409 34.309 1.00 18.18 1069 ILE B CA 1
ATOM 3279 C C . ILE B 1 76 ? -7.754 36.247 33.890 1.00 17.01 1069 ILE B C 1
ATOM 3280 O O . ILE B 1 76 ? -8.558 35.756 34.694 1.00 16.86 1069 ILE B O 1
ATOM 3285 N N . LEU B 1 77 ? -7.584 35.812 32.652 1.00 17.02 1070 LEU B N 1
ATOM 3286 C CA . LEU B 1 77 ? -8.224 34.611 32.130 1.00 17.00 1070 LEU B CA 1
ATOM 3287 C C . LEU B 1 77 ? -7.201 33.508 32.031 1.00 16.17 1070 LEU B C 1
ATOM 3288 O O . LEU B 1 77 ? -6.175 33.701 31.390 1.00 16.82 1070 LEU B O 1
ATOM 3293 N N . LYS B 1 78 ? -7.502 32.362 32.658 1.00 15.99 1071 LYS B N 1
ATOM 3294 C CA . LYS B 1 78 ? -6.659 31.163 32.636 1.00 16.43 1071 LYS B CA 1
ATOM 3295 C C . LYS B 1 78 ? -7.483 29.939 32.397 1.00 15.63 1071 LYS B C 1
ATOM 3296 O O . LYS B 1 78 ? -8.712 29.959 32.537 1.00 16.57 1071 LYS B O 1
ATOM 3302 N N . VAL B 1 79 ? -6.804 28.837 32.099 1.00 14.61 1072 VAL B N 1
ATOM 3303 C CA . VAL B 1 79 ? -7.448 27.536 32.022 1.00 14.52 1072 VAL B CA 1
ATOM 3304 C C . VAL B 1 79 ? -7.453 26.935 33.450 1.00 16.22 1072 VAL B C 1
ATOM 3305 O O . VAL B 1 79 ? -8.518 26.771 34.088 1.00 14.89 1072 VAL B O 1
ATOM 3309 N N . ASN B 1 80 ? -6.249 26.627 33.948 1.00 15.74 1073 ASN B N 1
ATOM 3310 C CA . ASN B 1 80 ? -6.087 25.993 35.268 1.00 16.52 1073 ASN B CA 1
ATOM 3311 C C . ASN B 1 80 ? -5.843 27.013 36.368 1.00 16.94 1073 ASN B C 1
ATOM 3312 O O . ASN B 1 80 ? -5.339 28.117 36.117 1.00 16.91 1073 ASN B O 1
ATOM 3317 N N . ALA B 1 81 ? -6.184 26.631 37.597 1.00 18.11 1074 ALA B N 1
ATOM 3318 C CA . ALA B 1 81 ? -6.029 27.515 38.719 1.00 19.20 1074 ALA B CA 1
ATOM 3319 C C . ALA B 1 81 ? -4.585 27.914 38.823 1.00 19.95 1074 ALA B C 1
ATOM 3320 O O . ALA B 1 81 ? -3.703 27.144 38.434 1.00 20.56 1074 ALA B O 1
ATOM 3322 N N . PRO B 1 82 ? -4.348 29.102 39.353 1.00 21.32 1075 PRO B N 1
ATOM 3323 C CA . PRO B 1 82 ? -2.984 29.571 39.612 1.00 21.68 1075 PRO B CA 1
ATOM 3324 C C . PRO B 1 82 ? -2.257 28.718 40.647 1.00 22.64 1075 PRO B C 1
ATOM 3325 O O . PRO B 1 82 ? -2.845 28.273 41.640 1.00 21.48 1075 PRO B O 1
ATOM 3329 N N . LEU B 1 83 ? -0.971 28.510 40.382 1.00 22.42 1076 LEU B N 1
ATOM 3330 C CA . LEU B 1 83 ? -0.068 27.824 41.311 1.00 23.72 1076 LEU B CA 1
ATOM 3331 C C . LEU B 1 83 ? 0.339 28.794 42.410 1.00 24.19 1076 LEU B C 1
ATOM 3332 O O . LEU B 1 83 ? 0.136 29.983 42.271 1.00 23.87 1076 LEU B O 1
ATOM 3337 N N . ASP B 1 84 ? 0.956 28.310 43.501 1.00 26.46 1077 ASP B N 1
ATOM 3338 C CA . ASP B 1 84 ? 1.340 29.214 44.621 1.00 27.05 1077 ASP B CA 1
ATOM 3339 C C . ASP B 1 84 ? 2.133 30.445 44.197 1.00 26.83 1077 ASP B C 1
ATOM 3340 O O . ASP B 1 84 ? 1.824 31.551 44.638 1.00 27.79 1077 ASP B O 1
ATOM 3345 N N . ASP B 1 85 ? 3.106 30.300 43.291 1.00 27.04 1078 ASP B N 1
ATOM 3346 C CA . ASP B 1 85 ? 3.922 31.451 42.889 1.00 26.67 1078 ASP B CA 1
ATOM 3347 C C . ASP B 1 85 ? 3.167 32.419 41.989 1.00 26.36 1078 ASP B C 1
ATOM 3348 O O . ASP B 1 85 ? 3.511 33.608 41.899 1.00 27.63 1078 ASP B O 1
ATOM 3353 N N . GLU B 1 86 ? 2.126 31.928 41.325 1.00 25.72 1079 GLU B N 1
ATOM 3354 C CA . GLU B 1 86 ? 1.224 32.808 40.580 1.00 24.96 1079 GLU B CA 1
ATOM 3355 C C . GLU B 1 86 ? 0.247 33.578 41.479 1.00 24.56 1079 GLU B C 1
ATOM 3356 O O . GLU B 1 86 ? 0.000 34.761 41.251 1.00 24.61 1079 GLU B O 1
ATOM 3362 N N . ILE B 1 87 ? -0.283 32.904 42.496 1.00 25.15 1080 ILE B N 1
ATOM 3363 C CA . ILE B 1 87 ? -1.217 33.508 43.452 1.00 25.59 1080 ILE B CA 1
ATOM 3364 C C . ILE B 1 87 ? -0.585 34.750 44.072 1.00 25.83 1080 ILE B C 1
ATOM 3365 O O . ILE B 1 87 ? -1.225 35.789 44.145 1.00 25.10 1080 ILE B O 1
ATOM 3370 N N . ALA B 1 88 ? 0.706 34.668 44.412 1.00 26.98 1081 ALA B N 1
ATOM 3371 C CA . ALA B 1 88 ? 1.442 35.792 45.015 1.00 27.68 1081 ALA B CA 1
ATOM 3372 C C . ALA B 1 88 ? 1.577 37.012 44.121 1.00 28.09 1081 ALA B C 1
ATOM 3373 O O . ALA B 1 88 ? 1.833 38.118 44.602 1.00 29.09 1081 ALA B O 1
ATOM 3375 N N . LEU B 1 89 ? 1.411 36.835 42.813 1.00 27.90 1082 LEU B N 1
ATOM 3376 C CA . LEU B 1 89 ? 1.435 37.959 41.894 1.00 28.28 1082 LEU B CA 1
ATOM 3377 C C . LEU B 1 89 ? 0.039 38.565 41.595 1.00 28.02 1082 LEU B C 1
ATOM 3378 O O . LEU B 1 89 ? -0.044 39.572 40.905 1.00 28.52 1082 LEU B O 1
ATOM 3383 N N . LEU B 1 90 ? -1.025 37.970 42.116 1.00 27.72 1083 LEU B N 1
ATOM 3384 C CA . LEU B 1 90 ? -2.373 38.573 42.012 1.00 28.35 1083 LEU B CA 1
ATOM 3385 C C . LEU B 1 90 ? -2.484 39.800 42.902 1.00 28.54 1083 LEU B C 1
ATOM 3386 O O . LEU B 1 90 ? -2.277 39.704 44.103 1.00 28.18 1083 LEU B O 1
ATOM 3391 N N . ASN B 1 91 ? -2.779 40.942 42.292 1.00 29.01 1084 ASN B N 1
ATOM 3392 C CA . ASN B 1 91 ? -2.980 42.197 42.997 1.00 29.80 1084 ASN B CA 1
ATOM 3393 C C . ASN B 1 91 ? -4.443 42.391 43.414 1.00 30.27 1084 ASN B C 1
ATOM 3394 O O . ASN B 1 91 ? -5.351 42.052 42.658 1.00 30.64 1084 ASN B O 1
ATOM 3399 N N . PRO B 1 92 ? -4.663 42.989 44.584 1.00 30.69 1085 PRO B N 1
ATOM 3400 C CA . PRO B 1 92 ? -6.004 43.348 45.049 1.00 29.85 1085 PRO B CA 1
ATOM 3401 C C . PRO B 1 92 ? -6.890 43.968 43.988 1.00 28.89 1085 PRO B C 1
ATOM 3402 O O . PRO B 1 92 ? -6.443 44.789 43.199 1.00 28.98 1085 PRO B O 1
ATOM 3406 N N . GLY B 1 93 ? -8.144 43.545 43.962 1.00 28.16 1086 GLY B N 1
ATOM 3407 C CA . GLY B 1 93 ? -9.119 44.075 43.017 1.00 27.16 1086 GLY B CA 1
ATOM 3408 C C . GLY B 1 93 ? -9.108 43.379 41.666 1.00 26.33 1086 GLY B C 1
ATOM 3409 O O . GLY B 1 93 ? -9.914 43.725 40.803 1.00 25.67 1086 GLY B O 1
ATOM 3410 N N . THR B 1 94 ? -8.201 42.412 41.472 1.00 24.96 1087 THR B N 1
ATOM 3411 C CA . THR B 1 94 ? -8.113 41.670 40.205 1.00 24.53 1087 THR B CA 1
ATOM 3412 C C . THR B 1 94 ? -9.284 40.708 40.121 1.00 22.96 1087 THR B C 1
ATOM 3413 O O . THR B 1 94 ? -9.705 40.187 41.134 1.00 24.01 1087 THR B O 1
ATOM 3417 N N . THR B 1 95 ? -9.826 40.485 38.934 1.00 21.89 1088 THR B N 1
ATOM 3418 C CA . THR B 1 95 ? -10.821 39.437 38.759 1.00 21.37 1088 THR B CA 1
ATOM 3419 C C . THR B 1 95 ? -10.195 38.293 37.996 1.00 20.38 1088 THR B C 1
ATOM 3420 O O . THR B 1 95 ? -9.795 38.498 36.872 1.00 19.64 1088 THR B O 1
ATOM 3424 N N . LEU B 1 96 ? -10.143 37.105 38.599 1.00 20.04 1089 LEU B N 1
ATOM 3425 C CA . LEU B 1 96 ? -9.548 35.908 38.014 1.00 19.43 1089 LEU B CA 1
ATOM 3426 C C . LEU B 1 96 ? -10.646 34.982 37.504 1.00 19.21 1089 LEU B C 1
ATOM 3427 O O . LEU B 1 96 ? -11.540 34.698 38.244 1.00 20.87 1089 LEU B O 1
ATOM 3432 N N . VAL B 1 97 ? -10.591 34.550 36.241 1.00 18.69 1090 VAL B N 1
ATOM 3433 C CA . VAL B 1 97 ? -11.468 33.527 35.691 1.00 18.26 1090 VAL B CA 1
ATOM 3434 C C . VAL B 1 97 ? -10.680 32.319 35.251 1.00 18.34 1090 VAL B C 1
ATOM 3435 O O . VAL B 1 97 ? -9.782 32.429 34.421 1.00 19.89 1090 VAL B O 1
ATOM 3439 N N . SER B 1 98 ? -11.029 31.163 35.785 1.00 19.03 1091 SER B N 1
ATOM 3440 C CA . SER B 1 98 ? -10.375 29.884 35.479 1.00 19.16 1091 SER B CA 1
ATOM 3441 C C . SER B 1 98 ? -11.177 28.742 36.061 1.00 18.75 1091 SER B C 1
ATOM 3442 O O . SER B 1 98 ? -12.118 28.972 36.811 1.00 18.86 1091 SER B O 1
ATOM 3445 N N . PHE B 1 99 ? -10.832 27.509 35.699 1.00 18.19 1092 PHE B N 1
ATOM 3446 C CA . PHE B 1 99 ? -11.238 26.358 36.490 1.00 18.63 1092 PHE B CA 1
ATOM 3447 C C . PHE B 1 99 ? -10.616 26.515 37.894 1.00 19.65 1092 PHE B C 1
ATOM 3448 O O . PHE B 1 99 ? -9.497 26.991 38.016 1.00 19.94 1092 PHE B O 1
ATOM 3456 N N . ILE B 1 100 ? -11.371 26.168 38.926 1.00 20.39 1093 ILE B N 1
ATOM 3457 C CA . ILE B 1 100 ? -10.931 26.309 40.309 1.00 21.56 1093 ILE B CA 1
ATOM 3458 C C . ILE B 1 100 ? -11.207 25.014 41.099 1.00 22.53 1093 ILE B C 1
ATOM 3459 O O . ILE B 1 100 ? -10.348 24.543 41.819 1.00 22.66 1093 ILE B O 1
ATOM 3464 N N . TRP B 1 101 ? -12.396 24.441 40.951 1.00 24.21 1094 TRP B N 1
ATOM 3465 C CA . TRP B 1 101 ? -12.781 23.226 41.696 1.00 25.20 1094 TRP B CA 1
ATOM 3466 C C . TRP B 1 101 ? -12.673 23.462 43.219 1.00 26.22 1094 TRP B C 1
ATOM 3467 O O . TRP B 1 101 ? -11.818 22.858 43.927 1.00 24.99 1094 TRP B O 1
ATOM 3478 N N . PRO B 1 102 ? -13.527 24.359 43.717 1.00 27.98 1095 PRO B N 1
ATOM 3479 C CA . PRO B 1 102 ? -13.470 24.777 45.126 1.00 29.29 1095 PRO B CA 1
ATOM 3480 C C . PRO B 1 102 ? -13.704 23.638 46.153 1.00 30.84 1095 PRO B C 1
ATOM 3481 O O . PRO B 1 102 ? -13.090 23.681 47.202 1.00 31.70 1095 PRO B O 1
ATOM 3485 N N . ALA B 1 103 ? -14.556 22.660 45.859 1.00 32.28 1096 ALA B N 1
ATOM 3486 C CA . ALA B 1 103 ? -14.795 21.539 46.770 1.00 33.33 1096 ALA B CA 1
ATOM 3487 C C . ALA B 1 103 ? -13.518 20.751 47.003 1.00 34.25 1096 ALA B C 1
ATOM 3488 O O . ALA B 1 103 ? -13.171 20.443 48.127 1.00 34.58 1096 ALA B O 1
ATOM 3490 N N . GLN B 1 104 ? -12.803 20.468 45.916 1.00 35.07 1097 GLN B N 1
ATOM 3491 C CA . GLN B 1 104 ? -11.569 19.694 45.972 1.00 35.15 1097 GLN B CA 1
ATOM 3492 C C . GLN B 1 104 ? -10.387 20.530 46.431 1.00 34.40 1097 GLN B C 1
ATOM 3493 O O . GLN B 1 104 ? -9.350 19.968 46.733 1.00 34.04 1097 GLN B O 1
ATOM 3499 N N . ASN B 1 105 ? -10.527 21.860 46.504 1.00 33.79 1098 ASN B N 1
ATOM 3500 C CA . ASN B 1 105 ? -9.399 22.736 46.802 1.00 33.70 1098 ASN B CA 1
ATOM 3501 C C . ASN B 1 105 ? -9.659 23.870 47.785 1.00 34.05 1098 ASN B C 1
ATOM 3502 O O . ASN B 1 105 ? -9.469 25.022 47.439 1.00 33.58 1098 ASN B O 1
ATOM 3507 N N . PRO B 1 106 ? -10.040 23.566 49.029 1.00 34.87 1099 PRO B N 1
ATOM 3508 C CA . PRO B 1 106 ? -10.279 24.617 50.038 1.00 35.04 1099 PRO B CA 1
ATOM 3509 C C . PRO B 1 106 ? -9.075 25.505 50.361 1.00 35.33 1099 PRO B C 1
ATOM 3510 O O . PRO B 1 106 ? -9.218 26.700 50.581 1.00 35.33 1099 PRO B O 1
ATOM 3514 N N . GLU B 1 107 ? -7.905 24.892 50.474 1.00 35.61 1100 GLU B N 1
ATOM 3515 C CA . GLU B 1 107 ? -6.618 25.587 50.629 1.00 35.68 1100 GLU B CA 1
ATOM 3516 C C . GLU B 1 107 ? -6.385 26.674 49.564 1.00 33.97 1100 GLU B C 1
ATOM 3517 O O . GLU B 1 107 ? -6.010 27.804 49.876 1.00 33.88 1100 GLU B O 1
ATOM 3523 N N . LEU B 1 108 ? -6.599 26.321 48.300 1.00 32.46 1101 LEU B N 1
ATOM 3524 C CA . LEU B 1 108 ? -6.477 27.271 47.182 1.00 30.73 1101 LEU B CA 1
ATOM 3525 C C . LEU B 1 108 ? -7.480 28.431 47.341 1.00 29.53 1101 LEU B C 1
ATOM 3526 O O . LEU B 1 108 ? -7.137 29.610 47.210 1.00 28.96 1101 LEU B O 1
ATOM 3531 N N . MET B 1 109 ? -8.714 28.090 47.666 1.00 29.19 1102 MET B N 1
ATOM 3532 C CA . MET B 1 109 ? -9.751 29.094 47.919 1.00 29.35 1102 MET B CA 1
ATOM 3533 C C . MET B 1 109 ? -9.267 30.112 48.972 1.00 29.84 1102 MET B C 1
ATOM 3534 O O . MET B 1 109 ? -9.397 31.331 48.784 1.00 29.72 1102 MET B O 1
ATOM 3539 N N . GLN B 1 110 ? -8.633 29.612 50.039 1.00 30.84 1103 GLN B N 1
ATOM 3540 C CA . GLN B 1 110 ? -8.122 30.471 51.117 1.00 30.92 1103 GLN B CA 1
ATOM 3541 C C . GLN B 1 110 ? -7.017 31.399 50.615 1.00 30.16 1103 GLN B C 1
ATOM 3542 O O . GLN B 1 110 ? -7.034 32.594 50.884 1.00 29.98 1103 GLN B O 1
ATOM 3548 N N . LYS B 1 111 ? -6.073 30.864 49.840 1.00 30.32 1104 LYS B N 1
ATOM 3549 C CA . LYS B 1 111 ? -4.970 31.685 49.331 1.00 30.09 1104 LYS B CA 1
ATOM 3550 C C . LYS B 1 111 ? -5.431 32.786 48.376 1.00 28.71 1104 LYS B C 1
ATOM 3551 O O . LYS B 1 111 ? -4.929 33.902 48.420 1.00 27.34 1104 LYS B O 1
ATOM 3557 N N . LEU B 1 112 ? -6.409 32.479 47.522 1.00 27.92 1105 LEU B N 1
ATOM 3558 C CA . LEU B 1 112 ? -6.971 33.506 46.637 1.00 27.60 1105 LEU B CA 1
ATOM 3559 C C . LEU B 1 112 ? -7.711 34.566 47.441 1.00 27.24 1105 LEU B C 1
ATOM 3560 O O . LEU B 1 112 ? -7.579 35.737 47.171 1.00 27.39 1105 LEU B O 1
ATOM 3565 N N . ALA B 1 113 ? -8.466 34.153 48.448 1.00 28.01 1106 ALA B N 1
ATOM 3566 C CA . ALA B 1 113 ? -9.215 35.109 49.269 1.00 28.57 1106 ALA B CA 1
ATOM 3567 C C . ALA B 1 113 ? -8.314 36.181 49.892 1.00 28.83 1106 ALA B C 1
ATOM 3568 O O . ALA B 1 113 ? -8.638 37.359 49.872 1.00 27.75 1106 ALA B O 1
ATOM 3570 N N . GLU B 1 114 ? -7.154 35.756 50.399 1.00 29.55 1107 GLU B N 1
ATOM 3571 C CA . GLU B 1 114 ? -6.186 36.651 51.022 1.00 30.27 1107 GLU B CA 1
ATOM 3572 C C . GLU B 1 114 ? -5.572 37.658 50.072 1.00 29.61 1107 GLU B C 1
ATOM 3573 O O . GLU B 1 114 ? -5.082 38.690 50.516 1.00 29.87 1107 GLU B O 1
ATOM 3579 N N . ARG B 1 115 ? -5.611 37.388 48.755 1.00 28.83 1108 ARG B N 1
ATOM 3580 C CA . ARG B 1 115 ? -5.209 38.384 47.759 1.00 27.78 1108 ARG B CA 1
ATOM 3581 C C . ARG B 1 115 ? -6.292 39.458 47.483 1.00 27.18 1108 ARG B C 1
ATOM 3582 O O . ARG B 1 115 ? -6.058 40.394 46.717 1.00 26.03 1108 ARG B O 1
ATOM 3590 N N . ASN B 1 116 ? -7.459 39.328 48.116 1.00 27.05 1109 ASN B N 1
ATOM 3591 C CA . ASN B 1 116 ? -8.558 40.282 47.946 1.00 27.07 1109 ASN B CA 1
ATOM 3592 C C . ASN B 1 116 ? -8.872 40.458 46.483 1.00 25.27 1109 ASN B C 1
ATOM 3593 O O . ASN B 1 116 ? -8.888 41.576 45.969 1.00 25.69 1109 ASN B O 1
ATOM 3598 N N . VAL B 1 117 ? -9.072 39.328 45.822 1.00 23.90 1110 VAL B N 1
ATOM 3599 C CA . VAL B 1 117 ? -9.479 39.298 44.425 1.00 24.09 1110 VAL B CA 1
ATOM 3600 C C . VAL B 1 117 ? -10.891 38.753 44.332 1.00 22.62 1110 VAL B C 1
ATOM 3601 O O . VAL B 1 117 ? -11.462 38.311 45.322 1.00 22.74 1110 VAL B O 1
ATOM 3605 N N . THR B 1 118 ? -11.420 38.820 43.126 1.00 21.92 1111 THR B N 1
ATOM 3606 C CA . THR B 1 118 ? -12.676 38.170 42.762 1.00 21.39 1111 THR B CA 1
ATOM 3607 C C . THR B 1 118 ? -12.331 37.008 41.860 1.00 19.78 1111 THR B C 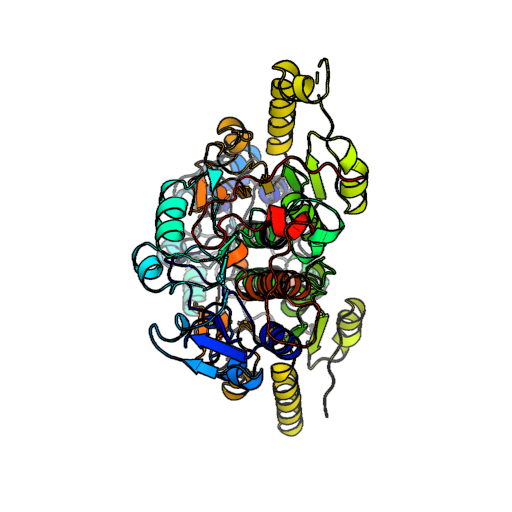1
ATOM 3608 O O . THR B 1 118 ? -11.470 37.125 41.002 1.00 19.80 1111 THR B O 1
ATOM 3612 N N . VAL B 1 119 ? -12.975 35.878 42.089 1.00 19.55 1112 VAL B N 1
ATOM 3613 C CA . VAL B 1 119 ? -12.745 34.670 41.315 1.00 19.72 1112 VAL B CA 1
ATOM 3614 C C . VAL B 1 119 ? -14.043 34.096 40.780 1.00 20.14 1112 VAL B C 1
ATOM 3615 O O . VAL B 1 119 ? -15.022 33.905 41.527 1.00 20.56 1112 VAL B O 1
ATOM 3619 N N . MET B 1 120 ? -14.033 33.868 39.470 1.00 20.38 1113 MET B N 1
ATOM 3620 C CA . MET B 1 120 ? -15.089 33.172 38.724 1.00 20.01 1113 MET B CA 1
ATOM 3621 C C . MET B 1 120 ? -14.555 31.781 38.382 1.00 19.47 1113 MET B C 1
ATOM 3622 O O . MET B 1 120 ? -13.557 31.656 37.668 1.00 19.87 1113 MET B O 1
ATOM 3627 N N . ALA B 1 121 ? -15.180 30.742 38.908 1.00 18.57 1114 ALA B N 1
ATOM 3628 C CA . ALA B 1 121 ? -14.779 29.373 38.685 1.00 18.14 1114 ALA B CA 1
ATOM 3629 C C . ALA B 1 121 ? -15.612 28.817 37.553 1.00 18.62 1114 ALA B C 1
ATOM 3630 O O . ALA B 1 121 ? -16.828 28.668 37.705 1.00 17.96 1114 ALA B O 1
ATOM 3632 N N . MET B 1 122 ? -14.957 28.474 36.453 1.00 18.60 1115 MET B N 1
ATOM 3633 C CA . MET B 1 122 ? -15.645 28.020 35.242 1.00 19.18 1115 MET B CA 1
ATOM 3634 C C . MET B 1 122 ? -16.250 26.640 35.397 1.00 20.70 1115 MET B C 1
ATOM 3635 O O . MET B 1 122 ? -17.148 26.303 34.657 1.00 22.42 1115 MET B O 1
ATOM 3640 N N . ASP B 1 123 ? -15.794 25.856 36.362 1.00 20.47 1116 ASP B N 1
ATOM 3641 C CA . ASP B 1 123 ? -16.491 24.618 36.736 1.00 21.57 1116 ASP B CA 1
ATOM 3642 C C . ASP B 1 123 ? -17.830 24.821 37.514 1.00 22.14 1116 ASP B C 1
ATOM 3643 O O . ASP B 1 123 ? -18.528 23.859 37.784 1.00 21.85 1116 ASP B O 1
ATOM 3648 N N . SER B 1 124 ? -18.148 26.046 37.915 1.00 22.56 1117 SER B N 1
ATOM 3649 C CA . SER B 1 124 ? -19.270 26.300 38.824 1.00 22.80 1117 SER B CA 1
ATOM 3650 C C . SER B 1 124 ? -20.419 27.023 38.136 1.00 22.52 1117 SER B C 1
ATOM 3651 O O . SER B 1 124 ? -21.285 27.523 38.804 1.00 22.78 1117 SER B O 1
ATOM 3654 N N . VAL B 1 125 ? -20.354 27.158 36.825 1.00 22.92 1118 VAL B N 1
ATOM 3655 C CA . VAL B 1 125 ? -21.477 27.682 36.027 1.00 24.05 1118 VAL B CA 1
ATOM 3656 C C . VAL B 1 125 ? -22.681 26.782 36.310 1.00 23.93 1118 VAL B C 1
ATOM 3657 O O . VAL B 1 125 ? -22.573 25.573 36.154 1.00 22.66 1118 VAL B O 1
ATOM 3661 N N . PRO B 1 126 ? -23.798 27.350 36.783 1.00 25.29 1119 PRO B N 1
ATOM 3662 C CA . PRO B 1 126 ? -25.007 26.543 37.007 1.00 25.60 1119 PRO B CA 1
ATOM 3663 C C . PRO B 1 126 ? -25.549 25.920 35.716 1.00 25.92 1119 PRO B C 1
ATOM 3664 O O . PRO B 1 126 ? -25.548 26.500 34.660 1.00 25.16 1119 PRO B O 1
ATOM 3668 N N . ARG B 1 127 ? -26.048 24.715 35.834 1.00 27.22 1120 ARG B N 1
ATOM 3669 C CA . ARG B 1 127 ? -26.527 23.984 34.679 1.00 28.25 1120 ARG B CA 1
ATOM 3670 C C . ARG B 1 127 ? -27.987 24.368 34.385 1.00 27.91 1120 ARG B C 1
ATOM 3671 O O . ARG B 1 127 ? -28.884 23.544 34.452 1.00 28.43 1120 ARG B O 1
ATOM 3679 N N . ILE B 1 128 ? -28.210 25.627 34.049 1.00 27.75 1121 ILE B N 1
ATOM 3680 C CA . ILE B 1 128 ? -29.480 26.052 33.450 1.00 27.11 1121 ILE B CA 1
ATOM 3681 C C . ILE B 1 128 ? -29.218 26.459 32.011 1.00 27.24 1121 ILE B C 1
ATOM 3682 O O . ILE B 1 128 ? -28.075 26.766 31.633 1.00 28.69 1121 ILE B O 1
ATOM 3687 N N . SER B 1 129 ? -30.267 26.436 31.197 1.00 26.45 1122 SER B N 1
ATOM 3688 C CA . SER B 1 129 ? -30.166 26.644 29.747 1.00 25.72 1122 SER B CA 1
ATOM 3689 C C . SER B 1 129 ? -29.589 27.971 29.287 1.00 24.97 1122 SER B C 1
ATOM 3690 O O . SER B 1 129 ? -28.867 28.015 28.279 1.00 24.86 1122 SER B O 1
ATOM 3693 N N . ARG B 1 130 ? -29.909 29.061 29.972 1.00 23.66 1123 ARG B N 1
ATOM 3694 C CA . ARG B 1 130 ? -29.391 30.342 29.514 1.00 23.59 1123 ARG B CA 1
ATOM 3695 C C . ARG B 1 130 ? -27.882 30.488 29.764 1.00 23.37 1123 ARG B C 1
ATOM 3696 O O . ARG B 1 130 ? -27.302 31.435 29.286 1.00 22.97 1123 ARG B O 1
ATOM 3704 N N . ALA B 1 131 ? -27.298 29.575 30.531 1.00 23.97 1124 ALA B N 1
ATOM 3705 C CA . ALA B 1 131 ? -25.851 29.572 30.831 1.00 24.17 1124 ALA B CA 1
ATOM 3706 C C . ALA B 1 131 ? -25.029 28.589 29.980 1.00 24.82 1124 ALA B C 1
ATOM 3707 O O . ALA B 1 131 ? -23.792 28.502 30.161 1.00 23.97 1124 ALA B O 1
ATOM 3709 N N . GLN B 1 132 ? -25.694 27.880 29.055 1.00 24.69 1125 GLN B N 1
ATOM 3710 C CA . GLN B 1 132 ? -25.021 26.973 28.106 1.00 25.13 1125 GLN B CA 1
ATOM 3711 C C . GLN B 1 132 ? -23.844 27.588 27.354 1.00 23.66 1125 GLN B C 1
ATOM 3712 O O . GLN B 1 132 ? -22.845 26.912 27.120 1.00 23.62 1125 GLN B O 1
ATOM 3718 N N . SER B 1 133 ? -23.974 28.838 26.941 1.00 22.55 1126 SER B N 1
ATOM 3719 C CA . SER B 1 133 ? -22.904 29.531 26.239 1.00 22.24 1126 SER B CA 1
ATOM 3720 C C . SER B 1 133 ? -21.675 29.823 27.141 1.00 21.21 1126 SER B C 1
ATOM 3721 O O . SER B 1 133 ? -20.613 30.152 26.615 1.00 19.78 1126 SER B O 1
ATOM 3724 N N . LEU B 1 134 ? -21.851 29.709 28.453 1.00 20.95 1127 LEU B N 1
ATOM 3725 C CA . LEU B 1 134 ? -20.752 29.854 29.452 1.00 22.68 1127 LEU B CA 1
ATOM 3726 C C . LEU B 1 134 ? -20.205 28.541 29.973 1.00 22.11 1127 LEU B C 1
ATOM 3727 O O . LEU B 1 134 ? -19.206 28.526 30.743 1.00 21.28 1127 LEU B O 1
ATOM 3732 N N . ASP B 1 135 ? -20.847 27.439 29.608 1.00 22.22 1128 ASP B N 1
ATOM 3733 C CA . ASP B 1 135 ? -20.544 26.164 30.240 1.00 23.53 1128 ASP B CA 1
ATOM 3734 C C . ASP B 1 135 ? -19.276 25.524 29.668 1.00 22.48 1128 ASP B C 1
ATOM 3735 O O . ASP B 1 135 ? -19.323 24.789 28.673 1.00 21.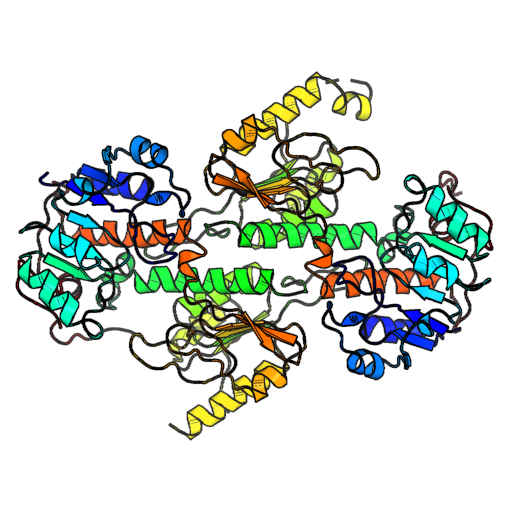29 1128 ASP B O 1
ATOM 3740 N N . ALA B 1 136 ? -18.162 25.795 30.341 1.00 21.43 1129 ALA B N 1
ATOM 3741 C CA . ALA B 1 136 ? -16.865 25.287 29.936 1.00 20.80 1129 ALA B CA 1
ATOM 3742 C C . ALA B 1 136 ? -16.792 23.753 30.087 1.00 20.29 1129 ALA B C 1
ATOM 3743 O O . ALA B 1 136 ? -16.135 23.083 29.293 1.00 20.64 1129 ALA B O 1
ATOM 3745 N N . LEU B 1 137 ? -17.486 23.193 31.063 1.00 19.89 1130 LEU B N 1
ATOM 3746 C CA . LEU B 1 137 ? -17.521 21.741 31.213 1.00 20.33 1130 LEU B CA 1
ATOM 3747 C C . LEU B 1 137 ? -18.158 21.051 30.012 1.00 20.59 1130 LEU B C 1
ATOM 3748 O O . LEU B 1 137 ? -17.651 20.035 29.549 1.00 20.47 1130 LEU B O 1
ATOM 3753 N N . SER B 1 138 ? -19.226 21.615 29.457 1.00 20.22 1131 SER B N 1
ATOM 3754 C CA . SER B 1 138 ? -19.789 21.048 28.252 1.00 20.38 1131 SER B CA 1
ATOM 3755 C C . SER B 1 138 ? -18.883 21.212 27.033 1.00 19.88 1131 SER B C 1
ATOM 3756 O O . SER B 1 138 ? -18.802 20.329 26.205 1.00 19.51 1131 SER B O 1
ATOM 3759 N N . SER B 1 139 ? -18.266 22.372 26.886 1.00 19.06 1132 SER B N 1
ATOM 3760 C CA . SER B 1 139 ? -17.358 22.602 25.783 1.00 19.38 1132 SER B CA 1
ATOM 3761 C C . SER B 1 139 ? -16.309 21.525 25.743 1.00 18.92 1132 SER B C 1
ATOM 3762 O O . SER B 1 139 ? -16.020 20.981 24.668 1.00 18.44 1132 SER B O 1
ATOM 3765 N N . MET B 1 140 ? -15.755 21.219 26.920 1.00 18.58 1133 MET B N 1
ATOM 3766 C CA . MET B 1 140 ? -14.639 20.295 27.021 1.00 19.36 1133 MET B CA 1
ATOM 3767 C C . MET B 1 140 ? -15.121 18.850 26.825 1.00 19.92 1133 MET B C 1
ATOM 3768 O O . MET B 1 140 ? -14.443 18.070 26.193 1.00 19.40 1133 MET B O 1
ATOM 3773 N N . ALA B 1 141 ? -16.324 18.530 27.319 1.00 20.20 1134 ALA B N 1
ATOM 3774 C CA . ALA B 1 141 ? -16.886 17.209 27.161 1.00 19.83 1134 ALA B CA 1
ATOM 3775 C C . ALA B 1 141 ? -17.155 16.932 25.680 1.00 20.26 1134 ALA B C 1
ATOM 3776 O O . ALA B 1 141 ? -16.950 15.822 25.229 1.00 20.39 1134 ALA B O 1
ATOM 3778 N N . ASN B 1 142 ? -17.627 17.945 24.950 1.00 20.37 1135 ASN B N 1
ATOM 3779 C CA . ASN B 1 142 ? -17.926 17.844 23.526 1.00 21.29 1135 ASN B CA 1
ATOM 3780 C C . ASN B 1 142 ? -16.638 17.510 22.780 1.00 21.43 1135 ASN B C 1
ATOM 3781 O O . ASN B 1 142 ? -16.587 16.550 21.994 1.00 21.04 1135 ASN B O 1
ATOM 3786 N N . ILE B 1 143 ? -15.589 18.277 23.065 1.00 20.56 1136 ILE B N 1
ATOM 3787 C CA . ILE B 1 143 ? -14.274 18.047 22.458 1.00 19.75 1136 ILE B CA 1
ATOM 3788 C C . ILE B 1 143 ? -13.805 16.614 22.754 1.00 19.39 1136 ILE B C 1
ATOM 3789 O O . ILE B 1 143 ? -13.314 15.938 21.871 1.00 19.82 1136 ILE B O 1
ATOM 3794 N N . ALA B 1 144 ? -13.890 16.188 24.019 1.00 19.13 1137 ALA B N 1
ATOM 3795 C CA . ALA B 1 144 ? -13.420 14.873 24.445 1.00 18.72 1137 ALA B CA 1
ATOM 3796 C C . ALA B 1 144 ? -14.115 13.716 23.727 1.00 18.68 1137 ALA B C 1
ATOM 3797 O O . ALA B 1 144 ? -13.507 12.703 23.411 1.00 18.22 1137 ALA B O 1
ATOM 3799 N N . GLY B 1 145 ? -15.400 13.871 23.423 1.00 19.18 1138 GLY B N 1
ATOM 3800 C CA . GLY B 1 145 ? -16.123 12.829 22.725 1.00 19.53 1138 GLY B CA 1
ATOM 3801 C C . GLY B 1 145 ? -15.680 12.693 21.286 1.00 19.20 1138 GLY B C 1
ATOM 3802 O O . GLY B 1 145 ? -15.541 11.582 20.771 1.00 18.42 1138 GLY B O 1
ATOM 3803 N N . TYR B 1 146 ? -15.495 13.840 20.625 1.00 19.46 1139 TYR B N 1
ATOM 3804 C CA . TYR B 1 146 ? -14.944 13.891 19.287 1.00 18.56 1139 TYR B CA 1
ATOM 3805 C C . TYR B 1 146 ? -13.570 13.268 19.278 1.00 18.79 1139 TYR B C 1
ATOM 3806 O O . TYR B 1 146 ? -13.298 12.329 18.522 1.00 18.01 1139 TYR B O 1
ATOM 3815 N N . ARG B 1 147 ? -12.717 13.735 20.184 1.00 18.24 1140 ARG B N 1
ATOM 3816 C CA . ARG B 1 147 ? -11.316 13.304 20.182 1.00 18.12 1140 ARG B CA 1
ATOM 3817 C C . ARG B 1 147 ? -11.203 11.837 20.534 1.00 17.70 1140 ARG B C 1
ATOM 3818 O O . ARG B 1 147 ? -10.282 11.159 20.085 1.00 17.90 1140 ARG B O 1
ATOM 3826 N N . ALA B 1 148 ? -12.134 11.342 21.345 1.00 17.89 1141 ALA B N 1
ATOM 3827 C CA . ALA B 1 148 ? -12.115 9.934 21.712 1.00 18.30 1141 ALA B CA 1
ATOM 3828 C C . ALA B 1 148 ? -12.231 9.092 20.469 1.00 17.57 1141 ALA B C 1
ATOM 3829 O O . ALA B 1 148 ? -11.548 8.091 20.342 1.00 17.89 1141 ALA B O 1
ATOM 3831 N N . ILE B 1 149 ? -13.111 9.490 19.548 1.00 17.35 1142 ILE B N 1
ATOM 3832 C CA . ILE B 1 149 ? -13.267 8.763 18.297 1.00 16.57 1142 ILE B CA 1
ATOM 3833 C C . ILE B 1 149 ? -12.066 8.933 17.400 1.00 16.22 1142 ILE B C 1
ATOM 3834 O O . ILE B 1 149 ? -11.683 7.994 16.735 1.00 16.02 1142 ILE B O 1
ATOM 3839 N N . VAL B 1 150 ? -11.428 10.101 17.419 1.00 16.21 1143 VAL B N 1
ATOM 3840 C CA . VAL B 1 150 ? -10.235 10.309 16.624 1.00 16.23 1143 VAL B CA 1
ATOM 3841 C C . VAL B 1 150 ? -9.125 9.365 17.129 1.00 15.67 1143 VAL B C 1
ATOM 3842 O O . VAL B 1 150 ? -8.440 8.731 16.326 1.00 14.18 1143 VAL B O 1
ATOM 3846 N N . GLU B 1 151 ? -9.002 9.227 18.444 1.00 16.70 1144 GLU B N 1
ATOM 3847 C CA . GLU B 1 151 ? -7.996 8.315 19.027 1.00 17.89 1144 GLU B CA 1
ATOM 3848 C C . GLU B 1 151 ? -8.301 6.863 18.708 1.00 18.69 1144 GLU B C 1
ATOM 3849 O O . GLU B 1 151 ? -7.420 6.100 18.379 1.00 19.29 1144 GLU B O 1
ATOM 3855 N N . ALA B 1 152 ? -9.572 6.486 18.785 1.00 18.88 1145 ALA B N 1
ATOM 3856 C CA . ALA B 1 152 ? -9.990 5.130 18.453 1.00 18.86 1145 ALA B CA 1
ATOM 3857 C C . ALA B 1 152 ? -9.652 4.764 17.009 1.00 19.17 1145 ALA B C 1
ATOM 3858 O O . ALA B 1 152 ? -9.072 3.705 16.762 1.00 19.76 1145 ALA B O 1
ATOM 3860 N N . ALA B 1 153 ? -10.000 5.638 16.057 1.00 19.40 1146 ALA B N 1
ATOM 3861 C CA . ALA B 1 153 ? -9.666 5.439 14.640 1.00 19.42 1146 ALA B CA 1
ATOM 3862 C C . ALA B 1 153 ? -8.177 5.342 14.413 1.00 19.30 1146 ALA B C 1
ATOM 3863 O O . ALA B 1 153 ? -7.722 4.536 13.606 1.00 19.37 1146 ALA B O 1
ATOM 3865 N N . HIS B 1 154 ? -7.409 6.171 15.104 1.00 19.40 1147 HIS B N 1
ATOM 3866 C CA . HIS B 1 154 ? -5.954 6.080 14.992 1.00 19.71 1147 HIS B CA 1
ATOM 3867 C C . HIS B 1 154 ? -5.378 4.719 15.472 1.00 20.22 1147 HIS B C 1
ATOM 3868 O O . HIS B 1 154 ? -4.430 4.182 14.896 1.00 21.19 1147 HIS B O 1
ATOM 3875 N N . GLU B 1 155 ? -5.938 4.177 16.538 1.00 20.32 1148 GLU B N 1
ATOM 3876 C CA . GLU B 1 155 ? -5.460 2.931 17.083 1.00 21.27 1148 GLU B CA 1
ATOM 3877 C C . GLU B 1 155 ? -6.069 1.665 16.439 1.00 20.89 1148 GLU B C 1
ATOM 3878 O O . GLU B 1 155 ? -5.467 0.605 16.501 1.00 22.36 1148 GLU B O 1
ATOM 3884 N N . PHE B 1 156 ? -7.215 1.788 15.774 1.00 20.41 1149 PHE B N 1
ATOM 3885 C CA . PHE B 1 156 ? -7.960 0.667 15.221 1.00 20.22 1149 PHE B CA 1
ATOM 3886 C C . PHE B 1 156 ? -7.301 0.274 13.908 1.00 20.67 1149 PHE B C 1
ATOM 3887 O O . PHE B 1 156 ? -6.799 1.135 13.139 1.00 20.49 1149 PHE B O 1
ATOM 3895 N N . GLY B 1 157 ? -7.262 -1.033 13.670 1.00 20.59 1150 GLY B N 1
ATOM 3896 C CA . GLY B 1 157 ? -6.482 -1.614 12.583 1.00 20.48 1150 GLY B CA 1
ATOM 3897 C C . GLY B 1 157 ? -7.332 -1.904 11.378 1.00 20.13 1150 GLY B C 1
ATOM 3898 O O . GLY B 1 157 ? -6.871 -2.497 10.409 1.00 19.32 1150 GLY B O 1
ATOM 3899 N N . ARG B 1 158 ? -8.586 -1.481 11.435 1.00 20.80 1151 ARG B N 1
ATOM 3900 C CA . ARG B 1 158 ? -9.525 -1.701 10.347 1.00 20.80 1151 ARG B CA 1
ATOM 3901 C C . ARG B 1 158 ? -10.203 -0.394 9.941 1.00 21.10 1151 ARG B C 1
ATOM 3902 O O . ARG B 1 158 ? -10.166 0.610 10.679 1.00 20.17 1151 ARG B O 1
ATOM 3910 N N . PHE B 1 159 ? -10.850 -0.422 8.773 1.00 20.76 1152 PHE B N 1
ATOM 3911 C CA . PHE B 1 159 ? -11.741 0.653 8.400 1.00 21.62 1152 PHE B CA 1
ATOM 3912 C C . PHE B 1 159 ? -12.857 0.819 9.459 1.00 21.55 1152 PHE B C 1
ATOM 3913 O O . PHE B 1 159 ? -13.448 -0.154 9.910 1.00 21.14 1152 PHE B O 1
ATOM 3921 N N . PHE B 1 160 ? -13.114 2.066 9.845 1.00 21.91 1153 PHE B N 1
ATOM 3922 C CA . PHE B 1 160 ? -14.346 2.460 10.521 1.00 22.27 1153 PHE B CA 1
ATOM 3923 C C . PHE B 1 160 ? -15.485 2.432 9.496 1.00 23.65 1153 PHE B C 1
ATOM 3924 O O . PHE B 1 160 ? -16.595 1.981 9.794 1.00 23.18 1153 PHE B O 1
ATOM 3932 N N . THR B 1 161 ? -15.173 2.901 8.284 1.00 25.36 1154 THR B N 1
ATOM 3933 C CA . THR B 1 161 ? -16.148 3.102 7.212 1.00 27.26 1154 THR B CA 1
ATOM 3934 C C . THR B 1 161 ? -16.401 1.867 6.342 1.00 28.73 1154 THR B C 1
ATOM 3935 O O . THR B 1 161 ? -15.475 1.343 5.730 1.00 29.19 1154 THR B O 1
ATOM 3939 N N . GLY B 1 162 ? -17.656 1.431 6.249 1.00 29.55 1155 GLY B N 1
ATOM 3940 C CA . GLY B 1 162 ? -18.028 0.364 5.334 1.00 30.90 1155 GLY B CA 1
ATOM 3941 C C . GLY B 1 162 ? -17.733 0.793 3.906 1.00 31.99 1155 GLY B C 1
ATOM 3942 O O . GLY B 1 162 ? -17.714 1.985 3.609 1.00 32.10 1155 GLY B O 1
ATOM 3943 N N . GLN B 1 163 ? -17.481 -0.170 3.029 1.00 33.74 1156 GLN B N 1
ATOM 3944 C CA . GLN B 1 163 ? -16.920 0.123 1.698 1.00 35.46 1156 GLN B CA 1
ATOM 3945 C C . GLN B 1 163 ? -16.986 -1.106 0.788 1.00 36.21 1156 GLN B C 1
ATOM 3946 O O . GLN B 1 163 ? -16.655 -2.205 1.236 1.00 35.78 1156 GLN B O 1
ATOM 3952 N N . ILE B 1 164 ? -17.404 -0.918 -0.469 1.00 37.10 1157 ILE B N 1
ATOM 3953 C CA . ILE B 1 164 ? -17.282 -1.956 -1.492 1.00 38.01 1157 ILE B CA 1
ATOM 3954 C C . ILE B 1 164 ? -15.948 -1.724 -2.189 1.00 38.18 1157 ILE B C 1
ATOM 3955 O O . ILE B 1 164 ? -15.730 -0.657 -2.754 1.00 38.94 1157 ILE B O 1
ATOM 3960 N N . THR B 1 165 ? -15.041 -2.698 -2.108 1.00 37.92 1158 THR B N 1
ATOM 3961 C CA . THR B 1 165 ? -13.779 -2.670 -2.858 1.00 37.90 1158 THR B CA 1
ATOM 3962 C C . THR B 1 165 ? -13.682 -3.854 -3.828 1.00 37.44 1158 THR B C 1
ATOM 3963 O O . THR B 1 165 ? -14.363 -4.851 -3.664 1.00 36.72 1158 THR B O 1
ATOM 3967 N N . ALA B 1 166 ? -12.814 -3.737 -4.829 1.00 37.78 1159 ALA B N 1
ATOM 3968 C CA . ALA B 1 166 ? -12.530 -4.844 -5.756 1.00 37.74 1159 ALA B CA 1
ATOM 3969 C C . ALA B 1 166 ? -12.058 -6.093 -5.027 1.00 38.15 1159 ALA B C 1
ATOM 3970 O O . ALA B 1 166 ? -12.261 -7.208 -5.508 1.00 38.42 1159 ALA B O 1
ATOM 3972 N N . ALA B 1 167 ? -11.425 -5.901 -3.864 1.00 38.17 1160 ALA B N 1
ATOM 3973 C CA . ALA B 1 167 ? -10.898 -7.005 -3.069 1.00 38.09 1160 ALA B CA 1
ATOM 3974 C C . ALA B 1 167 ? -11.807 -7.405 -1.921 1.00 38.20 1160 ALA B C 1
ATOM 3975 O O . ALA B 1 167 ? -11.325 -7.994 -0.945 1.00 38.85 1160 ALA B O 1
ATOM 3977 N N . GLY B 1 168 ? -13.102 -7.110 -2.022 1.00 37.58 1161 GLY B N 1
ATOM 3978 C CA . GLY B 1 168 ? -14.050 -7.459 -0.973 1.00 37.85 1161 GLY B CA 1
ATOM 3979 C C . GLY B 1 168 ? -14.881 -6.303 -0.417 1.00 38.04 1161 GLY B C 1
ATOM 3980 O O . GLY B 1 168 ? -14.495 -5.117 -0.488 1.00 37.55 1161 GLY B O 1
ATOM 3981 N N . LYS B 1 169 ? -16.039 -6.665 0.124 1.00 38.26 1162 LYS B N 1
ATOM 3982 C CA . LYS B 1 169 ? -16.933 -5.724 0.778 1.00 38.97 1162 LYS B CA 1
ATOM 3983 C C . LYS B 1 169 ? -16.549 -5.711 2.237 1.00 37.79 1162 LYS B C 1
ATOM 3984 O O . LYS B 1 169 ? -16.482 -6.755 2.870 1.00 38.83 1162 LYS B O 1
ATOM 3990 N N . VAL B 1 170 ? -16.277 -4.528 2.765 1.00 36.29 1163 VAL B N 1
ATOM 3991 C CA . VAL B 1 170 ? -15.848 -4.385 4.155 1.00 35.15 1163 VAL B CA 1
ATOM 3992 C C . VAL B 1 170 ? -17.000 -3.804 4.966 1.00 33.98 1163 VAL B C 1
ATOM 3993 O O . VAL B 1 170 ? -17.510 -2.735 4.632 1.00 33.33 1163 VAL B O 1
ATOM 3997 N N . PRO B 1 171 ? -17.428 -4.489 6.019 1.00 32.88 1164 PRO B N 1
ATOM 3998 C CA . PRO B 1 171 ? -18.470 -3.942 6.890 1.00 32.25 1164 PRO B CA 1
ATOM 3999 C C . PRO B 1 171 ? -17.957 -2.769 7.760 1.00 30.84 1164 PRO B C 1
ATOM 4000 O O . PRO B 1 171 ? -16.739 -2.666 7.999 1.00 29.96 1164 PRO B O 1
ATOM 4004 N N . PRO B 1 172 ? -18.865 -1.922 8.243 1.00 29.39 1165 PRO B N 1
ATOM 4005 C CA . PRO B 1 172 ? -18.470 -0.825 9.130 1.00 28.28 1165 PRO B CA 1
ATOM 4006 C C . PRO B 1 172 ? -18.193 -1.317 10.530 1.00 26.81 1165 PRO B C 1
ATOM 4007 O O . PRO B 1 172 ? -18.686 -2.362 10.981 1.00 25.86 1165 PRO B O 1
ATOM 4011 N N . ALA B 1 173 ? -17.380 -0.534 11.213 1.00 26.19 1166 ALA B N 1
ATOM 4012 C CA . ALA B 1 173 ? -17.085 -0.752 12.615 1.00 26.01 1166 ALA B CA 1
ATOM 4013 C C . ALA B 1 173 ? -18.374 -0.557 13.398 1.00 25.00 1166 ALA B C 1
ATOM 4014 O O . ALA B 1 173 ? -19.206 0.244 13.021 1.00 25.25 1166 ALA B O 1
ATOM 4016 N N . LYS B 1 174 ? -18.529 -1.326 14.455 1.00 24.17 1167 LYS B N 1
ATOM 4017 C CA . LYS B 1 174 ? -19.642 -1.197 15.362 1.00 24.54 1167 LYS B CA 1
ATOM 4018 C C . LYS B 1 174 ? -19.146 -0.511 16.623 1.00 22.90 1167 LYS B C 1
ATOM 4019 O O . LYS B 1 174 ? -18.157 -0.931 17.184 1.00 21.04 1167 LYS B O 1
ATOM 4025 N N . VAL B 1 175 ? -19.837 0.545 17.043 1.00 22.27 1168 VAL B N 1
ATOM 4026 C CA . VAL B 1 175 ? -19.436 1.384 18.181 1.00 21.92 1168 VAL B CA 1
ATOM 4027 C C . VAL B 1 175 ? -20.531 1.391 19.254 1.00 21.96 1168 VAL B C 1
ATOM 4028 O O . VAL B 1 175 ? -21.696 1.619 18.941 1.00 21.16 1168 VAL B O 1
ATOM 4032 N N . MET B 1 176 ? -20.165 1.097 20.503 1.00 21.79 1169 MET B N 1
ATOM 4033 C CA . MET B 1 176 ? -21.071 1.298 21.624 1.00 22.16 1169 MET B CA 1
ATOM 4034 C C . MET B 1 176 ? -20.571 2.468 22.452 1.00 22.08 1169 MET B C 1
ATOM 4035 O O . MET B 1 176 ? -19.424 2.473 22.889 1.00 21.01 1169 MET B O 1
ATOM 4040 N N . VAL B 1 177 ? -21.452 3.432 22.684 1.00 21.50 1170 VAL B N 1
ATOM 4041 C CA . VAL B 1 177 ? -21.194 4.557 23.549 1.00 21.18 1170 VAL B CA 1
ATOM 4042 C C . VAL B 1 177 ? -22.011 4.369 24.840 1.00 21.63 1170 VAL B C 1
ATOM 4043 O O . VAL B 1 177 ? -23.235 4.199 24.798 1.00 22.42 1170 VAL B O 1
ATOM 4047 N N . ILE B 1 178 ? -21.329 4.340 25.981 1.00 21.11 1171 ILE B N 1
ATOM 4048 C CA . ILE B 1 178 ? -21.984 4.324 27.289 1.00 21.82 1171 ILE B CA 1
ATOM 4049 C C . ILE B 1 178 ? -22.071 5.729 27.891 1.00 22.03 1171 ILE B C 1
ATOM 4050 O O . ILE B 1 178 ? -21.056 6.347 28.218 1.00 21.64 1171 ILE B O 1
ATOM 4055 N N . GLY B 1 179 ? -23.304 6.223 28.021 1.00 22.21 1172 GLY B N 1
ATOM 4056 C CA . GLY B 1 179 ? -23.594 7.564 28.493 1.00 22.05 1172 GLY B CA 1
ATOM 4057 C C . GLY B 1 179 ? -23.757 8.434 27.284 1.00 22.91 1172 GLY B C 1
ATOM 4058 O O . GLY B 1 179 ? -22.859 8.492 26.454 1.00 24.15 1172 GLY B O 1
ATOM 4059 N N . ALA B 1 180 ? -24.921 9.062 27.159 1.00 22.96 1173 ALA B N 1
ATOM 4060 C CA . ALA B 1 180 ? -25.235 9.957 26.087 1.00 22.91 1173 ALA B CA 1
ATOM 4061 C C . ALA B 1 180 ? -25.507 11.355 26.629 1.00 22.87 1173 ALA B C 1
ATOM 4062 O O . ALA B 1 180 ? -26.470 12.016 26.235 1.00 23.15 1173 ALA B O 1
ATOM 4064 N N . GLY B 1 181 ? -24.672 11.813 27.559 1.00 21.91 1174 GLY B N 1
ATOM 4065 C CA . GLY B 1 181 ? -24.548 13.243 27.829 1.00 20.70 1174 GLY B CA 1
ATOM 4066 C C . GLY B 1 181 ? -23.748 13.926 26.717 1.00 20.33 1174 GLY B C 1
ATOM 4067 O O . GLY B 1 181 ? -23.592 13.395 25.621 1.00 19.92 1174 GLY B O 1
ATOM 4068 N N . VAL B 1 182 ? -23.209 15.103 26.997 1.00 19.84 1175 VAL B N 1
ATOM 4069 C CA . VAL B 1 182 ? -22.518 15.879 25.976 1.00 19.82 1175 VAL B CA 1
ATOM 4070 C C . VAL B 1 182 ? -21.357 15.111 25.303 1.00 19.13 1175 VAL B C 1
ATOM 4071 O O . VAL B 1 182 ? -21.209 15.151 24.074 1.00 19.02 1175 VAL B O 1
ATOM 4075 N N . ALA B 1 183 ? -20.568 14.383 26.086 1.00 18.38 1176 ALA B N 1
ATOM 4076 C CA . ALA B 1 183 ? -19.383 13.722 25.547 1.00 18.97 1176 ALA B CA 1
ATOM 4077 C C . ALA B 1 183 ? -19.789 12.494 24.707 1.00 18.59 1176 ALA B C 1
ATOM 4078 O O . ALA B 1 183 ? -19.317 12.300 23.590 1.00 18.66 1176 ALA B O 1
ATOM 4080 N N . GLY B 1 184 ? -20.688 11.694 25.262 1.00 19.36 1177 GLY B N 1
ATOM 4081 C CA . GLY B 1 184 ? -21.300 10.566 24.580 1.00 19.06 1177 GLY B CA 1
ATOM 4082 C C . GLY B 1 184 ? -21.935 10.960 23.265 1.00 19.18 1177 GLY B C 1
ATOM 4083 O O . GLY B 1 184 ? -21.718 10.307 22.267 1.00 20.36 1177 GLY B O 1
ATOM 4084 N N . LEU B 1 185 ? -22.691 12.042 23.245 1.00 20.01 1178 LEU B N 1
ATOM 4085 C CA . LEU B 1 185 ? -23.309 12.491 21.994 1.00 20.00 1178 LEU B CA 1
ATOM 4086 C C . LEU B 1 185 ? -22.278 12.952 20.953 1.00 19.74 1178 LEU B C 1
ATOM 4087 O O . LEU B 1 185 ? -22.434 12.716 19.759 1.00 19.75 1178 LEU B O 1
ATOM 4092 N N . ALA B 1 186 ? -21.229 13.626 21.396 1.00 19.46 1179 ALA B N 1
ATOM 4093 C CA . ALA B 1 186 ? -20.158 14.010 20.480 1.00 18.97 1179 ALA B CA 1
ATOM 4094 C C . ALA B 1 186 ? -19.464 12.763 19.920 1.00 18.23 1179 ALA B C 1
ATOM 4095 O O . ALA B 1 186 ? -19.165 12.724 18.730 1.00 19.52 1179 ALA B O 1
ATOM 4097 N N . ALA B 1 187 ? -19.257 11.739 20.748 1.00 18.63 1180 ALA B N 1
ATOM 4098 C CA . ALA B 1 187 ? -18.697 10.444 20.279 1.00 18.30 1180 ALA B CA 1
ATOM 4099 C C . ALA B 1 187 ? -19.619 9.823 19.232 1.00 18.89 1180 ALA B C 1
ATOM 4100 O O . ALA B 1 187 ? -19.185 9.406 18.171 1.00 17.77 1180 ALA B O 1
ATOM 4102 N N . ILE B 1 188 ? -20.913 9.798 19.529 1.00 18.60 1181 ILE B N 1
ATOM 4103 C CA . ILE B 1 188 ? -21.859 9.283 18.549 1.00 19.53 1181 ILE B CA 1
ATOM 4104 C C . ILE B 1 188 ? -21.673 9.972 17.239 1.00 18.61 1181 ILE B C 1
ATOM 4105 O O . ILE B 1 188 ? -21.546 9.311 16.229 1.00 20.51 1181 ILE B O 1
ATOM 4110 N N . GLY B 1 189 ? -21.643 11.295 17.272 1.00 18.81 1182 GLY B N 1
ATOM 4111 C CA . GLY B 1 189 ? -21.510 12.131 16.101 1.00 19.41 1182 GLY B CA 1
ATOM 4112 C C . GLY B 1 189 ? -20.257 11.900 15.289 1.00 19.48 1182 GLY B C 1
ATOM 4113 O O . GLY B 1 189 ? -20.319 11.824 14.056 1.00 18.56 1182 GLY B O 1
ATOM 4114 N N . ALA B 1 190 ? -19.112 11.793 15.973 1.00 19.53 1183 ALA B N 1
ATOM 4115 C CA . ALA B 1 190 ? -17.859 11.545 15.291 1.00 19.47 1183 ALA B CA 1
ATOM 4116 C C . ALA B 1 190 ? -17.899 10.167 14.648 1.00 20.11 1183 ALA B C 1
ATOM 4117 O O . ALA B 1 190 ? -17.539 9.998 13.485 1.00 20.67 1183 ALA B O 1
ATOM 4119 N N . ALA B 1 191 ? -18.339 9.176 15.414 1.00 20.00 1184 ALA B N 1
ATOM 4120 C CA . ALA B 1 191 ? -18.411 7.814 14.916 1.00 20.13 1184 ALA B CA 1
ATOM 4121 C C . ALA B 1 191 ? -19.301 7.757 13.666 1.00 20.63 1184 ALA B C 1
ATOM 4122 O O . ALA B 1 191 ? -18.940 7.085 12.694 1.00 19.02 1184 ALA B O 1
ATOM 4124 N N . ASN B 1 192 ? -20.421 8.507 13.686 1.00 21.51 1185 ASN B N 1
ATOM 4125 C CA . ASN B 1 192 ? -21.333 8.571 12.542 1.00 22.68 1185 ASN B CA 1
ATOM 4126 C C . ASN B 1 192 ? -20.653 9.123 11.324 1.00 21.96 1185 ASN B C 1
ATOM 4127 O O . ASN B 1 192 ? -20.880 8.633 10.242 1.00 23.32 1185 ASN B O 1
ATOM 4132 N N . SER B 1 193 ? -19.872 10.179 11.504 1.00 21.84 1186 SER B N 1
ATOM 4133 C CA . SER B 1 193 ? -19.116 10.793 10.422 1.00 21.33 1186 SER B CA 1
ATOM 4134 C C . SER B 1 193 ? -18.154 9.790 9.759 1.00 21.14 1186 SER B C 1
ATOM 4135 O O . SER B 1 193 ? -18.009 9.775 8.545 1.00 20.80 1186 SER B O 1
ATOM 4138 N N . LEU B 1 194 ? -17.523 8.925 10.552 1.00 20.42 1187 LEU B N 1
ATOM 4139 C CA . LEU B 1 194 ? -16.720 7.830 10.005 1.00 20.55 1187 LEU B CA 1
ATOM 4140 C C . LEU B 1 194 ? -17.489 6.628 9.431 1.00 21.19 1187 LEU B C 1
ATOM 4141 O O . LEU B 1 194 ? -16.880 5.670 8.977 1.00 20.86 1187 LEU B O 1
ATOM 4146 N N . GLY B 1 195 ? -18.823 6.724 9.370 1.00 22.26 1188 GLY B N 1
ATOM 4147 C CA . GLY B 1 195 ? -19.684 5.658 8.851 1.00 22.36 1188 GLY B CA 1
ATOM 4148 C C . GLY B 1 195 ? -19.938 4.433 9.713 1.00 22.18 1188 GLY B C 1
ATOM 4149 O O . GLY B 1 195 ? -20.325 3.382 9.192 1.00 22.13 1188 GLY B O 1
ATOM 4150 N N . ALA B 1 196 ? -19.676 4.526 11.013 1.00 22.80 1189 ALA B N 1
ATOM 4151 C CA . ALA B 1 196 ? -19.832 3.400 11.922 1.00 22.84 1189 ALA B CA 1
ATOM 4152 C C . ALA B 1 196 ? -21.307 3.180 12.279 1.00 23.22 1189 ALA B C 1
ATOM 4153 O O . ALA B 1 196 ? -22.142 4.091 12.170 1.00 23.73 1189 ALA B O 1
ATOM 4155 N N . ILE B 1 197 ? -21.614 1.948 12.656 1.00 24.28 1190 ILE B N 1
ATOM 4156 C CA . ILE B 1 197 ? -22.922 1.606 13.227 1.00 25.04 1190 ILE B CA 1
ATOM 4157 C C . ILE B 1 197 ? -22.794 1.854 14.699 1.00 23.68 1190 ILE B C 1
ATOM 4158 O O . ILE B 1 197 ? -21.975 1.240 15.340 1.00 24.13 1190 ILE B O 1
ATOM 4163 N N . VAL B 1 198 ? -23.604 2.756 15.226 1.00 24.05 1191 VAL B N 1
ATOM 4164 C CA . VAL B 1 198 ? -23.496 3.187 16.606 1.00 24.03 1191 VAL B CA 1
ATOM 4165 C C . VAL B 1 198 ? -24.690 2.743 17.431 1.00 24.46 1191 VAL B C 1
ATOM 4166 O O . VAL B 1 198 ? -25.833 2.824 16.995 1.00 23.96 1191 VAL B O 1
ATOM 4170 N N . ARG B 1 199 ? -24.376 2.274 18.633 1.00 24.72 1192 ARG B N 1
ATOM 4171 C CA . ARG B 1 199 ? -25.330 1.978 19.677 1.00 25.40 1192 ARG B CA 1
ATOM 4172 C C . ARG B 1 199 ? -24.927 2.721 20.918 1.00 25.25 1192 ARG B C 1
ATOM 4173 O O . ARG B 1 199 ? -23.730 2.846 21.220 1.00 25.23 1192 ARG B O 1
ATOM 4181 N N . ALA B 1 200 ? -25.923 3.196 21.652 1.00 24.96 1193 ALA B N 1
ATOM 4182 C CA . ALA B 1 200 ? -25.695 3.930 22.872 1.00 26.06 1193 ALA B CA 1
ATOM 4183 C C . ALA B 1 200 ? -26.656 3.521 23.989 1.00 27.42 1193 ALA B C 1
ATOM 4184 O O . ALA B 1 200 ? -27.821 3.161 23.751 1.00 27.39 1193 ALA B O 1
ATOM 4186 N N . PHE B 1 201 ? -26.136 3.545 25.202 1.00 27.98 1194 PHE B N 1
ATOM 4187 C CA . PHE B 1 201 ? -26.929 3.358 26.398 1.00 28.89 1194 PHE B CA 1
ATOM 4188 C C . PHE B 1 201 ? -26.806 4.543 27.349 1.00 29.35 1194 PHE B C 1
ATOM 4189 O O . PHE B 1 201 ? -25.714 5.048 27.594 1.00 29.18 1194 PHE B O 1
ATOM 4197 N N . ASP B 1 202 ? -27.947 4.969 27.877 1.00 28.98 1195 ASP B N 1
ATOM 4198 C CA . ASP B 1 202 ? -28.030 5.962 28.925 1.00 29.47 1195 ASP B CA 1
ATOM 4199 C C . ASP B 1 202 ? -29.189 5.531 29.856 1.00 30.59 1195 ASP B C 1
ATOM 4200 O O . ASP B 1 202 ? -30.214 5.031 29.380 1.00 30.78 1195 ASP B O 1
ATOM 4205 N N . THR B 1 203 ? -29.023 5.746 31.156 1.00 31.28 1196 THR B N 1
ATOM 4206 C CA . THR B 1 203 ? -30.078 5.472 32.134 1.00 32.16 1196 THR B CA 1
ATOM 4207 C C . THR B 1 203 ? -31.239 6.476 32.051 1.00 32.36 1196 THR B C 1
ATOM 4208 O O . THR B 1 203 ? -32.304 6.224 32.587 1.00 31.88 1196 THR B O 1
ATOM 4212 N N . ARG B 1 204 ? -31.030 7.619 31.411 1.00 33.09 1197 ARG B N 1
ATOM 4213 C CA . ARG B 1 204 ? -32.056 8.647 31.337 1.00 34.31 1197 ARG B CA 1
ATOM 4214 C C . ARG B 1 204 ? -32.827 8.499 30.032 1.00 34.45 1197 ARG B C 1
ATOM 4215 O O . ARG B 1 204 ? -32.265 8.728 28.957 1.00 34.43 1197 ARG B O 1
ATOM 4223 N N . PRO B 1 205 ? -34.106 8.133 30.121 1.00 34.67 1198 PRO B N 1
ATOM 4224 C CA . PRO B 1 205 ? -34.908 7.835 28.919 1.00 34.59 1198 PRO B CA 1
ATOM 4225 C C . PRO B 1 205 ? -35.185 9.052 28.047 1.00 34.71 1198 PRO B C 1
ATOM 4226 O O . PRO B 1 205 ? -35.436 8.904 26.861 1.00 34.22 1198 PRO B O 1
ATOM 4230 N N . GLU B 1 206 ? -35.116 10.238 28.626 1.00 35.09 1199 GLU B N 1
ATOM 4231 C CA . GLU B 1 206 ? -35.314 11.483 27.882 1.00 35.98 1199 GLU B CA 1
ATOM 4232 C C . GLU B 1 206 ? -34.273 11.764 26.786 1.00 35.56 1199 GLU B C 1
ATOM 4233 O O . GLU B 1 206 ? -34.536 12.572 25.911 1.00 35.54 1199 GLU B O 1
ATOM 4239 N N . VAL B 1 207 ? -33.094 11.129 26.836 1.00 35.17 1200 VAL B N 1
ATOM 4240 C CA . VAL B 1 207 ? -32.132 11.262 25.733 1.00 34.71 1200 VAL B CA 1
ATOM 4241 C C . VAL B 1 207 ? -32.409 10.304 24.555 1.00 34.36 1200 VAL B C 1
ATOM 4242 O O . VAL B 1 207 ? -31.753 10.402 23.521 1.00 33.74 1200 VAL B O 1
ATOM 4246 N N . LYS B 1 208 ? -33.367 9.391 24.711 1.00 33.91 1201 LYS B N 1
ATOM 4247 C CA . LYS B 1 208 ? -33.698 8.405 23.674 1.00 34.15 1201 LYS B CA 1
ATOM 4248 C C . LYS B 1 208 ? -33.897 9.047 22.320 1.00 33.74 1201 LYS B C 1
ATOM 4249 O O . LYS B 1 208 ? -33.290 8.611 21.355 1.00 33.54 1201 LYS B O 1
ATOM 4255 N N . GLU B 1 209 ? -34.696 10.110 22.244 1.00 33.48 1202 GLU B N 1
ATOM 4256 C CA . GLU B 1 209 ? -35.000 10.729 20.953 1.00 33.90 1202 GLU B CA 1
ATOM 4257 C C . GLU B 1 209 ? -33.773 11.393 20.326 1.00 33.08 1202 GLU B C 1
ATOM 4258 O O . GLU B 1 209 ? -33.648 11.432 19.106 1.00 32.73 1202 GLU B O 1
ATOM 4264 N N . GLN B 1 210 ? -32.904 11.953 21.157 1.00 31.94 1203 GLN B N 1
ATOM 4265 C CA . GLN B 1 210 ? -31.659 12.564 20.675 1.00 31.50 1203 GLN B CA 1
ATOM 4266 C C . GLN B 1 210 ? -30.820 11.480 19.995 1.00 29.54 1203 GLN B C 1
ATOM 4267 O O . GLN B 1 210 ? -30.421 11.629 18.854 1.00 28.57 1203 GLN B O 1
ATOM 4273 N N . VAL B 1 211 ? -30.597 10.377 20.709 1.00 28.20 1204 VAL B N 1
ATOM 4274 C CA . VAL B 1 211 ? -29.786 9.263 20.213 1.00 27.07 1204 VAL B CA 1
ATOM 4275 C C . VAL B 1 211 ? -30.333 8.661 18.921 1.00 27.62 1204 VAL B C 1
ATOM 4276 O O . VAL B 1 211 ? -29.586 8.405 17.984 1.00 26.34 1204 VAL B O 1
ATOM 4280 N N . GLN B 1 212 ? -31.648 8.459 18.863 1.00 28.06 1205 GLN B N 1
ATOM 4281 C CA . GLN B 1 212 ? -32.281 7.854 17.689 1.00 28.68 1205 GLN B CA 1
ATOM 4282 C C . GLN B 1 212 ? -32.252 8.779 16.477 1.00 28.20 1205 GLN B C 1
ATOM 4283 O O . GLN B 1 212 ? -32.098 8.321 15.340 1.00 28.44 1205 GLN B O 1
ATOM 4289 N N . SER B 1 213 ? -32.370 10.078 16.732 1.00 28.53 1206 SER B N 1
ATOM 4290 C CA . SER B 1 213 ? -32.294 11.103 15.697 1.00 28.85 1206 SER B CA 1
ATOM 4291 C C . SER B 1 213 ? -30.920 11.154 15.038 1.00 28.12 1206 SER B C 1
ATOM 4292 O O . SER B 1 213 ? -30.788 11.657 13.934 1.00 27.11 1206 SER B O 1
ATOM 4295 N N . MET B 1 214 ? -29.905 10.615 15.713 1.00 27.21 1207 MET B N 1
ATOM 4296 C CA . MET B 1 214 ? -28.551 10.526 15.143 1.00 27.01 1207 MET B CA 1
ATOM 4297 C C . MET B 1 214 ? -28.341 9.211 14.394 1.00 27.33 1207 MET B C 1
ATOM 4298 O O . MET B 1 214 ? -27.227 8.880 13.999 1.00 27.94 1207 MET B O 1
ATOM 4303 N N . GLY B 1 215 ? -29.418 8.458 14.185 1.00 27.72 1208 GLY B N 1
ATOM 4304 C CA . GLY B 1 215 ? -29.334 7.152 13.561 1.00 27.56 1208 GLY B CA 1
ATOM 4305 C C . GLY B 1 215 ? -28.623 6.119 14.398 1.00 27.81 1208 GLY B C 1
ATOM 4306 O O . GLY B 1 215 ? -28.136 5.135 13.872 1.00 27.71 1208 GLY B O 1
ATOM 4307 N N . ALA B 1 216 ? -28.561 6.327 15.701 1.00 27.98 1209 ALA B N 1
ATOM 4308 C CA . ALA B 1 216 ? -27.966 5.344 16.586 1.00 28.48 1209 ALA B CA 1
ATOM 4309 C C . ALA B 1 216 ? -29.078 4.540 17.278 1.00 29.18 1209 ALA B C 1
ATOM 4310 O O . ALA B 1 216 ? -30.189 5.015 17.438 1.00 28.80 1209 ALA B O 1
ATOM 4312 N N . GLU B 1 217 ? -28.768 3.325 17.684 1.00 29.57 1210 GLU B N 1
ATOM 4313 C CA . GLU B 1 217 ? -29.714 2.500 18.418 1.00 30.34 1210 GLU B CA 1
ATOM 4314 C C . GLU B 1 217 ? -29.618 2.807 19.910 1.00 30.47 1210 GLU B C 1
ATOM 4315 O O . GLU B 1 217 ? -28.536 2.733 20.501 1.00 29.83 1210 GLU B O 1
ATOM 4321 N N . PHE B 1 218 ? -30.750 3.164 20.507 1.00 31.11 1211 PHE B N 1
ATOM 4322 C CA . PHE B 1 218 ? -30.857 3.357 21.947 1.00 32.03 1211 PHE B CA 1
ATOM 4323 C C . PHE B 1 218 ? -31.101 1.993 22.585 1.00 33.25 1211 PHE B C 1
ATOM 4324 O O . PHE B 1 218 ? -32.177 1.404 22.444 1.00 33.16 1211 PHE B O 1
ATOM 4332 N N . LEU B 1 219 ? -30.076 1.468 23.246 1.00 34.84 1212 LEU B N 1
ATOM 4333 C CA . LEU B 1 219 ? -30.127 0.133 23.821 1.00 36.13 1212 LEU B CA 1
ATOM 4334 C C . LEU B 1 219 ? -31.076 0.083 25.034 1.00 38.32 1212 LEU B C 1
ATOM 4335 O O . LEU B 1 219 ? -31.138 1.023 25.826 1.00 37.90 1212 LEU B O 1
ATOM 4340 N N . GLU B 1 220 ? -31.799 -1.024 25.171 1.00 40.95 1213 GLU B N 1
ATOM 4341 C CA . GLU B 1 220 ? -32.747 -1.213 26.273 1.00 43.20 1213 GLU B CA 1
ATOM 4342 C C . GLU B 1 220 ? -32.316 -2.369 27.163 1.00 44.76 1213 GLU B C 1
ATOM 4343 O O . GLU B 1 220 ? -31.507 -3.208 26.764 1.00 44.54 1213 GLU B O 1
ATOM 4349 N N . LEU B 1 221 ? -32.882 -2.418 28.366 1.00 47.16 1214 LEU B N 1
ATOM 4350 C CA . LEU B 1 221 ? -32.562 -3.451 29.366 1.00 48.95 1214 LEU B CA 1
ATOM 4351 C C . LEU B 1 221 ? -33.586 -4.595 29.453 1.00 50.64 1214 LEU B C 1
ATOM 4352 O O . LEU B 1 221 ? -34.710 -4.462 28.972 1.00 50.75 1214 LEU B O 1
ATOM 4357 N N . ASP B 1 222 ? -33.176 -5.682 30.120 1.00 52.77 1215 ASP B N 1
ATOM 4358 C CA . ASP B 1 222 ? -34.006 -6.877 30.417 1.00 54.29 1215 ASP B CA 1
ATOM 4359 C C . ASP B 1 222 ? -34.407 -7.629 29.142 1.00 54.85 1215 ASP B C 1
ATOM 4360 O O . ASP B 1 222 ? -34.190 -8.843 29.025 1.00 55.63 1215 ASP B O 1
ATOM 4365 N N . SER B 1 238 ? -29.563 0.709 42.443 1.00 59.50 1231 SER B N 1
ATOM 4366 C CA . SER B 1 238 ? -30.411 -0.479 42.606 1.00 59.69 1231 SER B CA 1
ATOM 4367 C C . SER B 1 238 ? -29.767 -1.702 41.948 1.00 59.48 1231 SER B C 1
ATOM 4368 O O . SER B 1 238 ? -29.208 -1.597 40.858 1.00 59.67 1231 SER B O 1
ATOM 4371 N N . ASP B 1 239 ? -29.874 -2.861 42.600 1.00 59.08 1232 ASP B N 1
ATOM 4372 C CA . ASP B 1 239 ? -29.117 -4.057 42.199 1.00 58.55 1232 ASP B CA 1
ATOM 4373 C C . ASP B 1 239 ? -29.683 -4.765 40.981 1.00 57.56 1232 ASP B C 1
ATOM 4374 O O . ASP B 1 239 ? -28.937 -5.361 40.213 1.00 57.48 1232 ASP B O 1
ATOM 4379 N N . ALA B 1 240 ? -30.996 -4.708 40.811 1.00 56.40 1233 ALA B N 1
ATOM 4380 C CA . ALA B 1 240 ? -31.637 -5.315 39.654 1.00 55.57 1233 ALA B CA 1
ATOM 4381 C C . ALA B 1 240 ? -31.304 -4.528 38.397 1.00 54.63 1233 ALA B C 1
ATOM 4382 O O . ALA B 1 240 ? -31.114 -5.117 37.325 1.00 54.45 1233 ALA B O 1
ATOM 4384 N N . PHE B 1 241 ? -31.252 -3.202 38.535 1.00 53.29 1234 PHE B N 1
ATOM 4385 C CA . PHE B 1 241 ? -30.980 -2.321 37.402 1.00 52.35 1234 PHE B CA 1
ATOM 4386 C C . PHE B 1 241 ? -29.523 -2.460 36.967 1.00 51.45 1234 PHE B C 1
ATOM 4387 O O . PHE B 1 241 ? -29.248 -2.594 35.778 1.00 51.00 1234 PHE B O 1
ATOM 4395 N N . ILE B 1 242 ? -28.611 -2.452 37.937 1.00 50.35 1235 ILE B N 1
ATOM 4396 C CA . ILE B 1 242 ? -27.179 -2.584 37.670 1.00 49.81 1235 ILE B CA 1
ATOM 4397 C C . ILE B 1 242 ? -26.848 -3.910 36.992 1.00 48.85 1235 ILE B C 1
ATOM 4398 O O . ILE B 1 242 ? -26.136 -3.916 35.999 1.00 48.96 1235 ILE B O 1
ATOM 4403 N N . LYS B 1 243 ? -27.376 -5.015 37.519 1.00 47.75 1236 LYS B N 1
ATOM 4404 C CA . LYS B 1 243 ? -27.150 -6.356 36.960 1.00 46.60 1236 LYS B CA 1
ATOM 4405 C C . LYS B 1 243 ? -27.626 -6.470 35.505 1.00 45.65 1236 LYS B C 1
ATOM 4406 O O . LYS B 1 243 ? -26.931 -7.044 34.673 1.00 45.54 1236 LYS B O 1
ATOM 4412 N N . ALA B 1 244 ? -28.807 -5.937 35.202 1.00 44.75 1237 ALA B N 1
ATOM 4413 C CA . ALA B 1 244 ? -29.319 -5.941 33.831 1.00 44.19 1237 ALA B CA 1
ATOM 4414 C C . ALA B 1 244 ? -28.490 -5.019 32.927 1.00 43.56 1237 ALA B C 1
ATOM 4415 O O . ALA B 1 244 ? -28.377 -5.265 31.729 1.00 43.19 1237 ALA B O 1
ATOM 4417 N N . GLU B 1 245 ? -27.917 -3.973 33.525 1.00 43.03 1238 GLU B N 1
ATOM 4418 C CA . GLU B 1 245 ? -27.052 -3.010 32.834 1.00 42.59 1238 GLU B CA 1
ATOM 4419 C C . GLU B 1 245 ? -25.729 -3.694 32.474 1.00 41.73 1238 GLU B C 1
ATOM 4420 O O . GLU B 1 245 ? -25.237 -3.557 31.358 1.00 41.47 1238 GLU B O 1
ATOM 4426 N N . MET B 1 246 ? -25.190 -4.461 33.411 1.00 40.93 1239 MET B N 1
ATOM 4427 C CA . MET B 1 246 ? -23.945 -5.187 33.200 1.00 40.94 1239 MET B CA 1
ATOM 4428 C C . MET B 1 246 ? -24.124 -6.312 32.183 1.00 40.15 1239 MET B C 1
ATOM 4429 O O . MET B 1 246 ? -23.204 -6.628 31.424 1.00 39.88 1239 MET B O 1
ATOM 4434 N N . GLU B 1 247 ? -25.304 -6.918 32.175 1.00 39.69 1240 GLU B N 1
ATOM 4435 C CA . GLU B 1 247 ? -25.619 -7.975 31.202 1.00 39.54 1240 GLU B CA 1
ATOM 4436 C C . GLU B 1 247 ? -25.708 -7.407 29.775 1.00 38.27 1240 GLU B C 1
ATOM 4437 O O . GLU B 1 247 ? -25.341 -8.069 28.817 1.00 38.41 1240 GLU B O 1
ATOM 4443 N N . LEU B 1 248 ? -26.201 -6.180 29.649 1.00 37.32 1241 LEU B N 1
ATOM 4444 C CA . LEU B 1 248 ? -26.254 -5.509 28.361 1.00 36.63 1241 LEU B CA 1
ATOM 4445 C C . LEU B 1 248 ? -24.831 -5.238 27.858 1.00 36.13 1241 LEU B C 1
ATOM 4446 O O . LEU B 1 248 ? -24.489 -5.562 26.722 1.00 36.22 1241 LEU B O 1
ATOM 4451 N N . PHE B 1 249 ? -24.005 -4.662 28.721 1.00 34.79 1242 PHE B N 1
ATOM 4452 C CA . PHE B 1 249 ? -22.641 -4.336 28.342 1.00 34.16 1242 PHE B CA 1
ATOM 4453 C C . PHE B 1 249 ? -21.866 -5.600 27.999 1.00 33.92 1242 PHE B C 1
ATOM 4454 O O . PHE B 1 249 ? -21.154 -5.621 27.008 1.00 34.58 1242 PHE B O 1
ATOM 4462 N N . ALA B 1 250 ? -22.017 -6.660 28.783 1.00 33.63 1243 ALA B N 1
ATOM 4463 C CA . ALA B 1 250 ? -21.305 -7.913 28.511 1.00 33.54 1243 ALA B CA 1
ATOM 4464 C C . ALA B 1 250 ? -21.696 -8.491 27.147 1.00 33.45 1243 ALA B C 1
ATOM 4465 O O . ALA B 1 250 ? -20.843 -8.968 26.422 1.00 33.99 1243 ALA B O 1
ATOM 4467 N N . ALA B 1 251 ? -22.972 -8.409 26.796 1.00 33.71 1244 ALA B N 1
ATOM 4468 C CA . ALA B 1 251 ? -23.481 -8.911 25.515 1.00 33.76 1244 ALA B CA 1
ATOM 4469 C C . ALA B 1 251 ? -22.995 -8.057 24.351 1.00 33.81 1244 ALA B C 1
ATOM 4470 O O . ALA B 1 251 ? -22.681 -8.568 23.271 1.00 34.01 1244 ALA B O 1
ATOM 4472 N N . GLN B 1 252 ? -22.924 -6.750 24.586 1.00 33.41 1245 GLN B N 1
ATOM 4473 C CA . GLN B 1 252 ? -22.509 -5.804 23.559 1.00 33.20 1245 GLN B CA 1
ATOM 4474 C C . GLN B 1 252 ? -21.003 -5.868 23.349 1.00 33.14 1245 GLN B C 1
ATOM 4475 O O . GLN B 1 252 ? -20.534 -5.690 22.231 1.00 33.17 1245 GLN B O 1
ATOM 4481 N N . ALA B 1 253 ? -20.248 -6.148 24.405 1.00 32.82 1246 ALA B N 1
ATOM 4482 C CA . ALA B 1 253 ? -18.796 -6.261 24.293 1.00 33.17 1246 ALA B CA 1
ATOM 4483 C C . ALA B 1 253 ? -18.399 -7.374 23.311 1.00 33.60 1246 ALA B C 1
ATOM 4484 O O . ALA B 1 253 ? -17.462 -7.206 22.542 1.00 33.10 1246 ALA B O 1
ATOM 4486 N N . LYS B 1 254 ? -19.162 -8.472 23.294 1.00 33.91 1247 LYS B N 1
ATOM 4487 C CA . LYS B 1 254 ? -18.934 -9.568 22.339 1.00 34.74 1247 LYS B CA 1
ATOM 4488 C C . LYS B 1 254 ? -19.189 -9.216 20.866 1.00 33.91 1247 LYS B C 1
ATOM 4489 O O . LYS B 1 254 ? -18.725 -9.927 19.996 1.00 34.93 1247 LYS B O 1
ATOM 4495 N N . GLU B 1 255 ? -19.929 -8.149 20.598 1.00 32.95 1248 GLU B N 1
ATOM 4496 C CA . GLU B 1 255 ? -20.351 -7.786 19.229 1.00 32.54 1248 GLU B CA 1
ATOM 4497 C C . GLU B 1 255 ? -19.645 -6.563 18.622 1.00 30.25 1248 GLU B C 1
ATOM 4498 O O . GLU B 1 255 ? -19.443 -6.498 17.407 1.00 30.30 1248 GLU B O 1
ATOM 4504 N N . VAL B 1 256 ? -19.288 -5.593 19.450 1.00 27.45 1249 VAL B N 1
ATOM 4505 C CA . VAL B 1 256 ? -18.791 -4.316 18.944 1.00 26.07 1249 VAL B CA 1
ATOM 4506 C C . VAL B 1 256 ? -17.255 -4.266 18.877 1.00 24.64 1249 VAL B C 1
ATOM 4507 O O . VAL B 1 256 ? -16.544 -5.033 19.524 1.00 24.60 1249 VAL B O 1
ATOM 4511 N N . ASP B 1 257 ? -16.773 -3.348 18.070 1.00 23.54 1250 ASP B N 1
ATOM 4512 C CA . ASP B 1 257 ? -15.333 -3.129 17.895 1.00 22.84 1250 ASP B CA 1
ATOM 4513 C C . ASP B 1 257 ? -14.757 -2.027 18.778 1.00 22.32 1250 ASP B C 1
ATOM 4514 O O . ASP B 1 257 ? -13.599 -2.073 19.132 1.00 22.12 1250 ASP B O 1
ATOM 4519 N N . ILE B 1 258 ? -15.562 -1.015 19.070 1.00 22.55 1251 ILE B N 1
ATOM 4520 C CA . ILE B 1 258 ? -15.125 0.190 19.792 1.00 21.85 1251 ILE B CA 1
ATOM 4521 C C . ILE B 1 258 ? -16.110 0.436 20.917 1.00 21.67 1251 ILE B C 1
ATOM 4522 O O . ILE B 1 258 ? -17.309 0.481 20.670 1.00 20.72 1251 ILE B O 1
ATOM 4527 N N . ILE B 1 259 ? -15.647 0.610 22.142 1.00 21.46 1252 ILE B N 1
ATOM 4528 C CA . ILE B 1 259 ? -16.521 1.117 23.200 1.00 21.91 1252 ILE B CA 1
ATOM 4529 C C . ILE B 1 259 ? -16.016 2.467 23.680 1.00 21.98 1252 ILE B C 1
ATOM 4530 O O . ILE B 1 259 ? -14.844 2.599 23.957 1.00 22.32 1252 ILE B O 1
ATOM 4535 N N . VAL B 1 260 ? -16.884 3.475 23.709 1.00 21.39 1253 VAL B N 1
ATOM 4536 C CA . VAL B 1 260 ? -16.562 4.772 24.295 1.00 21.83 1253 VAL B CA 1
ATOM 4537 C C . VAL B 1 260 ? -17.389 4.871 25.578 1.00 22.92 1253 VAL B C 1
ATOM 4538 O O . VAL B 1 260 ? -18.611 4.773 25.561 1.00 23.12 1253 VAL B O 1
ATOM 4542 N N . THR B 1 261 ? -16.735 5.057 26.706 1.00 23.32 1254 THR B N 1
ATOM 4543 C CA . THR B 1 261 ? -17.476 5.149 27.955 1.00 24.36 1254 THR B CA 1
ATOM 4544 C C . THR B 1 261 ? -17.248 6.480 28.646 1.00 24.57 1254 THR B C 1
ATOM 4545 O O . THR B 1 261 ? -16.126 6.933 28.728 1.00 24.69 1254 THR B O 1
ATOM 4549 N N . THR B 1 262 ? -18.334 7.109 29.106 1.00 25.52 1255 THR B N 1
ATOM 4550 C CA . THR B 1 262 ? -18.335 8.512 29.525 1.00 25.92 1255 THR B CA 1
ATOM 4551 C C . THR B 1 262 ? -18.998 8.771 30.892 1.00 27.74 1255 THR B C 1
ATOM 4552 O O . THR B 1 262 ? -19.367 9.899 31.186 1.00 27.75 1255 THR B O 1
ATOM 4556 N N . ALA B 1 263 ? -19.182 7.730 31.696 1.00 29.47 1256 ALA B N 1
ATOM 4557 C CA . ALA B 1 263 ? -19.957 7.833 32.925 1.00 31.70 1256 ALA B CA 1
ATOM 4558 C C . ALA B 1 263 ? -19.066 8.385 34.034 1.00 33.83 1256 ALA B C 1
ATOM 4559 O O . ALA B 1 263 ? -18.373 7.641 34.703 1.00 33.19 1256 ALA B O 1
ATOM 4561 N N . LEU B 1 264 ? -19.084 9.709 34.170 1.00 37.30 1257 LEU B N 1
ATOM 4562 C CA . LEU B 1 264 ? -18.217 10.467 35.081 1.00 40.13 1257 LEU B CA 1
ATOM 4563 C C . LEU B 1 264 ? -19.025 11.565 35.777 1.00 42.28 1257 LEU B C 1
ATOM 4564 O O . LEU B 1 264 ? -19.791 12.291 35.127 1.00 42.78 1257 LEU B O 1
ATOM 4569 N N . ILE B 1 265 ? -18.895 11.652 37.097 1.00 44.94 1258 ILE B N 1
ATOM 4570 C CA . ILE B 1 265 ? -19.396 12.797 37.862 1.00 47.01 1258 ILE B CA 1
ATOM 4571 C C . ILE B 1 265 ? -18.185 13.469 38.500 1.00 48.10 1258 ILE B C 1
ATOM 4572 O O . ILE B 1 265 ? -17.459 12.796 39.234 1.00 48.53 1258 ILE B O 1
ATOM 4577 N N . PRO B 1 266 ? -17.946 14.762 38.254 1.00 49.45 1259 PRO B N 1
ATOM 4578 C CA . PRO B 1 266 ? -16.802 15.441 38.898 1.00 50.23 1259 PRO B CA 1
ATOM 4579 C C . PRO B 1 266 ? -16.739 15.169 40.422 1.00 50.45 1259 PRO B C 1
ATOM 4580 O O . PRO B 1 266 ? -17.781 15.099 41.083 1.00 51.09 1259 PRO B O 1
ATOM 4584 N N . GLY B 1 267 ? -15.538 14.929 40.941 1.00 50.77 1260 GLY B N 1
ATOM 4585 C CA . GLY B 1 267 ? -15.331 14.681 42.365 1.00 50.68 1260 GLY B CA 1
ATOM 4586 C C . GLY B 1 267 ? -15.770 13.328 42.927 1.00 50.53 1260 GLY B C 1
ATOM 4587 O O . GLY B 1 267 ? -15.739 13.140 44.150 1.00 50.88 1260 GLY B O 1
ATOM 4588 N N . LYS B 1 268 ? -16.145 12.379 42.065 1.00 49.62 1261 LYS B N 1
ATOM 4589 C CA . LYS B 1 268 ? -16.634 11.066 42.517 1.00 48.80 1261 LYS B CA 1
ATOM 4590 C C . LYS B 1 268 ? -15.945 9.899 41.778 1.00 47.51 1261 LYS B C 1
ATOM 4591 O O . LYS B 1 268 ? -15.670 10.017 40.584 1.00 47.57 1261 LYS B O 1
ATOM 4597 N N . PRO B 1 269 ? -15.657 8.781 42.460 1.00 45.73 1262 PRO B N 1
ATOM 4598 C CA . PRO B 1 269 ? -15.100 7.604 41.769 1.00 44.06 1262 PRO B CA 1
ATOM 4599 C C . PRO B 1 269 ? -16.022 7.089 40.649 1.00 42.06 1262 PRO B C 1
ATOM 4600 O O . PRO B 1 269 ? -17.235 6.938 40.853 1.00 41.39 1262 PRO B O 1
ATOM 4604 N N . ALA B 1 270 ? -15.433 6.852 39.474 1.00 39.49 1263 ALA B N 1
ATOM 4605 C CA . ALA B 1 270 ? -16.165 6.377 38.302 1.00 37.50 1263 ALA B CA 1
ATOM 4606 C C . ALA B 1 270 ? -16.628 4.929 38.500 1.00 35.79 1263 ALA B C 1
ATOM 4607 O O . ALA B 1 270 ? -15.863 4.087 38.932 1.00 34.35 1263 ALA B O 1
ATOM 4609 N N . PRO B 1 271 ? -17.875 4.626 38.177 1.00 34.52 1264 PRO B N 1
ATOM 4610 C CA . PRO B 1 271 ? -18.353 3.245 38.325 1.00 34.34 1264 PRO B CA 1
ATOM 4611 C C . PRO B 1 271 ? -17.647 2.301 37.345 1.00 34.56 1264 PRO B C 1
ATOM 4612 O O . PRO B 1 271 ? -17.505 2.670 36.164 1.00 34.23 1264 PRO B O 1
ATOM 4616 N N . LYS B 1 272 ? -17.191 1.135 37.812 1.00 33.90 1265 LYS B N 1
ATOM 4617 C CA . LYS B 1 272 ? -16.665 0.116 36.904 1.00 33.88 1265 LYS B CA 1
ATOM 4618 C C . LYS B 1 272 ? -17.827 -0.526 36.163 1.00 33.52 1265 LYS B C 1
ATOM 4619 O O . LYS B 1 272 ? -18.573 -1.329 36.730 1.00 34.39 1265 LYS B O 1
ATOM 4625 N N . LEU B 1 273 ? -18.013 -0.136 34.908 1.00 32.43 1266 LEU B N 1
ATOM 4626 C CA . LEU B 1 273 ? -19.075 -0.662 34.063 1.00 31.92 1266 LEU B CA 1
ATOM 4627 C C . LEU B 1 273 ? -18.611 -1.757 33.085 1.00 31.67 1266 LEU B C 1
ATOM 4628 O O . LEU B 1 273 ? -19.398 -2.630 32.682 1.00 30.69 1266 LEU B O 1
ATOM 4633 N N . ILE B 1 274 ? -17.342 -1.713 32.688 1.00 30.84 1267 ILE B N 1
ATOM 4634 C CA . ILE B 1 274 ? -16.806 -2.687 31.744 1.00 30.57 1267 ILE B CA 1
ATOM 4635 C C . ILE B 1 274 ? -15.736 -3.433 32.485 1.00 30.35 1267 ILE B C 1
ATOM 4636 O O . ILE B 1 274 ? -14.734 -2.855 32.810 1.00 30.00 1267 ILE B O 1
ATOM 4641 N N . THR B 1 275 ? -15.958 -4.712 32.762 1.00 30.26 1268 THR B N 1
ATOM 4642 C CA . THR B 1 275 ? -15.056 -5.488 33.597 1.00 30.24 1268 THR B CA 1
ATOM 4643 C C . THR B 1 275 ? -13.959 -6.112 32.760 1.00 30.93 1268 THR B C 1
ATOM 4644 O O . THR B 1 275 ? -14.045 -6.146 31.537 1.00 30.28 1268 THR B O 1
ATOM 4648 N N . ARG B 1 276 ? -12.965 -6.682 33.434 1.00 31.16 1269 ARG B N 1
ATOM 4649 C CA . ARG B 1 276 ? -11.881 -7.376 32.755 1.00 32.30 1269 ARG B CA 1
ATOM 4650 C C . ARG B 1 276 ? -12.406 -8.519 31.909 1.00 32.56 1269 ARG B C 1
ATOM 4651 O O . ARG B 1 276 ? -11.897 -8.759 30.825 1.00 32.72 1269 ARG B O 1
ATOM 4659 N N . GLU B 1 277 ? -13.432 -9.217 32.393 1.00 33.20 1270 GLU B N 1
ATOM 4660 C CA . GLU B 1 277 ? -13.986 -10.367 31.675 1.00 33.78 1270 GLU B CA 1
ATOM 4661 C C . GLU B 1 277 ? -14.674 -9.946 30.396 1.00 33.22 1270 GLU B C 1
ATOM 4662 O O . GLU B 1 277 ? -14.618 -10.659 29.380 1.00 32.16 1270 GLU B O 1
ATOM 4668 N N . MET B 1 278 ? -15.352 -8.801 30.472 1.00 32.67 1271 MET B N 1
ATOM 4669 C CA . MET B 1 278 ? -16.007 -8.214 29.312 1.00 32.49 1271 MET B CA 1
ATOM 4670 C C . MET B 1 278 ? -14.981 -7.920 28.212 1.00 31.65 1271 MET B C 1
ATOM 4671 O O . MET B 1 278 ? -15.130 -8.355 27.096 1.00 31.62 1271 MET B O 1
ATOM 4676 N N . VAL B 1 279 ? -13.929 -7.186 28.551 1.00 32.08 1272 VAL B N 1
ATOM 4677 C CA . VAL B 1 279 ? -12.859 -6.856 27.592 1.00 31.62 1272 VAL B CA 1
ATOM 4678 C C . VAL B 1 279 ? -12.209 -8.134 27.017 1.00 31.53 1272 VAL B C 1
ATOM 4679 O O . VAL B 1 279 ? -11.938 -8.217 25.819 1.00 30.79 1272 VAL B O 1
ATOM 4683 N N . ASP B 1 280 ? -11.994 -9.130 27.887 1.00 32.34 1273 ASP B N 1
ATOM 4684 C CA . ASP B 1 280 ? -11.432 -10.432 27.499 1.00 32.13 1273 ASP B CA 1
ATOM 4685 C C . ASP B 1 280 ? -12.269 -11.152 26.472 1.00 31.43 1273 ASP B C 1
ATOM 4686 O O . ASP B 1 280 ? -11.758 -11.993 25.764 1.00 31.33 1273 ASP B O 1
ATOM 4691 N N . SER B 1 281 ? -13.551 -10.821 26.396 1.00 31.51 1274 SER B N 1
ATOM 4692 C CA . SER B 1 281 ? -14.452 -11.446 25.452 1.00 31.12 1274 SER B CA 1
ATOM 4693 C C . SER B 1 281 ? -14.458 -10.785 24.098 1.00 30.63 1274 SER B C 1
ATOM 4694 O O . SER B 1 281 ? -15.048 -11.312 23.167 1.00 31.40 1274 SER B O 1
ATOM 4697 N N . MET B 1 282 ? -13.849 -9.614 23.969 1.00 30.07 1275 MET B N 1
ATOM 4698 C CA . MET B 1 282 ? -13.959 -8.859 22.720 1.00 29.46 1275 MET B CA 1
ATOM 4699 C C . MET B 1 282 ? -13.048 -9.391 21.637 1.00 28.87 1275 MET B C 1
ATOM 4700 O O . MET B 1 282 ? -12.024 -9.981 21.917 1.00 28.32 1275 MET B O 1
ATOM 4705 N N . LYS B 1 283 ? -13.461 -9.162 20.391 1.00 29.11 1276 LYS B N 1
ATOM 4706 C CA . LYS B 1 283 ? -12.666 -9.432 19.196 1.00 28.95 1276 LYS B CA 1
ATOM 4707 C C . LYS B 1 283 ? -11.287 -8.754 19.335 1.00 28.50 1276 LYS B C 1
ATOM 4708 O O . LYS B 1 283 ? -11.187 -7.578 19.775 1.00 28.14 1276 LYS B O 1
ATOM 4714 N N . ALA B 1 284 ? -10.229 -9.484 19.007 1.00 26.42 1277 ALA B N 1
ATOM 4715 C CA . ALA B 1 284 ? -8.907 -8.921 19.026 1.00 26.47 1277 ALA B CA 1
ATOM 4716 C C . ALA B 1 284 ? -8.832 -7.712 18.085 1.00 26.20 1277 ALA B C 1
ATOM 4717 O O . ALA B 1 284 ? -9.483 -7.667 17.026 1.00 25.37 1277 ALA B O 1
ATOM 4719 N N . GLY B 1 285 ? -8.035 -6.736 18.499 1.00 25.27 1278 GLY B N 1
ATOM 4720 C CA . GLY B 1 285 ? -7.916 -5.471 17.797 1.00 24.82 1278 GLY B CA 1
ATOM 4721 C C . GLY B 1 285 ? -8.949 -4.424 18.176 1.00 24.00 1278 GLY B C 1
ATOM 4722 O O . GLY B 1 285 ? -8.893 -3.315 17.652 1.00 24.27 1278 GLY B O 1
ATOM 4723 N N . SER B 1 286 ? -9.845 -4.746 19.106 1.00 22.75 1279 SER B N 1
ATOM 4724 C CA . SER B 1 286 ? -10.897 -3.843 19.501 1.00 22.85 1279 SER B CA 1
ATOM 4725 C C . SER B 1 286 ? -10.293 -2.707 20.310 1.00 22.38 1279 SER B C 1
ATOM 4726 O O . SER B 1 286 ? -9.141 -2.819 20.850 1.00 22.43 1279 SER B O 1
ATOM 4729 N N . VAL B 1 287 ? -11.049 -1.622 20.403 1.00 20.97 1280 VAL B N 1
ATOM 4730 C CA . VAL B 1 287 ? -10.615 -0.435 21.148 1.00 21.33 1280 VAL B CA 1
ATOM 4731 C C . VAL B 1 287 ? -11.650 0.063 22.140 1.00 20.96 1280 VAL B C 1
ATOM 4732 O O . VAL B 1 287 ? -12.843 0.171 21.823 1.00 20.15 1280 VAL B O 1
ATOM 4736 N N . ILE B 1 288 ? -11.180 0.378 23.342 1.00 20.58 1281 ILE B N 1
ATOM 4737 C CA . ILE B 1 288 ? -11.987 1.035 24.374 1.00 21.30 1281 ILE B CA 1
ATOM 4738 C C . ILE B 1 288 ? -11.383 2.387 24.639 1.00 20.85 1281 ILE B C 1
ATOM 4739 O O . ILE B 1 288 ? -10.193 2.480 24.886 1.00 22.04 1281 ILE B O 1
ATOM 4744 N N . VAL B 1 289 ? -12.190 3.432 24.567 1.00 20.74 1282 VAL B N 1
ATOM 4745 C CA . VAL B 1 289 ? -11.783 4.768 25.005 1.00 20.16 1282 VAL B CA 1
ATOM 4746 C C . VAL B 1 289 ? -12.562 5.117 26.269 1.00 20.81 1282 VAL B C 1
ATOM 4747 O O . VAL B 1 289 ? -13.805 5.286 26.254 1.00 18.41 1282 VAL B O 1
ATOM 4751 N N . ASP B 1 290 ? -11.825 5.241 27.363 1.00 19.43 1283 ASP B N 1
ATOM 4752 C CA . ASP B 1 290 ? -12.422 5.405 28.670 1.00 21.80 1283 ASP B CA 1
ATOM 4753 C C . ASP B 1 290 ? -12.298 6.866 29.106 1.00 22.82 1283 ASP B C 1
ATOM 4754 O O . ASP B 1 290 ? -11.241 7.268 29.623 1.00 22.50 1283 ASP B O 1
ATOM 4759 N N . LEU B 1 291 ? -13.393 7.629 28.946 1.00 23.56 1284 LEU B N 1
ATOM 4760 C CA . LEU B 1 291 ? -13.437 9.062 29.268 1.00 25.14 1284 LEU B CA 1
ATOM 4761 C C . LEU B 1 291 ? -13.680 9.336 30.733 1.00 25.75 1284 LEU B C 1
ATOM 4762 O O . LEU B 1 291 ? -13.732 10.484 31.134 1.00 27.74 1284 LEU B O 1
ATOM 4767 N N . ALA B 1 292 ? -13.808 8.299 31.543 1.00 26.21 1285 ALA B N 1
ATOM 4768 C CA . ALA B 1 292 ? -13.879 8.463 32.988 1.00 26.00 1285 ALA B CA 1
ATOM 4769 C C . ALA B 1 292 ? -12.545 8.172 33.670 1.00 26.56 1285 ALA B C 1
ATOM 4770 O O . ALA B 1 292 ? -12.479 8.027 34.911 1.00 26.11 1285 ALA B O 1
ATOM 4772 N N . ALA B 1 293 ? -11.480 8.101 32.879 1.00 27.43 1286 ALA B N 1
ATOM 4773 C CA . ALA B 1 293 ? -10.164 7.734 33.386 1.00 28.30 1286 ALA B CA 1
ATOM 4774 C C . ALA B 1 293 ? -9.661 8.647 34.513 1.00 30.24 1286 ALA B C 1
ATOM 4775 O O . ALA B 1 293 ? -9.028 8.172 35.449 1.00 30.23 1286 ALA B O 1
ATOM 4777 N N . GLN B 1 294 ? -9.944 9.944 34.422 1.00 32.00 1287 GLN B N 1
ATOM 4778 C CA . GLN B 1 294 ? -9.474 10.894 35.434 1.00 33.74 1287 GLN B CA 1
ATOM 4779 C C . GLN B 1 294 ? -10.027 10.571 36.844 1.00 34.51 1287 GLN B C 1
ATOM 4780 O O . GLN B 1 294 ? -9.368 10.867 37.858 1.00 35.25 1287 GLN B O 1
ATOM 4786 N N . ASN B 1 295 ? -11.209 9.943 36.921 1.00 34.26 1288 ASN B N 1
ATOM 4787 C CA . ASN B 1 295 ? -11.723 9.446 38.213 1.00 34.15 1288 ASN B CA 1
ATOM 4788 C C . ASN B 1 295 ? -11.632 7.933 38.391 1.00 33.12 1288 ASN B C 1
ATOM 4789 O O . ASN B 1 295 ? -12.498 7.338 39.028 1.00 32.86 1288 ASN B O 1
ATOM 4794 N N . GLY B 1 296 ? -10.604 7.316 37.811 1.00 32.37 1289 GLY B N 1
ATOM 4795 C CA . GLY B 1 296 ? -10.365 5.889 37.946 1.00 32.23 1289 GLY B CA 1
ATOM 4796 C C . GLY B 1 296 ? -10.830 5.025 36.773 1.00 31.75 1289 GLY B C 1
ATOM 4797 O O . GLY B 1 296 ? -10.357 3.891 36.624 1.00 32.36 1289 GLY B O 1
ATOM 4798 N N . GLY B 1 297 ? -11.755 5.542 35.965 1.00 30.41 1290 GLY B N 1
ATOM 4799 C CA . GLY B 1 297 ? -12.155 4.910 34.711 1.00 29.77 1290 GLY B CA 1
ATOM 4800 C C . GLY B 1 297 ? -13.370 4.026 34.902 1.00 28.98 1290 GLY B C 1
ATOM 4801 O O . GLY B 1 297 ? -13.592 3.538 36.004 1.00 28.73 1290 GLY B O 1
ATOM 4802 N N . ASN B 1 298 ? -14.168 3.861 33.844 1.00 27.69 1291 ASN B N 1
ATOM 4803 C CA . ASN B 1 298 ? -15.248 2.882 33.815 1.00 26.74 1291 ASN B CA 1
ATOM 4804 C C . ASN B 1 298 ? -14.777 1.468 33.472 1.00 26.64 1291 ASN B C 1
ATOM 4805 O O . ASN B 1 298 ? -15.509 0.499 33.701 1.00 25.66 1291 ASN B O 1
ATOM 4810 N N . CYS B 1 299 ? -13.584 1.351 32.893 1.00 25.60 1292 CYS B N 1
ATOM 4811 C CA . CYS B 1 299 ? -13.042 0.066 32.503 1.00 26.22 1292 CYS B CA 1
ATOM 4812 C C . CYS B 1 299 ? -12.003 -0.373 33.545 1.00 26.22 1292 CYS B C 1
ATOM 4813 O O . CYS B 1 299 ? -11.117 0.383 33.881 1.00 26.44 1292 CYS B O 1
ATOM 4816 N N . GLU B 1 300 ? -12.147 -1.591 34.054 1.00 26.92 1293 GLU B N 1
ATOM 4817 C CA . GLU B 1 300 ? -11.218 -2.179 35.023 1.00 26.90 1293 GLU B CA 1
ATOM 4818 C C . GLU B 1 300 ? -9.788 -2.316 34.529 1.00 26.90 1293 GLU B C 1
ATOM 4819 O O . GLU B 1 300 ? -8.870 -2.368 35.338 1.00 27.37 1293 GLU B O 1
ATOM 4825 N N . TYR B 1 301 ? -9.587 -2.400 33.215 1.00 26.50 1294 TYR B N 1
ATOM 4826 C CA . TYR B 1 301 ? -8.242 -2.482 32.639 1.00 26.34 1294 TYR B CA 1
ATOM 4827 C C . TYR B 1 301 ? -7.588 -1.114 32.410 1.00 25.43 1294 TYR B C 1
ATOM 4828 O O . TYR B 1 301 ? -6.414 -1.033 32.056 1.00 25.28 1294 TYR B O 1
ATOM 4837 N N . THR B 1 302 ? -8.343 -0.047 32.585 1.00 24.87 1295 THR B N 1
ATOM 4838 C CA . THR B 1 302 ? -7.809 1.285 32.338 1.00 24.87 1295 THR B CA 1
ATOM 4839 C C . THR B 1 302 ? -6.621 1.662 33.256 1.00 26.01 1295 THR B C 1
ATOM 4840 O O . THR B 1 302 ? -6.676 1.477 34.479 1.00 26.63 1295 THR B O 1
ATOM 4844 N N . VAL B 1 303 ? -5.583 2.210 32.628 1.00 26.56 1296 VAL B N 1
ATOM 4845 C CA . VAL B 1 303 ? -4.436 2.806 33.295 1.00 27.69 1296 VAL B CA 1
ATOM 4846 C C . VAL B 1 303 ? -4.446 4.290 32.912 1.00 28.06 1296 VAL B C 1
ATOM 4847 O O . VAL B 1 303 ? -4.032 4.637 31.820 1.00 28.17 1296 VAL B O 1
ATOM 4851 N N . PRO B 1 304 ? -4.914 5.152 33.815 1.00 28.73 1297 PRO B N 1
ATOM 4852 C CA . PRO B 1 304 ? -5.074 6.579 33.533 1.00 28.69 1297 PRO B CA 1
ATOM 4853 C C . PRO B 1 304 ? -3.799 7.204 33.002 1.00 28.67 1297 PRO B C 1
ATOM 4854 O O . PRO B 1 304 ? -2.720 6.917 33.542 1.00 28.36 1297 PRO B O 1
ATOM 4858 N N . GLY B 1 305 ? -3.912 8.003 31.936 1.00 27.80 1298 GLY B N 1
ATOM 4859 C CA . GLY B 1 305 ? -2.754 8.608 31.283 1.00 27.48 1298 GLY B CA 1
ATOM 4860 C C . GLY B 1 305 ? -2.075 7.783 30.195 1.00 27.00 1298 GLY B C 1
ATOM 4861 O O . GLY B 1 305 ? -1.209 8.317 29.512 1.00 26.91 1298 GLY B O 1
ATOM 4862 N N . GLU B 1 306 ? -2.487 6.518 30.023 1.00 26.10 1299 GLU B N 1
ATOM 4863 C CA . GLU B 1 306 ? -1.883 5.566 29.090 1.00 26.40 1299 GLU B CA 1
ATOM 4864 C C . GLU B 1 306 ? -2.887 4.782 28.242 1.00 25.99 1299 GLU B C 1
ATOM 4865 O O . GLU B 1 306 ? -4.073 4.733 28.540 1.00 24.85 1299 GLU B O 1
ATOM 4871 N N . ILE B 1 307 ? -2.366 4.159 27.197 1.00 27.07 1300 ILE B N 1
ATOM 4872 C CA . ILE B 1 307 ? -3.005 3.028 26.537 1.00 28.39 1300 ILE B CA 1
ATOM 4873 C C . ILE B 1 307 ? -2.446 1.747 27.140 1.00 29.60 1300 ILE B C 1
ATOM 4874 O O . ILE B 1 307 ? -1.235 1.588 27.258 1.00 30.68 1300 ILE B O 1
ATOM 4879 N N . PHE B 1 308 ? -3.342 0.850 27.526 1.00 29.94 1301 PHE B N 1
ATOM 4880 C CA . PHE B 1 308 ? -2.973 -0.464 28.034 1.00 30.62 1301 PHE B CA 1
ATOM 4881 C C . PHE B 1 308 ? -3.496 -1.456 27.022 1.00 30.57 1301 PHE B C 1
ATOM 4882 O O . PHE B 1 308 ? -4.676 -1.380 26.628 1.00 30.92 1301 PHE B O 1
ATOM 4890 N N . THR B 1 309 ? -2.645 -2.379 26.589 1.00 30.34 1302 THR B N 1
ATOM 4891 C CA . THR B 1 309 ? -3.065 -3.398 25.630 1.00 30.13 1302 THR B CA 1
ATOM 4892 C C . THR B 1 309 ? -3.228 -4.719 26.343 1.00 30.97 1302 THR B C 1
ATOM 4893 O O . THR B 1 309 ? -2.304 -5.196 26.975 1.00 31.16 1302 THR B O 1
ATOM 4897 N N . THR B 1 310 ? -4.425 -5.295 26.277 1.00 32.25 1303 THR B N 1
ATOM 4898 C CA . THR B 1 310 ? -4.682 -6.570 26.965 1.00 33.10 1303 THR B CA 1
ATOM 4899 C C . THR B 1 310 ? -3.988 -7.726 26.260 1.00 33.93 1303 THR B C 1
ATOM 4900 O O . THR B 1 310 ? -3.482 -7.592 25.134 1.00 32.79 1303 THR B O 1
ATOM 4904 N N . GLU B 1 311 ? -3.951 -8.857 26.959 1.00 35.47 1304 GLU B N 1
ATOM 4905 C CA . GLU B 1 311 ? -3.393 -10.090 26.411 1.00 36.85 1304 GLU B CA 1
ATOM 4906 C C . GLU B 1 311 ? -4.168 -10.548 25.175 1.00 36.09 1304 GLU B C 1
ATOM 4907 O O . GLU B 1 311 ? -3.572 -11.083 24.259 1.00 36.51 1304 GLU B O 1
ATOM 4913 N N . ASN B 1 312 ? -5.486 -10.362 25.156 1.00 35.63 1305 ASN B N 1
ATOM 4914 C CA . ASN B 1 312 ? -6.279 -10.705 23.963 1.00 35.14 1305 ASN B CA 1
ATOM 4915 C C . ASN B 1 312 ? -6.265 -9.644 22.846 1.00 34.52 1305 ASN B C 1
ATOM 4916 O O . ASN B 1 312 ? -6.979 -9.786 21.853 1.00 35.43 1305 ASN B O 1
ATOM 4921 N N . GLY B 1 313 ? -5.477 -8.579 23.015 1.00 33.05 1306 GLY B N 1
ATOM 4922 C CA . GLY B 1 313 ? -5.218 -7.603 21.954 1.00 32.09 1306 GLY B CA 1
ATOM 4923 C C . GLY B 1 313 ? -6.157 -6.393 21.854 1.00 31.05 1306 GLY B C 1
ATOM 4924 O O . GLY B 1 313 ? -6.234 -5.741 20.817 1.00 31.64 1306 GLY B O 1
ATOM 4925 N N . VAL B 1 314 ? -6.860 -6.087 22.928 1.00 29.38 1307 VAL B N 1
ATOM 4926 C CA . VAL B 1 314 ? -7.729 -4.931 22.982 1.00 28.32 1307 VAL B CA 1
ATOM 4927 C C . VAL B 1 314 ? -6.952 -3.713 23.504 1.00 27.59 1307 VAL B C 1
ATOM 4928 O O . VAL B 1 314 ? -6.282 -3.787 24.533 1.00 26.84 1307 VAL B O 1
ATOM 4932 N N . LYS B 1 315 ? -7.031 -2.587 22.794 1.00 26.14 1308 LYS B N 1
ATOM 4933 C CA . LYS B 1 315 ? -6.428 -1.344 23.288 1.00 24.68 1308 LYS B CA 1
ATOM 4934 C C . LYS B 1 315 ? -7.381 -0.564 24.181 1.00 23.09 1308 LYS B C 1
ATOM 4935 O O . LYS B 1 315 ? -8.416 -0.119 23.730 1.00 22.10 1308 LYS B O 1
ATOM 4941 N N . VAL B 1 316 ? -7.005 -0.383 25.437 1.00 22.01 1309 VAL B N 1
ATOM 4942 C CA . VAL B 1 316 ? -7.758 0.399 26.401 1.00 22.14 1309 VAL B CA 1
ATOM 4943 C C . VAL B 1 316 ? -7.123 1.782 26.567 1.00 22.29 1309 VAL B C 1
ATOM 4944 O O . VAL B 1 316 ? -6.103 1.941 27.230 1.00 21.79 1309 VAL B O 1
ATOM 4948 N N . ILE B 1 317 ? -7.735 2.780 25.951 1.00 21.30 1310 ILE B N 1
ATOM 4949 C CA . ILE B 1 317 ? -7.236 4.158 25.964 1.00 21.36 1310 ILE B CA 1
ATOM 4950 C C . ILE B 1 317 ? -7.744 4.924 27.191 1.00 21.74 1310 ILE B C 1
ATOM 4951 O O . ILE B 1 317 ? -8.948 5.151 27.367 1.00 20.63 1310 ILE B O 1
ATOM 4956 N N . GLY B 1 318 ? -6.804 5.313 28.055 1.00 21.81 1311 GLY B N 1
ATOM 4957 C CA . GLY B 1 318 ? -7.122 5.959 29.319 1.00 21.49 1311 GLY B CA 1
ATOM 4958 C C . GLY B 1 318 ? -6.597 7.372 29.452 1.00 21.45 1311 GLY B C 1
ATOM 4959 O O . GLY B 1 318 ? -6.402 7.836 30.567 1.00 22.05 1311 GLY B O 1
ATOM 4960 N N . TYR B 1 319 ? -6.363 8.075 28.343 1.00 21.56 1312 TYR B N 1
ATOM 4961 C CA . TYR B 1 319 ? -5.948 9.482 28.410 1.00 21.13 1312 TYR B CA 1
ATOM 4962 C C . TYR B 1 319 ? -6.890 10.330 29.271 1.00 21.60 1312 TYR B C 1
ATOM 4963 O O . TYR B 1 319 ? -8.099 10.190 29.188 1.00 21.18 1312 TYR B O 1
ATOM 4972 N N . THR B 1 320 ? -6.321 11.233 30.064 1.00 21.98 1313 THR B N 1
ATOM 4973 C CA . THR B 1 320 ? -7.068 12.137 30.931 1.00 22.47 1313 THR B CA 1
ATOM 4974 C C . THR B 1 320 ? -7.018 13.559 30.386 1.00 21.71 1313 THR B C 1
ATOM 4975 O O . THR B 1 320 ? -7.412 14.483 31.074 1.00 23.55 1313 THR B O 1
ATOM 4979 N N . ASP B 1 321 ? -6.516 13.740 29.171 1.00 20.50 1314 ASP B N 1
ATOM 4980 C CA . ASP B 1 321 ? -6.296 15.059 28.610 1.00 20.38 1314 ASP B CA 1
ATOM 4981 C C . ASP B 1 321 ? -6.796 15.122 27.152 1.00 19.26 1314 ASP B C 1
ATOM 4982 O O . ASP B 1 321 ? -6.166 15.714 26.276 1.00 18.16 1314 ASP B O 1
ATOM 4987 N N . LEU B 1 322 ? -7.963 14.540 26.909 1.00 17.90 1315 LEU B N 1
ATOM 4988 C CA . LEU B 1 322 ? -8.515 14.577 25.554 1.00 17.79 1315 LEU B CA 1
ATOM 4989 C C . LEU B 1 322 ? -8.678 16.016 25.039 1.00 16.54 1315 LEU B C 1
ATOM 4990 O O . LEU B 1 322 ? -8.303 16.256 23.908 1.00 15.08 1315 LEU B O 1
ATOM 4995 N N . PRO B 1 323 ? -9.149 16.974 25.839 1.00 16.94 1316 PRO B N 1
ATOM 4996 C CA . PRO B 1 323 ? -9.185 18.363 25.350 1.00 17.26 1316 PRO B CA 1
ATOM 4997 C C . PRO B 1 323 ? -7.801 18.953 25.034 1.00 17.64 1316 PRO B C 1
ATOM 4998 O O . PRO B 1 323 ? -7.655 19.645 24.050 1.00 17.55 1316 PRO B O 1
ATOM 5002 N N . GLY B 1 324 ? -6.788 18.628 25.825 1.00 17.78 1317 GLY B N 1
ATOM 5003 C CA . GLY B 1 324 ? -5.431 19.039 25.516 1.00 17.73 1317 GLY B CA 1
ATOM 5004 C C . GLY B 1 324 ? -4.832 18.378 24.290 1.00 17.61 1317 GLY B C 1
ATOM 5005 O O . GLY B 1 324 ? -3.802 18.848 23.801 1.00 17.60 1317 GLY B O 1
ATOM 5006 N N . ARG B 1 325 ? -5.444 17.287 23.815 1.00 17.80 1318 ARG B N 1
ATOM 5007 C CA . ARG B 1 325 ? -5.086 16.633 22.552 1.00 17.67 1318 ARG B CA 1
ATOM 5008 C C . ARG B 1 325 ? -5.854 17.190 21.353 1.00 17.52 1318 ARG B C 1
ATOM 5009 O O . ARG B 1 325 ? -5.631 16.761 20.235 1.00 18.72 1318 ARG B O 1
A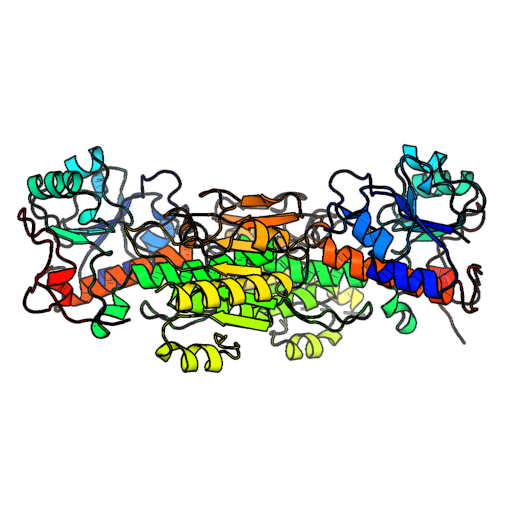TOM 5017 N N . LEU B 1 326 ? -6.741 18.141 21.601 1.00 17.41 1319 LEU B N 1
ATOM 5018 C CA . LEU B 1 326 ? -7.329 18.973 20.555 1.00 16.90 1319 LEU B CA 1
ATOM 5019 C C . LEU B 1 326 ? -7.220 20.443 20.982 1.00 16.76 1319 LEU B C 1
ATOM 5020 O O . LEU B 1 326 ? -8.219 21.121 21.205 1.00 16.72 1319 LEU B O 1
ATOM 5025 N N . PRO B 1 327 ? -5.993 20.938 21.165 1.00 16.55 1320 PRO B N 1
ATOM 5026 C CA . PRO B 1 327 ? -5.784 22.183 21.916 1.00 16.22 1320 PRO B CA 1
ATOM 5027 C C . PRO B 1 327 ? -6.314 23.456 21.271 1.00 16.99 1320 PRO B C 1
ATOM 5028 O O . PRO B 1 327 ? -6.647 24.402 21.977 1.00 17.14 1320 PRO B O 1
ATOM 5032 N N . THR B 1 328 ? -6.326 23.491 19.939 1.00 17.55 1321 THR B N 1
ATOM 5033 C CA . THR B 1 328 ? -6.734 24.661 19.211 1.00 17.13 1321 THR B CA 1
ATOM 5034 C C . THR B 1 328 ? -8.237 24.820 19.384 1.00 16.60 1321 THR B C 1
ATOM 5035 O O . THR B 1 328 ? -8.715 25.912 19.707 1.00 16.02 1321 THR B O 1
ATOM 5039 N N . GLN B 1 329 ? -8.953 23.720 19.193 1.00 16.11 1322 GLN B N 1
ATOM 5040 C CA . GLN B 1 329 ? -10.408 23.719 19.361 1.00 16.83 1322 GLN B CA 1
ATOM 5041 C C . GLN B 1 329 ? -10.815 23.958 20.798 1.00 16.56 1322 GLN B C 1
ATOM 5042 O O . GLN B 1 329 ? -11.741 24.718 21.080 1.00 16.05 1322 GLN B O 1
ATOM 5048 N N . SER B 1 330 ? -10.116 23.314 21.717 1.00 15.64 1323 SER B N 1
ATOM 5049 C CA . SER B 1 330 ? -10.404 23.464 23.131 1.00 16.89 1323 SER B CA 1
ATOM 5050 C C . SER B 1 330 ? -10.211 24.901 23.609 1.00 15.84 1323 SER B C 1
ATOM 5051 O O . SER B 1 330 ? -11.018 25.403 24.394 1.00 16.41 1323 SER B O 1
ATOM 5054 N N 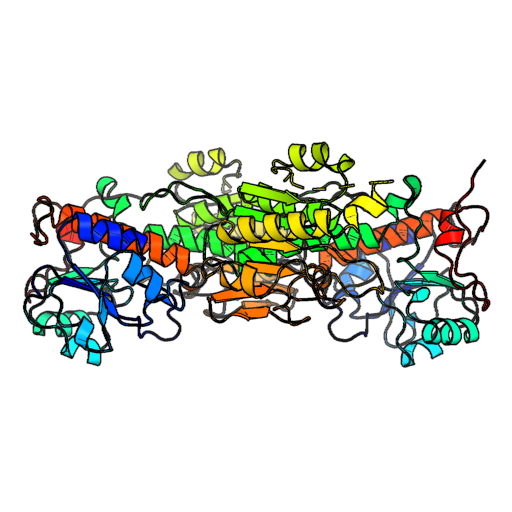. SER B 1 331 ? -9.137 25.533 23.149 1.00 15.55 1324 SER B N 1
ATOM 5055 C CA . SER B 1 331 ? -8.831 26.910 23.474 1.00 15.30 1324 SER B CA 1
ATOM 5056 C C . SER B 1 331 ? -9.905 27.858 22.930 1.00 16.52 1324 SER B C 1
ATOM 5057 O O . SER B 1 331 ? -10.325 28.785 23.629 1.00 16.37 1324 SER B O 1
ATOM 5060 N N . GLN B 1 332 ? -10.353 27.589 21.709 1.00 17.86 1325 GLN B N 1
ATOM 5061 C CA . GLN B 1 332 ? -11.340 28.425 21.023 1.00 19.21 1325 GLN B CA 1
ATOM 5062 C C . GLN B 1 332 ? -12.679 28.380 21.735 1.00 18.36 1325 GLN B C 1
ATOM 5063 O O . GLN B 1 332 ? -13.258 29.424 22.025 1.00 19.35 1325 GLN B O 1
ATOM 5069 N N . LEU B 1 333 ? -13.161 27.189 22.040 1.00 19.06 1326 LEU B N 1
ATOM 5070 C CA . LEU B 1 333 ? -14.460 27.039 22.705 1.00 19.39 1326 LEU B CA 1
ATOM 5071 C C . LEU B 1 333 ? -14.391 27.537 24.141 1.00 18.33 1326 LEU B C 1
ATOM 5072 O O . LEU B 1 333 ? -15.238 28.308 24.560 1.00 16.58 1326 LEU B O 1
ATOM 5077 N N . TYR B 1 334 ? -13.373 27.125 24.887 1.00 16.69 1327 TYR B N 1
ATOM 5078 C CA . TYR B 1 334 ? -13.230 27.631 26.240 1.00 16.60 1327 TYR B CA 1
ATOM 5079 C C . TYR B 1 334 ? -13.093 29.142 26.275 1.00 16.27 1327 TYR B C 1
ATOM 5080 O O . TYR B 1 334 ? -13.702 29.800 27.111 1.00 17.28 1327 TYR B O 1
ATOM 5089 N N . GLY B 1 335 ? -12.291 29.696 25.368 1.00 17.53 1328 GLY B N 1
ATOM 5090 C CA . GLY B 1 335 ? -12.067 31.126 25.288 1.00 17.31 1328 GLY B CA 1
ATOM 5091 C C . GLY B 1 335 ? -13.374 31.862 24.979 1.00 17.83 1328 GLY B C 1
ATOM 5092 O O . GLY B 1 335 ? -13.605 32.967 25.458 1.00 16.63 1328 GLY B O 1
ATOM 5093 N N . THR B 1 336 ? -14.220 31.234 24.173 1.00 18.05 1329 THR B N 1
ATOM 5094 C CA . THR B 1 336 ? -15.550 31.782 23.896 1.00 18.03 1329 THR B CA 1
ATOM 5095 C C . THR B 1 336 ? -16.460 31.723 25.107 1.00 16.98 1329 THR B C 1
ATOM 5096 O O . THR B 1 336 ? -17.187 32.688 25.367 1.00 19.13 1329 THR B O 1
ATOM 5100 N N . ASN B 1 337 ? -16.449 30.611 25.840 1.00 16.69 1330 ASN B N 1
ATOM 5101 C CA . ASN B 1 337 ? -17.118 30.539 27.130 1.00 16.92 1330 ASN B CA 1
ATOM 5102 C C . ASN B 1 337 ? -16.756 31.767 27.996 1.00 17.03 1330 ASN B C 1
ATOM 5103 O O . ASN B 1 337 ? -17.634 32.391 28.598 1.00 15.95 1330 ASN B O 1
ATOM 5108 N N . LEU B 1 338 ? -15.456 32.105 28.073 1.00 16.57 1331 LEU B N 1
ATOM 5109 C CA . LEU B 1 338 ? -15.018 33.267 28.847 1.00 16.57 1331 LEU B CA 1
ATOM 5110 C C . LEU B 1 338 ? -15.522 34.605 28.295 1.00 16.94 1331 LEU B C 1
ATOM 5111 O O . LEU B 1 338 ? -15.900 35.464 29.074 1.00 16.89 1331 LEU B O 1
ATOM 5116 N N . VAL B 1 339 ? -15.484 34.793 26.974 1.00 17.10 1332 VAL B N 1
ATOM 5117 C CA . VAL B 1 339 ? -16.111 35.948 26.342 1.00 17.96 1332 VAL B CA 1
ATOM 5118 C C . VAL B 1 339 ? -17.567 36.069 26.786 1.00 17.45 1332 VAL B C 1
ATOM 5119 O O . VAL B 1 339 ? -17.999 37.147 27.192 1.00 17.28 1332 VAL B O 1
ATOM 5123 N N . ASN B 1 340 ? -18.310 34.966 26.762 1.00 18.33 1333 ASN B N 1
ATOM 5124 C CA . ASN B 1 340 ? -19.754 35.020 27.037 1.00 18.50 1333 ASN B CA 1
ATOM 5125 C C . ASN B 1 340 ? -20.054 35.351 28.497 1.00 19.22 1333 ASN B C 1
ATOM 5126 O O . ASN B 1 340 ? -21.035 36.013 28.811 1.00 19.11 1333 ASN B O 1
ATOM 5131 N N . LEU B 1 341 ? -19.155 34.952 29.400 1.00 18.07 1334 LEU B N 1
ATOM 5132 C CA . LEU B 1 341 ? -19.244 35.359 30.776 1.00 17.85 1334 LEU B CA 1
ATOM 5133 C C . LEU B 1 341 ? -18.967 36.859 30.906 1.00 18.59 1334 LEU B C 1
ATOM 5134 O O . LEU B 1 341 ? -19.650 37.554 31.659 1.00 19.81 1334 LEU B O 1
ATOM 5139 N N . LEU B 1 342 ? -17.971 37.352 30.187 1.00 19.03 1335 LEU B N 1
ATOM 5140 C CA . LEU B 1 342 ? -17.657 38.758 30.248 1.00 20.85 1335 LEU B CA 1
ATOM 5141 C C . LEU B 1 342 ? -18.745 39.599 29.593 1.00 22.33 1335 LEU B C 1
ATOM 5142 O O . LEU B 1 342 ? -18.902 40.748 29.965 1.00 22.79 1335 LEU B O 1
ATOM 5147 N N . LYS B 1 343 ? -19.480 39.035 28.633 1.00 24.27 1336 LYS B N 1
ATOM 5148 C CA . LYS B 1 343 ? -20.629 39.741 28.046 1.00 25.51 1336 LYS B CA 1
ATOM 5149 C C . LYS B 1 343 ? -21.684 40.003 29.111 1.00 25.53 1336 LYS B C 1
ATOM 5150 O O . LYS B 1 343 ? -22.307 41.052 29.121 1.00 27.25 1336 LYS B O 1
ATOM 5156 N N . LEU B 1 344 ? -21.872 39.052 30.015 1.00 26.02 1337 LEU B N 1
ATOM 5157 C CA . LEU B 1 344 ? -22.772 39.213 31.157 1.00 25.95 1337 LEU B CA 1
ATOM 5158 C C . LEU B 1 344 ? -22.253 40.241 32.154 1.00 25.30 1337 LEU B C 1
ATOM 5159 O O . LEU B 1 344 ? -23.018 41.013 32.723 1.00 24.25 1337 LEU B O 1
ATOM 5164 N N . LEU B 1 345 ? -20.945 40.218 32.391 1.00 24.66 1338 LEU B N 1
ATOM 5165 C CA . LEU B 1 345 ? -20.325 41.058 33.395 1.00 24.77 1338 LEU B CA 1
ATOM 5166 C C . LEU B 1 345 ? -20.124 42.502 32.913 1.00 25.64 1338 LEU B C 1
ATOM 5167 O O . LEU B 1 345 ? -19.945 43.392 33.727 1.00 25.16 1338 LEU B O 1
ATOM 5172 N N . CYS B 1 346 ? -20.137 42.714 31.596 1.00 26.48 1339 CYS B N 1
ATOM 5173 C CA . CYS B 1 346 ? -19.799 43.997 30.985 1.00 28.02 1339 CYS B CA 1
ATOM 5174 C C . CYS B 1 346 ? -20.880 44.376 29.968 1.00 28.63 1339 CYS B C 1
ATOM 5175 O O . CYS B 1 346 ? -20.645 44.435 28.763 1.00 27.45 1339 CYS B O 1
ATOM 5178 N N . LYS B 1 347 ? -22.071 44.623 30.487 1.00 31.09 1340 LYS B N 1
ATOM 5179 C CA . LYS B 1 347 ? -23.234 44.967 29.671 1.00 32.97 1340 LYS B CA 1
ATOM 5180 C C . LYS B 1 347 ? -23.080 46.246 28.820 1.00 33.93 1340 LYS B C 1
ATOM 5181 O O . LYS B 1 347 ? -23.660 46.339 27.744 1.00 34.73 1340 LYS B O 1
ATOM 5187 N N . GLU B 1 348 ? -22.283 47.213 29.266 1.00 35.50 1341 GLU B N 1
ATOM 5188 C CA . GLU B 1 348 ? -22.116 48.477 28.517 1.00 36.74 1341 GLU B CA 1
ATOM 5189 C C . GLU B 1 348 ? -20.982 48.477 27.489 1.00 37.12 1341 GLU B C 1
ATOM 5190 O O . GLU B 1 348 ? -20.873 49.415 26.690 1.00 37.12 1341 GLU B O 1
ATOM 5196 N N . LYS B 1 349 ? -20.139 47.440 27.513 1.00 36.74 1342 LYS B N 1
ATOM 5197 C CA . LYS B 1 349 ? -19.040 47.277 26.555 1.00 36.59 1342 LYS B CA 1
ATOM 5198 C C . LYS B 1 349 ? -17.967 48.338 26.770 1.00 36.18 1342 LYS B C 1
ATOM 5199 O O . LYS B 1 349 ? -17.318 48.799 25.831 1.00 36.49 1342 LYS B O 1
ATOM 5205 N N . ASP B 1 350 ? -17.752 48.670 28.033 1.00 36.20 1343 ASP B N 1
ATOM 5206 C CA . ASP B 1 350 ? -16.873 49.776 28.434 1.00 36.24 1343 ASP B CA 1
ATOM 5207 C C . ASP B 1 350 ? -15.632 49.298 29.190 1.00 36.05 1343 ASP B C 1
ATOM 5208 O O . ASP B 1 350 ? -14.921 50.096 29.787 1.00 36.20 1343 ASP B O 1
ATOM 5213 N N . GLY B 1 351 ? -15.378 47.992 29.185 1.00 35.78 1344 GLY B N 1
ATOM 5214 C CA . GLY B 1 351 ? -14.198 47.458 29.844 1.00 34.70 1344 GLY B CA 1
ATOM 5215 C C . GLY B 1 351 ? -14.302 47.360 31.351 1.00 34.67 1344 GLY B C 1
ATOM 5216 O O . GLY B 1 351 ? -13.294 47.177 32.024 1.00 34.03 1344 GLY B O 1
ATOM 5217 N N . ASN B 1 352 ? -15.522 47.441 31.869 1.00 34.35 1345 ASN B N 1
ATOM 5218 C CA . ASN B 1 352 ? -15.781 47.400 33.291 1.00 34.75 1345 ASN B CA 1
ATOM 5219 C C . ASN B 1 352 ? -16.639 46.204 33.688 1.00 33.87 1345 ASN B C 1
ATOM 5220 O O . ASN B 1 352 ? -17.647 45.923 33.049 1.00 34.58 1345 ASN B O 1
ATOM 5225 N N . ILE B 1 353 ? -16.204 45.529 34.747 1.00 32.76 1346 ILE B N 1
ATOM 5226 C CA . ILE B 1 353 ? -16.833 44.350 35.308 1.00 32.32 1346 ILE B CA 1
ATOM 5227 C C . ILE B 1 353 ? -17.804 44.769 36.394 1.00 30.90 1346 ILE B C 1
ATOM 5228 O O . ILE B 1 353 ? -17.436 45.484 37.308 1.00 29.43 1346 ILE B O 1
ATOM 5233 N N . THR B 1 354 ? -19.029 44.262 36.320 1.00 29.81 1347 THR B N 1
ATOM 5234 C CA . THR B 1 354 ? -20.042 44.477 37.341 1.00 29.17 1347 THR B CA 1
ATOM 5235 C C . THR B 1 354 ? -20.653 43.141 37.705 1.00 28.66 1347 THR B C 1
ATOM 5236 O O . THR B 1 354 ? -21.226 42.491 36.850 1.00 27.42 1347 THR B O 1
ATOM 5240 N N . VAL B 1 355 ? -20.557 42.761 38.974 1.00 28.00 1348 VAL B N 1
ATOM 5241 C CA . VAL B 1 355 ? -21.000 41.468 39.453 1.00 27.57 1348 VAL B CA 1
ATOM 5242 C C . VAL B 1 355 ? -22.425 41.584 40.003 1.00 28.62 1348 VAL B C 1
ATOM 5243 O O . VAL B 1 355 ? -22.669 42.275 40.982 1.00 29.59 1348 VAL B O 1
ATOM 5247 N N . ASP B 1 356 ? -23.376 40.911 39.380 1.00 29.05 1349 ASP B N 1
ATOM 5248 C CA . ASP B 1 356 ? -24.781 41.040 39.781 1.00 29.18 1349 ASP B CA 1
ATOM 5249 C C . ASP B 1 356 ? -25.281 39.698 40.299 1.00 28.21 1349 ASP B C 1
ATOM 5250 O O . ASP B 1 356 ? -25.609 38.783 39.526 1.00 27.28 1349 ASP B O 1
ATOM 5255 N N . PHE B 1 357 ? -25.333 39.605 41.619 1.00 27.92 1350 PHE B N 1
ATOM 5256 C CA . PHE B 1 357 ? -25.739 38.410 42.328 1.00 28.59 1350 PHE B CA 1
ATOM 5257 C C . PHE B 1 357 ? -27.258 38.096 42.256 1.00 29.28 1350 PHE B C 1
ATOM 5258 O O . PHE B 1 357 ? -27.675 37.024 42.705 1.00 29.55 1350 PHE B O 1
ATOM 5266 N N . ASP B 1 358 ? -28.070 38.996 41.706 1.00 30.08 1351 ASP B N 1
ATOM 5267 C CA . ASP B 1 358 ? -29.483 38.656 41.376 1.00 31.21 1351 ASP B CA 1
ATOM 5268 C C . ASP B 1 358 ? -29.615 37.660 40.227 1.00 30.63 1351 ASP B C 1
ATOM 526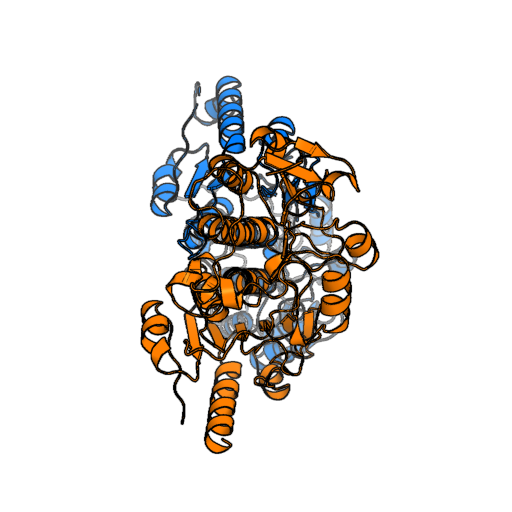9 O O . ASP B 1 358 ? -30.629 36.946 40.136 1.00 32.11 1351 ASP B O 1
ATOM 5274 N N . ASP B 1 359 ? -28.626 37.655 39.331 1.00 28.91 1352 ASP B N 1
ATOM 5275 C CA . ASP B 1 359 ? -28.550 36.688 38.243 1.00 27.67 1352 ASP B CA 1
ATOM 5276 C C . ASP B 1 359 ? -27.924 35.404 38.799 1.00 26.80 1352 ASP B C 1
ATOM 5277 O O . ASP B 1 359 ? -26.720 35.398 39.096 1.00 25.76 1352 ASP B O 1
ATOM 5282 N N . VAL B 1 360 ? -28.714 34.323 38.913 1.00 25.24 1353 VAL B N 1
ATOM 5283 C CA . VAL B 1 360 ? -28.230 33.079 39.518 1.00 24.88 1353 VAL B CA 1
ATOM 5284 C C . VAL B 1 360 ? -26.981 32.535 38.832 1.00 24.25 1353 VAL B C 1
ATOM 5285 O O . VAL B 1 360 ? -26.225 31.836 39.478 1.00 22.89 1353 VAL B O 1
ATOM 5289 N N . VAL B 1 361 ? -26.812 32.817 37.539 1.00 22.44 1354 VAL B N 1
ATOM 5290 C CA . VAL B 1 361 ? -25.638 32.365 36.769 1.00 22.73 1354 VAL B CA 1
ATOM 5291 C C . VAL B 1 361 ? -24.341 32.981 37.323 1.00 22.60 1354 VAL B C 1
ATOM 5292 O O . VAL B 1 361 ? -23.349 32.284 37.517 1.00 23.15 1354 VAL B O 1
ATOM 5296 N N . ILE B 1 362 ? -24.353 34.286 37.542 1.00 22.78 1355 ILE B N 1
ATOM 5297 C CA . ILE B 1 362 ? -23.206 34.996 38.126 1.00 23.49 1355 ILE B CA 1
ATOM 5298 C C . ILE B 1 362 ? -23.020 34.599 39.584 1.00 23.09 1355 ILE B C 1
ATOM 5299 O O . ILE B 1 362 ? -21.875 34.428 40.034 1.00 21.35 1355 ILE B O 1
ATOM 5304 N N . ARG B 1 363 ? -24.118 34.452 40.338 1.00 22.49 1356 ARG B N 1
ATOM 5305 C CA . ARG B 1 363 ? -24.004 33.999 41.734 1.00 23.32 1356 ARG B CA 1
ATOM 5306 C C . ARG B 1 363 ? -23.335 32.622 41.844 1.00 23.28 1356 ARG B C 1
ATOM 5307 O O . ARG B 1 363 ? -22.514 32.391 42.745 1.00 22.66 1356 ARG B O 1
ATOM 5315 N N . GLY B 1 364 ? -23.655 31.719 40.910 1.00 22.46 1357 GLY B N 1
ATOM 5316 C CA . GLY B 1 364 ? -23.050 30.394 40.905 1.00 21.88 1357 GLY B CA 1
ATOM 5317 C C . GLY B 1 364 ? -21.560 30.408 40.577 1.00 21.68 1357 GLY B C 1
ATOM 5318 O O . GLY B 1 364 ? -20.781 29.791 41.258 1.00 21.76 1357 GLY B O 1
ATOM 5319 N N . VAL B 1 365 ? -21.183 31.138 39.542 1.00 21.57 1358 VAL B N 1
ATOM 5320 C CA . VAL B 1 365 ? -19.817 31.180 39.039 1.00 21.99 1358 VAL B CA 1
ATOM 5321 C C . VAL B 1 365 ? -18.881 31.963 39.935 1.00 21.92 1358 VAL B C 1
ATOM 5322 O O . VAL B 1 365 ? -17.674 31.681 39.949 1.00 21.01 1358 VAL B O 1
ATOM 5326 N N . THR B 1 366 ? -19.424 32.937 40.669 1.00 20.99 1359 THR B N 1
ATOM 5327 C CA . THR B 1 366 ? -18.624 33.777 41.541 1.00 21.65 1359 THR B CA 1
ATOM 5328 C C . THR B 1 366 ? -18.394 33.048 42.859 1.00 22.32 1359 THR B C 1
ATOM 5329 O O . THR B 1 366 ? -19.301 32.927 43.668 1.00 21.91 1359 THR B O 1
ATOM 5333 N N . VAL B 1 367 ? -17.161 32.562 43.042 1.00 23.65 1360 VAL B N 1
ATOM 5334 C CA . VAL B 1 367 ? -16.776 31.793 44.211 1.00 23.47 1360 VAL B CA 1
ATOM 5335 C C . VAL B 1 367 ? -15.981 32.589 45.243 1.00 23.91 1360 VAL B C 1
ATOM 5336 O O . VAL B 1 367 ? -15.918 32.187 46.402 1.00 24.05 1360 VAL B O 1
ATOM 5340 N N . ILE B 1 368 ? -15.392 33.709 44.822 1.00 23.84 1361 ILE B N 1
ATOM 5341 C CA . ILE B 1 368 ? -14.845 34.694 45.726 1.00 24.62 1361 ILE B CA 1
ATOM 5342 C C . ILE B 1 368 ? -15.198 36.041 45.185 1.00 25.10 1361 ILE B C 1
ATOM 5343 O O . ILE B 1 368 ? -15.092 36.289 43.974 1.00 24.03 1361 ILE B O 1
ATOM 5348 N N . ARG B 1 369 ? -15.644 36.929 46.073 1.00 25.52 1362 ARG B N 1
ATOM 5349 C CA . ARG B 1 369 ? -15.950 38.299 45.667 1.00 25.84 1362 ARG B CA 1
ATOM 5350 C C . ARG B 1 369 ? -15.155 39.266 46.548 1.00 27.15 1362 ARG B C 1
ATOM 5351 O O . ARG B 1 369 ? -15.394 39.364 47.756 1.00 27.09 1362 ARG B O 1
ATOM 5359 N N . ALA B 1 370 ? -14.191 39.943 45.931 1.00 28.60 1363 ALA B N 1
ATOM 5360 C CA . ALA B 1 370 ? -13.335 40.940 46.575 1.00 29.43 1363 ALA B CA 1
ATOM 5361 C C . ALA B 1 370 ? -12.860 40.477 47.947 1.00 29.77 1363 ALA B C 1
ATOM 5362 O O . ALA B 1 370 ? -13.080 41.157 48.944 1.00 30.58 1363 ALA B O 1
ATOM 5364 N N . GLY B 1 371 ? -12.295 39.274 47.999 1.00 30.12 1364 GLY B N 1
ATOM 5365 C CA . GLY B 1 371 ? -11.675 38.748 49.212 1.00 30.49 1364 GLY B CA 1
ATOM 5366 C C . GLY B 1 371 ? -12.572 37.867 50.065 1.00 30.63 1364 GLY B C 1
ATOM 5367 O O . GLY B 1 371 ? -12.067 37.164 50.943 1.00 30.09 1364 GLY B O 1
ATOM 5368 N N . GLU B 1 372 ? -13.890 37.915 49.832 1.00 30.51 1365 GLU B N 1
ATOM 5369 C CA . GLU B 1 372 ? -14.842 37.097 50.590 1.00 31.22 1365 GLU B CA 1
ATOM 5370 C C . GLU B 1 372 ? -15.245 35.863 49.813 1.00 30.79 1365 GLU B C 1
ATOM 5371 O O . GLU B 1 372 ? -15.701 35.991 48.686 1.00 31.48 1365 GLU B O 1
ATOM 5377 N N . ILE B 1 373 ? -15.126 34.681 50.411 1.00 30.03 1366 ILE B N 1
ATOM 5378 C CA . ILE B 1 373 ? -15.586 33.446 49.791 1.00 29.91 1366 ILE B CA 1
ATOM 5379 C C . ILE B 1 373 ? -17.104 33.453 49.696 1.00 30.53 1366 ILE B C 1
ATOM 5380 O O . ILE B 1 373 ? -17.795 33.649 50.697 1.00 30.37 1366 ILE B O 1
ATOM 5385 N N . THR B 1 374 ? -17.614 33.264 48.482 1.00 30.03 1367 THR B N 1
ATOM 5386 C CA . THR B 1 374 ? -19.043 33.235 48.226 1.00 30.12 1367 THR B CA 1
ATOM 5387 C C . THR B 1 374 ? -19.530 31.864 47.776 1.00 30.75 1367 THR B C 1
ATOM 5388 O O . THR B 1 374 ? -20.680 31.689 47.449 1.00 32.62 1367 THR B O 1
ATOM 5392 N N . TRP B 1 375 ? -18.657 30.872 47.781 1.00 31.66 1368 TRP B N 1
ATOM 5393 C CA . TRP B 1 375 ? -19.032 29.510 47.411 1.00 31.60 1368 TRP B CA 1
ATOM 5394 C C . TRP B 1 375 ? -19.295 28.778 48.728 1.00 32.48 1368 TRP B C 1
ATOM 5395 O O . TRP B 1 375 ? -18.596 29.030 49.689 1.00 31.50 1368 TRP B O 1
ATOM 5406 N N . PRO B 1 376 ? -20.269 27.874 48.808 1.00 33.75 1369 PRO B N 1
ATOM 5407 C CA . PRO B 1 376 ? -21.165 27.497 47.714 1.00 34.43 1369 PRO B CA 1
ATOM 5408 C C . PRO B 1 376 ? -22.319 28.475 47.569 1.00 35.23 1369 PRO B C 1
ATOM 5409 O O . PRO B 1 376 ? -22.720 29.153 48.545 1.00 34.84 1369 PRO B O 1
ATOM 5413 N N . ALA B 1 377 ? -22.853 28.550 46.358 1.00 36.36 1370 ALA B N 1
ATOM 5414 C CA . ALA B 1 377 ? -24.031 29.362 46.107 1.00 37.34 1370 ALA B CA 1
ATOM 5415 C C . ALA B 1 377 ? -25.238 28.672 46.741 1.00 38.40 1370 ALA B C 1
ATOM 5416 O O . ALA B 1 377 ? -25.274 27.447 46.833 1.00 37.25 1370 ALA B O 1
ATOM 5418 N N . PRO B 1 378 ? -26.227 29.458 47.159 1.00 40.41 1371 PRO B N 1
ATOM 5419 C CA . PRO B 1 378 ? -27.489 28.900 47.660 1.00 41.83 1371 PRO B CA 1
ATOM 5420 C C . PRO B 1 378 ? -28.050 27.840 46.707 1.00 42.96 1371 PRO B C 1
ATOM 5421 O O . PRO B 1 378 ? -27.884 27.957 45.489 1.00 43.41 1371 PRO B O 1
ATOM 5425 N N . PRO B 1 379 ? -28.682 26.805 47.248 1.00 44.74 1372 PRO B N 1
ATOM 5426 C CA . PRO B 1 379 ? -29.274 25.733 46.429 1.00 45.73 1372 PRO B CA 1
ATOM 5427 C C . PRO B 1 379 ? -30.119 26.257 45.274 1.00 46.85 1372 PRO B C 1
ATOM 5428 O O . PRO B 1 379 ? -30.782 27.271 45.430 1.00 47.68 1372 PRO B O 1
ATOM 5432 N N . ILE B 1 380 ? -30.103 25.554 44.152 1.00 48.34 1373 ILE B N 1
ATOM 5433 C CA . ILE B 1 380 ? -30.802 25.952 42.938 1.00 49.64 1373 ILE B CA 1
ATOM 5434 C C . ILE B 1 380 ? -31.357 24.688 42.262 1.00 50.99 1373 ILE B C 1
ATOM 5435 O O . ILE B 1 380 ? -30.854 23.587 42.484 1.00 51.50 1373 ILE B O 1
ATOM 5440 N N . GLN B 1 381 ? -32.397 24.855 41.448 1.00 52.24 1374 GLN B N 1
ATOM 5441 C CA . GLN B 1 381 ? -33.038 23.758 40.721 1.00 52.94 1374 GLN B CA 1
ATOM 5442 C C . GLN B 1 381 ? -32.599 23.855 39.252 1.00 53.62 1374 GLN B C 1
ATOM 5443 O O . GLN B 1 381 ? -32.453 24.956 38.746 1.00 53.89 1374 GLN B O 1
ATOM 5449 N N . VAL B 1 382 ? -32.375 22.722 38.574 1.00 54.78 1375 VAL B N 1
ATOM 5450 C CA . VAL B 1 382 ? -31.419 22.651 37.446 1.00 55.90 1375 VAL B CA 1
ATOM 5451 C C . VAL B 1 382 ? -31.833 21.749 36.228 1.00 57.05 1375 VAL B C 1
ATOM 5452 O O . VAL B 1 382 ? -32.849 22.018 35.585 1.00 57.14 1375 VAL B O 1
ATOM 5456 N N . SER B 1 383 ? -31.065 20.686 35.918 1.00 58.75 1376 SER B N 1
ATOM 5457 C CA . SER B 1 383 ? -31.203 19.931 34.643 1.00 59.77 1376 SER B CA 1
ATOM 5458 C C . SER B 1 383 ? -30.205 18.754 34.448 1.00 60.66 1376 SER B C 1
ATOM 5459 O O . SER B 1 383 ? -29.044 18.794 34.923 1.00 61.09 1376 SER B O 1
ATOM 5462 N N . ALA B 1 384 ? -30.672 17.743 33.697 1.00 61.24 1377 ALA B N 1
ATOM 5463 C CA . ALA B 1 384 ? -30.036 16.420 33.579 1.00 61.50 1377 ALA B CA 1
ATOM 5464 C C . ALA B 1 384 ? -30.156 15.649 34.894 1.00 61.50 1377 ALA B C 1
ATOM 5465 O O . ALA B 1 384 ? -31.269 15.449 35.397 1.00 61.26 1377 ALA B O 1
#

Sequence (732 aa):
GRIGIPRERLTNETRVAATPKTVEQLLKLGFTVAVESGAGQLASFDDKAFVQAGAEIVEGNSVWQSEIILKVNAPLDDEIALLNPGTTLVSFIWPAQNPELMQKLAERNVTVMAMDSVPRISRAQSLDALSSMANIAGYRAIVEAAHEFGRFFTGQITAAGKVPPAKVMVIGAGVAGLAAIGAANSLGAIVRAFDTRPEVKEQVQSMGAEFLELGDGYAKVMSDAFIKAEMELFAAQAKEVDIIVTTALIPGKPAPKLITREMVDSMKAGSVIVDLAAQNGGNCEYTVPGEIFTTENGVKVIGYTDLPGRLPTQSSQLYGTNLVNLLKLLCKEKDGNITVDFDDVVIRGVTVIRAGEITWPAPPIQVSHHGRIGIPRERLTNETRVAATPKTVEQLLKLGFTVAVESGAGQLASFDDKAFVQAGAEIVEGNSVWQSEIILKVNAPLDDEIALLNPGTTLVSFIWPAQNPELMQKLAERNVTVMAMDSVPRISRAQSLDALSSMANIAGYRAIVEAAHEFGRFFTGQITAAGKVPPAKVMVIGAGVAGLAAIGAANSLGAIVRAFDTRPEVKEQVQSMGAEFLELDSDAFIKAEMELFAAQAKEVDIIVTTALIPGKPAPKLITREMVDSMKAGSVIVDLAAQNGGNCEYTVPGEIFTTENGVKVIGYTDLPGRLPTQSSQLYGTNLVNLLKLLCKEKDGNITVDFDDVVIRGVTVIRAGEITWPAPPIQVSA